Protein AF-A0A6C0BFW8-F1 (afdb_monomer_lite)

Foldseek 3Di:
DPQLQFFAQADAALCQLLSQLLCLQQPFDLNLLVLLVQLVVQPFDPVLSVVSVCSNPDRDGNPPQVPPVVVNSVVVPSLNNLVVCCVRCCVLSVDDSPDRDDDDSVSNSQSVCVSSVQPQEWEWEFEQEPVRDTWIWGPVFQPDWDQDQDDDPPDGDGDTDRDGDPDPPVSQLDDHFKYKYKYDYNVPDDPPRIDTDPDDCVCCLPQNGAGNNFGWAFAKKKWWFQLCVQQVDIGIWMWGDDPNFIWIARSAFLDHPYPLPPPDDPDDDDPRRGGQGTHGDSLSDFDAKWFQDSNPSDTHHDDDPVCSHNTRITGSPGDIMMIMIGTCVSPDDCVVVPDCPCVPVQDVVNVVVVVVPDDDDDPDPPQWDQDPVPRDTDGCPDPSNVVVVVVD

Secondary structure (DSSP, 8-state):
--GGGB-PPPP-SS-HHHHHHHHHHHTSHHHHHHHHHHGGG--S-HHHHHHHHHHHH---BTTT-HHHHHHHHHHS-HHHHHHHHHHH-TTT----TT--S---HHHHHHHHHHHTT---EEEEEEEE-TTS-EEEEE-TT-S-EEEEEEEETTEEEEEEEE------GGGGGS--SEEEEEEEEGGG--GGG-EE-S---TTHHHH-EEETTEEEEEEEEEEE-TTHHHHS---EEEEEEETTEEEEE---BSS---GGGTTS----S----PBPPPEE--TTS----EEEETTTTEEEEP--HHHHHHS-EE-TTSSSEEEEEEEGGG---GGGS--GGGTTS--HHHHHHHHTS-----PPPTTEEEETTTTEEEETTSHHHHHHHTT-

Structure (mmCIF, N/CA/C/O backbone):
data_AF-A0A6C0BFW8-F1
#
_entry.id   AF-A0A6C0BFW8-F1
#
loop_
_atom_site.group_PDB
_atom_site.id
_atom_site.type_symbol
_atom_site.label_atom_id
_atom_site.label_alt_id
_atom_site.label_comp_id
_atom_site.label_asym_id
_atom_site.label_entity_id
_atom_site.label_seq_id
_atom_site.pdbx_PDB_ins_code
_atom_site.Cartn_x
_atom_site.Cartn_y
_atom_site.Cartn_z
_atom_site.occupancy
_atom_site.B_iso_or_equiv
_atom_site.auth_seq_id
_atom_site.auth_comp_id
_atom_site.auth_asym_id
_atom_site.auth_atom_id
_atom_site.pdbx_PDB_model_num
ATOM 1 N N . MET A 1 1 ? -15.326 -11.271 -11.279 1.00 64.94 1 MET A N 1
ATOM 2 C CA . MET A 1 1 ? -13.963 -10.931 -11.747 1.00 64.94 1 MET A CA 1
ATOM 3 C C . MET A 1 1 ? -13.029 -12.060 -11.340 1.00 64.94 1 MET A C 1
ATOM 5 O O . MET A 1 1 ? -13.100 -12.480 -10.195 1.00 64.94 1 MET A O 1
ATOM 9 N N . GLU A 1 2 ? -12.182 -12.557 -12.241 1.00 74.50 2 GLU A N 1
ATOM 10 C CA . GLU A 1 2 ? -11.214 -13.619 -11.929 1.00 74.50 2 GLU A CA 1
ATOM 11 C C . GLU A 1 2 ? -9.874 -13.012 -11.482 1.00 74.50 2 GLU A C 1
ATOM 13 O O . GLU A 1 2 ? -9.054 -12.588 -12.296 1.00 74.50 2 GLU A O 1
ATOM 18 N N . CYS A 1 3 ? -9.663 -12.935 -10.169 1.00 80.94 3 CYS A N 1
ATOM 19 C CA . CYS A 1 3 ? -8.531 -12.235 -9.550 1.00 80.94 3 CYS A CA 1
ATOM 20 C C . CYS A 1 3 ? -7.161 -12.851 -9.863 1.00 80.94 3 CYS A C 1
ATOM 22 O O . CYS A 1 3 ? -6.178 -12.137 -10.047 1.00 80.94 3 CYS A O 1
ATOM 24 N N . ASN A 1 4 ? -7.105 -14.173 -10.020 1.00 73.56 4 ASN A N 1
ATOM 25 C CA . ASN A 1 4 ? -5.913 -14.899 -10.467 1.00 73.56 4 ASN A CA 1
ATOM 26 C C . ASN A 1 4 ? -5.518 -14.587 -11.923 1.00 73.56 4 ASN A C 1
ATOM 28 O O . ASN A 1 4 ? -4.410 -14.913 -12.338 1.00 73.56 4 ASN A O 1
ATOM 32 N N . LYS A 1 5 ? -6.409 -13.963 -12.703 1.00 73.62 5 LYS A N 1
ATOM 33 C CA . LYS A 1 5 ? -6.139 -13.514 -14.071 1.00 73.62 5 LYS A CA 1
ATOM 34 C C . LYS A 1 5 ? -5.803 -12.027 -14.134 1.00 73.62 5 LYS A C 1
ATOM 36 O O . LYS A 1 5 ? -5.688 -11.506 -15.235 1.00 73.62 5 LYS A O 1
ATOM 41 N N . VAL A 1 6 ? -5.653 -11.323 -13.014 1.00 78.38 6 VAL A N 1
ATOM 42 C CA . VAL A 1 6 ? -5.244 -9.912 -13.026 1.00 78.38 6 VAL A CA 1
ATOM 43 C C . VAL A 1 6 ? -3.788 -9.784 -13.447 1.00 78.38 6 VAL A C 1
ATOM 45 O O . VAL A 1 6 ? -2.910 -10.450 -12.902 1.00 78.38 6 VAL A O 1
ATOM 48 N N . ILE A 1 7 ? -3.522 -8.891 -14.398 1.00 78.31 7 ILE A N 1
ATOM 49 C CA . ILE A 1 7 ? -2.159 -8.515 -14.769 1.00 78.31 7 ILE A CA 1
ATOM 50 C C . ILE A 1 7 ? -1.654 -7.520 -13.737 1.00 78.31 7 ILE A C 1
ATOM 52 O O . ILE A 1 7 ? -2.147 -6.396 -13.637 1.00 78.31 7 ILE A O 1
ATOM 56 N N . THR A 1 8 ? -0.678 -7.969 -12.962 1.00 86.00 8 THR A N 1
ATOM 57 C CA . THR A 1 8 ? -0.055 -7.196 -11.897 1.00 86.00 8 THR A CA 1
ATOM 58 C C . THR A 1 8 ? 0.993 -6.236 -12.462 1.00 86.00 8 THR A C 1
ATOM 60 O O . THR A 1 8 ? 1.512 -6.429 -13.567 1.00 86.00 8 THR A O 1
ATOM 63 N N . ILE A 1 9 ? 1.304 -5.172 -11.719 1.00 88.12 9 ILE A N 1
ATOM 64 C CA . ILE A 1 9 ? 2.326 -4.208 -12.135 1.00 88.12 9 ILE A CA 1
ATOM 65 C C . ILE A 1 9 ? 3.703 -4.887 -12.048 1.00 88.12 9 ILE A C 1
ATOM 67 O O . ILE A 1 9 ? 4.089 -5.330 -10.978 1.00 88.12 9 ILE A O 1
ATOM 71 N N . PRO A 1 10 ? 4.495 -4.969 -13.121 1.00 85.38 10 PRO A N 1
ATOM 72 C CA . PRO A 1 10 ? 5.836 -5.537 -13.052 1.00 85.38 10 PRO A CA 1
ATOM 73 C C . PRO A 1 10 ? 6.817 -4.616 -12.313 1.00 85.38 10 PRO A C 1
ATOM 75 O O . PRO A 1 10 ? 6.799 -3.393 -12.474 1.00 85.38 10 PRO A O 1
ATOM 78 N N . GLN A 1 11 ? 7.722 -5.206 -11.537 1.00 84.62 11 GLN A N 1
ATOM 79 C CA . GLN A 1 11 ? 8.911 -4.537 -11.017 1.00 84.62 11 GLN A CA 1
ATOM 80 C C . GLN A 1 11 ? 10.083 -4.753 -11.974 1.00 84.62 11 GLN A C 1
ATOM 82 O O . GLN A 1 11 ? 10.426 -5.888 -12.311 1.00 84.62 11 GLN A O 1
ATOM 87 N N . TYR A 1 12 ? 10.726 -3.659 -12.385 1.00 77.75 12 TYR A N 1
ATOM 88 C CA . TYR A 1 12 ? 11.895 -3.708 -13.266 1.00 77.75 12 TYR A CA 1
ATOM 89 C C . TYR A 1 12 ? 13.202 -3.398 -12.535 1.00 77.75 12 TYR A C 1
ATOM 91 O O . TYR A 1 12 ? 14.246 -3.948 -12.892 1.00 77.75 12 TYR A O 1
ATOM 99 N N . THR A 1 13 ? 13.156 -2.521 -11.530 1.00 78.06 13 THR A N 1
ATOM 100 C CA . THR A 1 13 ? 14.321 -2.098 -10.741 1.00 78.06 13 THR A CA 1
ATOM 101 C C . THR A 1 13 ? 14.000 -2.073 -9.237 1.00 78.06 13 THR A C 1
ATOM 103 O O . THR A 1 13 ? 13.078 -2.754 -8.795 1.00 78.06 13 THR A O 1
ATOM 106 N N . GLY A 1 14 ? 14.760 -1.325 -8.427 1.00 81.00 14 GLY A N 1
ATOM 107 C CA . GLY A 1 14 ? 14.631 -1.242 -6.962 1.00 81.00 14 GLY A CA 1
ATOM 108 C C . GLY A 1 14 ? 13.385 -0.497 -6.455 1.00 81.00 14 GLY A C 1
ATOM 109 O O . GLY A 1 14 ? 13.462 0.225 -5.466 1.00 81.00 14 GLY A O 1
ATOM 110 N N . THR A 1 15 ? 12.244 -0.636 -7.132 1.00 88.69 15 THR A N 1
ATOM 111 C CA . THR A 1 15 ? 10.983 0.057 -6.825 1.00 88.69 15 THR A CA 1
ATOM 112 C C . THR A 1 15 ? 9.938 -0.847 -6.174 1.00 88.69 15 THR A C 1
ATOM 114 O O . THR A 1 15 ? 8.768 -0.476 -6.157 1.00 88.69 15 THR A O 1
ATOM 117 N N . CYS A 1 16 ? 10.322 -2.011 -5.629 1.00 90.88 16 CYS A N 1
ATOM 118 C CA . CYS A 1 16 ? 9.411 -2.968 -4.977 1.00 90.88 16 CYS A CA 1
ATOM 119 C C . CYS A 1 16 ? 8.417 -2.298 -4.013 1.00 90.88 16 CYS A C 1
ATOM 121 O O . CYS A 1 16 ? 7.212 -2.536 -4.085 1.00 90.88 16 CYS A O 1
ATOM 123 N N . TRP A 1 17 ? 8.907 -1.364 -3.199 1.00 92.19 17 TRP A N 1
ATOM 124 C CA . TRP A 1 17 ? 8.114 -0.569 -2.264 1.00 92.19 17 TRP A CA 1
ATOM 125 C C . TRP A 1 17 ? 7.013 0.247 -2.953 1.00 92.19 17 TRP A C 1
ATOM 127 O O . TRP A 1 17 ? 5.887 0.319 -2.466 1.00 92.19 17 TRP A O 1
ATOM 137 N N . PHE A 1 18 ? 7.309 0.845 -4.107 1.00 94.00 18 PHE A N 1
ATOM 138 C CA . PHE A 1 18 ? 6.364 1.676 -4.845 1.00 94.00 18 PHE A CA 1
ATOM 139 C C . PHE A 1 18 ? 5.390 0.832 -5.662 1.00 94.00 18 PHE A C 1
ATOM 141 O O . PHE A 1 18 ? 4.201 1.126 -5.728 1.00 94.00 18 PHE A O 1
ATOM 148 N N . ASN A 1 19 ? 5.884 -0.262 -6.232 1.00 93.69 19 ASN A N 1
ATOM 149 C CA . ASN A 1 19 ? 5.079 -1.309 -6.839 1.00 93.69 19 ASN A CA 1
ATOM 150 C C . ASN A 1 19 ? 3.998 -1.817 -5.872 1.00 93.69 19 ASN A C 1
ATOM 152 O O . ASN A 1 19 ? 2.829 -1.887 -6.246 1.00 93.69 19 ASN A O 1
ATOM 156 N N . ALA A 1 20 ? 4.380 -2.126 -4.629 1.00 95.56 20 ALA A N 1
ATOM 157 C CA . ALA A 1 20 ? 3.452 -2.533 -3.582 1.00 95.56 20 ALA A CA 1
ATOM 158 C C . ALA A 1 20 ? 2.399 -1.445 -3.307 1.00 95.56 20 ALA A C 1
ATOM 160 O O . ALA A 1 20 ? 1.213 -1.754 -3.309 1.00 95.56 20 ALA A O 1
ATOM 161 N N . ILE A 1 21 ? 2.800 -0.172 -3.187 1.00 96.19 21 ILE A N 1
ATOM 162 C CA . ILE A 1 21 ? 1.868 0.962 -3.024 1.00 96.19 21 ILE A CA 1
ATOM 163 C C . ILE A 1 21 ? 0.878 1.065 -4.189 1.00 96.19 21 ILE A C 1
ATOM 165 O O . ILE A 1 21 ? -0.314 1.255 -3.972 1.00 96.19 21 ILE A O 1
ATOM 169 N N . LEU A 1 22 ? 1.339 0.957 -5.437 1.00 95.31 22 LEU A N 1
ATOM 170 C CA . LEU A 1 22 ? 0.440 1.048 -6.589 1.00 95.31 22 LEU A CA 1
ATOM 171 C C . LEU A 1 22 ? -0.599 -0.080 -6.578 1.00 95.31 22 LEU A C 1
ATOM 173 O O . LEU A 1 22 ? -1.761 0.160 -6.900 1.00 95.31 22 LEU A O 1
ATOM 177 N N . MET A 1 23 ? -0.198 -1.288 -6.183 1.00 94.62 23 MET A N 1
ATOM 178 C CA . MET A 1 23 ? -1.108 -2.425 -6.065 1.00 94.62 23 MET A CA 1
ATOM 179 C C . MET A 1 23 ? -2.101 -2.252 -4.906 1.00 94.62 23 MET A C 1
ATOM 181 O O . MET A 1 23 ? -3.294 -2.473 -5.105 1.00 94.62 23 MET A O 1
ATOM 185 N N . THR A 1 24 ? -1.669 -1.793 -3.727 1.00 95.94 24 THR A N 1
ATOM 186 C CA . THR A 1 24 ? -2.603 -1.546 -2.614 1.00 95.94 24 THR A CA 1
ATOM 187 C C . THR A 1 24 ? -3.599 -0.434 -2.932 1.00 95.94 24 THR A C 1
ATOM 189 O O . THR A 1 24 ? -4.779 -0.562 -2.631 1.00 95.94 24 THR A O 1
ATOM 192 N N . VAL A 1 25 ? -3.155 0.633 -3.599 1.00 95.62 25 VAL A N 1
ATOM 193 C CA . VAL A 1 25 ? -3.991 1.807 -3.881 1.00 95.62 25 VAL A CA 1
ATOM 194 C C . VAL A 1 25 ? -4.936 1.580 -5.064 1.00 95.62 25 VAL A C 1
ATOM 196 O O . VAL A 1 25 ? -6.118 1.889 -4.958 1.00 95.62 25 VAL A O 1
ATOM 199 N N . PHE A 1 26 ? -4.447 1.047 -6.189 1.00 93.38 26 PHE A N 1
ATOM 200 C CA . PHE A 1 26 ? -5.227 0.987 -7.435 1.00 93.38 26 PHE A CA 1
ATOM 201 C C . PHE A 1 26 ? -5.854 -0.379 -7.744 1.00 93.38 26 PHE A C 1
ATOM 203 O O . PHE A 1 26 ? -6.760 -0.440 -8.576 1.00 93.38 26 PHE A O 1
ATOM 210 N N . PHE A 1 27 ? -5.384 -1.468 -7.125 1.00 91.19 27 PHE A N 1
ATOM 211 C CA . PHE A 1 27 ? -5.849 -2.826 -7.450 1.00 91.19 27 PHE A CA 1
ATOM 212 C C . PHE A 1 27 ? -6.680 -3.465 -6.348 1.00 91.19 27 PHE A C 1
ATOM 214 O O . PHE A 1 27 ? -7.536 -4.297 -6.651 1.00 91.19 27 PHE A O 1
ATOM 221 N N . SER A 1 28 ? -6.433 -3.089 -5.096 1.00 93.75 28 SER A N 1
ATOM 222 C CA . SER A 1 28 ? -7.191 -3.610 -3.971 1.00 93.75 28 SER A CA 1
ATOM 223 C C . SER A 1 28 ? -8.644 -3.133 -4.009 1.00 93.75 28 SER A C 1
ATOM 225 O O . SER A 1 28 ? -8.927 -1.986 -4.362 1.00 93.75 28 SER A O 1
ATOM 227 N N . GLN A 1 29 ? -9.569 -4.042 -3.711 1.00 91.44 29 GLN A N 1
ATOM 228 C CA . GLN A 1 29 ? -10.984 -3.923 -4.056 1.00 91.44 29 GLN A CA 1
ATOM 229 C C . GLN A 1 29 ? -11.647 -2.649 -3.517 1.00 91.44 29 GLN A C 1
ATOM 231 O O . GLN A 1 29 ? -12.258 -1.905 -4.285 1.00 91.44 29 GLN A O 1
ATOM 236 N N . TYR A 1 30 ? -11.538 -2.378 -2.220 1.00 93.88 30 TYR A N 1
ATOM 237 C CA . TYR A 1 30 ? -12.238 -1.265 -1.582 1.00 93.88 30 TYR A CA 1
ATOM 238 C C . TYR A 1 30 ? -11.462 0.046 -1.694 1.00 93.88 30 TYR A C 1
ATOM 240 O O . TYR A 1 30 ? -12.076 1.098 -1.853 1.00 93.88 30 TYR A O 1
ATOM 248 N N . MET A 1 31 ? -10.127 0.013 -1.714 1.00 95.44 31 MET A N 1
ATOM 249 C CA . MET A 1 31 ? -9.334 1.209 -2.037 1.00 95.44 31 MET A CA 1
ATOM 250 C C . MET A 1 31 ? -9.645 1.726 -3.443 1.00 95.44 31 MET A C 1
ATOM 252 O O . MET A 1 31 ? -9.791 2.934 -3.651 1.00 95.44 31 MET A O 1
ATOM 256 N N . ARG A 1 32 ? -9.844 0.818 -4.403 1.00 93.12 32 ARG A N 1
ATOM 257 C CA . ARG A 1 32 ? -10.296 1.175 -5.747 1.00 93.12 32 ARG A CA 1
ATOM 258 C C . ARG A 1 32 ? -11.663 1.858 -5.718 1.00 93.12 32 ARG A C 1
ATOM 260 O O . ARG A 1 32 ? -11.830 2.889 -6.367 1.00 93.12 32 ARG A O 1
ATOM 267 N N . ASN A 1 33 ? -12.609 1.341 -4.935 1.00 92.69 33 ASN A N 1
ATOM 268 C CA . ASN A 1 33 ? -13.919 1.967 -4.742 1.00 92.69 33 ASN A CA 1
ATOM 269 C C . ASN A 1 33 ? -13.798 3.389 -4.181 1.00 92.69 33 ASN A C 1
ATOM 271 O O . ASN A 1 33 ? -14.444 4.297 -4.704 1.00 92.69 33 ASN A O 1
ATOM 275 N N . VAL A 1 34 ? -12.925 3.613 -3.191 1.00 94.94 34 VAL A N 1
ATOM 276 C CA . VAL A 1 34 ? -12.631 4.964 -2.685 1.00 94.94 34 VAL A CA 1
ATOM 277 C C . VAL A 1 34 ? -12.159 5.858 -3.833 1.00 94.94 34 VAL A C 1
ATOM 279 O O . VAL A 1 34 ? -12.755 6.908 -4.070 1.00 94.94 34 VAL A O 1
ATOM 282 N N . LEU A 1 35 ? -11.156 5.429 -4.609 1.00 94.81 35 LEU A N 1
ATOM 283 C CA . LEU A 1 35 ? -10.610 6.219 -5.720 1.00 94.81 35 LEU A CA 1
ATOM 284 C C . LEU A 1 35 ? -11.643 6.551 -6.799 1.00 94.81 35 LEU A C 1
ATOM 286 O O . LEU A 1 35 ? -11.633 7.668 -7.316 1.00 94.81 35 LEU A O 1
ATOM 290 N N . MET A 1 36 ? -12.553 5.628 -7.116 1.00 91.75 36 MET A N 1
ATOM 291 C CA . MET A 1 36 ? -13.629 5.871 -8.082 1.00 91.75 36 MET A CA 1
ATOM 292 C C . MET A 1 36 ? -14.538 7.033 -7.652 1.00 91.75 36 MET A C 1
ATOM 294 O O . MET A 1 36 ? -14.990 7.792 -8.505 1.00 91.75 36 MET A O 1
ATOM 298 N N . THR A 1 37 ? -14.750 7.240 -6.345 1.00 92.62 37 THR A N 1
ATOM 299 C CA . THR A 1 37 ? -15.529 8.389 -5.836 1.00 92.62 37 THR A CA 1
ATOM 300 C C . THR A 1 37 ? -14.748 9.711 -5.836 1.00 92.62 37 THR A C 1
ATOM 302 O O . THR A 1 37 ? -15.341 10.782 -5.718 1.00 92.62 37 THR A O 1
ATOM 305 N N . LYS A 1 38 ? -13.416 9.656 -5.981 1.00 93.19 38 LYS A N 1
ATOM 306 C CA . LYS A 1 38 ? -12.507 10.815 -5.920 1.00 93.19 38 LYS A CA 1
ATOM 307 C C . LYS A 1 38 ? -11.964 11.259 -7.273 1.00 93.19 38 LYS A C 1
ATOM 309 O O . LYS A 1 38 ? -11.506 12.392 -7.401 1.00 93.19 38 LYS A O 1
ATOM 314 N N . GLU A 1 39 ? -12.020 10.399 -8.288 1.00 93.75 39 GLU A N 1
ATOM 315 C CA . GLU A 1 39 ? -11.391 10.597 -9.603 1.00 93.75 39 GLU A CA 1
ATOM 316 C C . GLU A 1 39 ? -11.768 11.927 -10.292 1.00 93.75 39 GLU A C 1
ATOM 318 O O . GLU A 1 39 ? -10.969 12.513 -11.037 1.00 93.75 39 GLU A O 1
ATOM 323 N N . SER A 1 40 ? -12.988 12.425 -10.070 1.00 92.19 40 SER A N 1
ATOM 324 C CA . SER A 1 40 ? -13.457 13.710 -10.606 1.00 92.19 40 SER A CA 1
ATOM 325 C C . SER A 1 40 ? -12.785 14.920 -9.952 1.00 92.19 40 SER A C 1
ATOM 327 O O . SER A 1 40 ? -12.680 15.967 -10.582 1.00 92.19 40 SER A O 1
ATOM 329 N N . ASN A 1 41 ? -12.302 14.778 -8.717 1.00 93.50 41 ASN A N 1
ATOM 330 C CA . ASN A 1 41 ? -11.782 15.873 -7.896 1.00 93.50 41 ASN A CA 1
ATOM 331 C C . ASN A 1 41 ? -10.255 16.009 -7.961 1.00 93.50 41 ASN A C 1
ATOM 333 O O . ASN A 1 41 ? -9.687 16.930 -7.369 1.00 93.50 41 ASN A O 1
ATOM 337 N N . TRP A 1 42 ? -9.568 15.104 -8.662 1.00 94.44 42 TRP A N 1
ATOM 338 C CA . TRP A 1 42 ? -8.112 15.104 -8.767 1.00 94.44 42 TRP A CA 1
ATOM 339 C C . TRP A 1 42 ? -7.579 16.393 -9.400 1.00 94.44 42 TRP A C 1
ATOM 341 O O . TRP A 1 42 ? -7.759 16.646 -10.590 1.00 94.44 42 TRP A O 1
ATOM 351 N N . LYS A 1 43 ? -6.842 17.178 -8.605 1.00 91.81 43 LYS A N 1
ATOM 352 C CA . LYS A 1 43 ? -6.288 18.495 -8.987 1.00 91.81 43 LYS A CA 1
ATOM 353 C C . LYS A 1 43 ? -4.893 18.432 -9.622 1.00 91.81 43 LYS A C 1
ATOM 355 O O . LYS A 1 43 ? -4.178 19.429 -9.670 1.00 91.81 43 LYS A O 1
ATOM 360 N N . MET A 1 44 ? -4.468 17.247 -10.039 1.00 93.06 44 MET A N 1
ATOM 361 C CA . MET A 1 44 ? -3.153 17.017 -10.638 1.00 93.06 44 MET A CA 1
ATOM 362 C C . MET A 1 44 ? -3.123 17.378 -12.131 1.00 93.06 44 MET A C 1
ATOM 364 O O . MET A 1 44 ? -4.177 17.395 -12.772 1.00 93.06 44 MET A O 1
ATOM 368 N N . PRO A 1 45 ? -1.933 17.618 -12.717 1.00 94.75 45 PRO A N 1
ATOM 369 C CA . PRO A 1 45 ? -1.801 17.907 -14.143 1.00 94.75 45 PRO A CA 1
ATOM 370 C C . PRO A 1 45 ? -2.474 16.852 -15.029 1.00 94.75 45 PRO A C 1
ATOM 372 O O . PRO A 1 45 ? -2.419 15.656 -14.734 1.00 94.75 45 PRO A O 1
ATOM 375 N N . LEU A 1 46 ? -3.049 17.282 -16.161 1.00 92.12 46 LEU A N 1
ATOM 376 C CA . LEU A 1 46 ? -3.830 16.433 -17.076 1.00 92.12 46 LEU A CA 1
ATOM 377 C C . LEU A 1 46 ? -3.132 15.114 -17.435 1.00 92.12 46 LEU A C 1
ATOM 379 O O . LEU A 1 46 ? -3.767 14.064 -17.476 1.00 92.12 46 LEU A O 1
ATOM 383 N N . LYS A 1 47 ? -1.818 15.157 -17.675 1.00 91.44 47 LYS A N 1
ATOM 384 C CA . LYS A 1 47 ? -1.028 13.978 -18.039 1.00 91.44 47 LYS A CA 1
ATOM 385 C C . LYS A 1 47 ? -1.027 12.918 -16.930 1.00 91.44 47 LYS A C 1
ATOM 387 O O . LYS A 1 47 ? -1.282 11.751 -17.217 1.00 91.44 47 LYS A O 1
ATOM 392 N N . THR A 1 48 ? -0.756 13.318 -15.690 1.00 93.25 48 THR A N 1
ATOM 393 C CA . THR A 1 48 ? -0.747 12.426 -14.519 1.00 93.25 48 THR A CA 1
ATOM 394 C C . THR A 1 48 ? -2.155 12.005 -14.134 1.00 93.25 48 THR A C 1
ATOM 396 O O . THR A 1 48 ? -2.382 10.833 -13.844 1.00 93.25 48 THR A O 1
ATOM 399 N N . ARG A 1 49 ? -3.130 12.914 -14.258 1.00 94.75 49 ARG A N 1
ATOM 400 C CA . ARG A 1 49 ? -4.551 12.596 -14.090 1.00 94.75 49 ARG A CA 1
ATOM 401 C C . ARG A 1 49 ? -4.955 11.465 -15.030 1.00 94.75 49 ARG A C 1
ATOM 403 O O . ARG A 1 49 ? -5.400 10.424 -14.567 1.00 94.75 49 ARG A O 1
ATOM 410 N N . LYS A 1 50 ? -4.723 11.618 -16.338 1.00 91.75 50 LYS A N 1
ATOM 411 C CA . LYS A 1 50 ? -5.027 10.590 -17.346 1.00 91.75 50 LYS A CA 1
ATOM 412 C C . LYS A 1 50 ? -4.326 9.267 -17.046 1.00 91.75 50 LYS A C 1
ATOM 414 O O . LYS A 1 50 ? -4.955 8.221 -17.134 1.00 91.75 50 LYS A O 1
ATOM 419 N N . LEU A 1 51 ? -3.060 9.324 -16.636 1.00 91.50 51 LEU A N 1
ATOM 420 C CA . LEU A 1 51 ? -2.284 8.145 -16.269 1.00 91.50 51 LEU A CA 1
ATOM 421 C C . LEU A 1 51 ? -2.928 7.342 -15.133 1.00 91.50 51 LEU A C 1
ATOM 423 O O . LEU A 1 51 ? -3.125 6.137 -15.270 1.00 91.50 51 LEU A O 1
ATOM 427 N N . PHE A 1 52 ? -3.274 7.997 -14.024 1.00 94.00 52 PHE A N 1
ATOM 428 C CA . PHE A 1 52 ? -3.920 7.323 -12.901 1.00 94.00 52 PHE A CA 1
ATOM 429 C C . PHE A 1 52 ? -5.350 6.902 -13.215 1.00 94.00 52 PHE A C 1
ATOM 431 O O . PHE A 1 52 ? -5.769 5.853 -12.743 1.00 94.00 52 PHE A O 1
ATOM 438 N N . ARG A 1 53 ? -6.074 7.649 -14.058 1.00 91.88 53 ARG A N 1
ATOM 439 C CA . ARG A 1 53 ? -7.394 7.233 -14.554 1.00 91.88 53 ARG A CA 1
ATOM 440 C C . ARG A 1 53 ? -7.296 5.949 -15.371 1.00 91.88 53 ARG A C 1
ATOM 442 O O . ARG A 1 53 ? -8.087 5.037 -15.158 1.00 91.88 53 ARG A O 1
ATOM 449 N N . ASP A 1 54 ? -6.306 5.853 -16.259 1.00 86.81 54 ASP A N 1
ATOM 450 C CA . ASP A 1 54 ? -6.040 4.644 -17.041 1.00 86.81 54 ASP A CA 1
ATOM 451 C C . ASP A 1 54 ? -5.694 3.457 -16.130 1.00 86.81 54 ASP A C 1
ATOM 453 O O . ASP A 1 54 ? -6.234 2.371 -16.326 1.00 86.81 54 ASP A O 1
ATOM 457 N N . ILE A 1 55 ? -4.848 3.651 -15.112 1.00 88.69 55 ILE A N 1
ATOM 458 C CA . ILE A 1 55 ? -4.515 2.594 -14.140 1.00 88.69 55 ILE A CA 1
ATOM 459 C C . ILE A 1 55 ? -5.758 2.179 -13.337 1.00 88.69 55 ILE A C 1
ATOM 461 O O . ILE A 1 55 ? -6.041 0.990 -13.229 1.00 88.69 55 ILE A O 1
ATOM 465 N N . LEU A 1 56 ? -6.525 3.144 -12.822 1.00 89.38 56 LEU A N 1
ATOM 466 C CA . LEU A 1 56 ? -7.721 2.907 -12.014 1.00 89.38 56 LEU A CA 1
ATOM 467 C C . LEU A 1 56 ? -8.800 2.150 -12.798 1.00 89.38 56 LEU A C 1
ATOM 469 O O . LEU A 1 56 ? -9.392 1.192 -12.300 1.00 89.38 56 LEU A O 1
ATOM 473 N N . LYS A 1 57 ? -9.079 2.574 -14.034 1.00 82.44 57 LYS A N 1
ATOM 474 C CA . LYS A 1 57 ? -10.194 2.054 -14.838 1.00 82.44 57 LYS A CA 1
ATOM 475 C C . LYS A 1 57 ? -9.885 0.727 -15.518 1.00 82.44 57 LYS A C 1
ATOM 477 O O . LYS A 1 57 ? -10.810 -0.028 -15.806 1.00 82.44 57 LYS A O 1
ATOM 482 N N . ARG A 1 58 ? -8.614 0.410 -15.770 1.00 75.25 58 ARG A N 1
ATOM 483 C CA . ARG A 1 58 ? -8.245 -0.804 -16.501 1.00 75.25 58 ARG A CA 1
ATOM 484 C C . ARG A 1 58 ? -8.023 -1.978 -15.553 1.00 75.25 58 ARG A C 1
ATOM 486 O O . ARG A 1 58 ? -6.934 -2.189 -15.030 1.00 75.25 58 ARG A O 1
ATOM 493 N N . ARG A 1 59 ? -9.055 -2.813 -15.409 1.00 65.56 59 ARG A N 1
ATOM 494 C CA . ARG A 1 59 ? -8.922 -4.170 -14.859 1.00 65.56 59 ARG A CA 1
ATOM 495 C C . ARG A 1 59 ? -8.355 -5.093 -15.930 1.00 65.56 59 ARG A C 1
ATOM 497 O O . ARG A 1 59 ? -9.083 -5.747 -16.667 1.00 65.56 59 ARG A O 1
ATOM 504 N N . TYR A 1 60 ? -7.035 -5.109 -16.056 1.00 63.59 60 TYR A N 1
ATOM 505 C CA . TYR A 1 60 ? -6.366 -5.970 -17.020 1.00 63.59 60 TYR A CA 1
ATOM 506 C C . TYR A 1 60 ? -6.505 -7.440 -16.618 1.00 63.59 60 TYR A C 1
ATOM 508 O O . TYR A 1 60 ? -5.881 -7.870 -15.649 1.00 63.59 60 TYR A O 1
ATOM 516 N N . THR A 1 61 ? -7.295 -8.212 -17.365 1.00 59.09 61 THR A N 1
ATOM 517 C CA . THR A 1 61 ? -7.369 -9.669 -17.215 1.00 59.09 61 THR A CA 1
ATOM 518 C C . THR A 1 61 ? -6.552 -10.381 -18.301 1.00 59.09 61 THR A C 1
ATOM 520 O O . THR A 1 61 ? -6.383 -9.882 -19.418 1.00 59.09 61 THR A O 1
ATOM 523 N N . VAL A 1 62 ? -6.025 -11.565 -17.975 1.00 57.66 62 VAL A N 1
ATOM 524 C CA . VAL A 1 62 ? -5.172 -12.396 -18.844 1.00 57.66 62 VAL A CA 1
ATOM 525 C C . VAL A 1 62 ? -5.861 -12.776 -20.160 1.00 57.66 62 VAL A C 1
ATOM 527 O O . VAL A 1 62 ? -5.164 -13.011 -21.144 1.00 57.66 62 VAL A O 1
ATOM 530 N N . PHE A 1 63 ? -7.194 -12.830 -20.206 1.00 52.69 63 PHE A N 1
ATOM 531 C CA . PHE A 1 63 ? -7.913 -13.356 -21.368 1.00 52.69 63 PHE A CA 1
ATOM 532 C C . PHE A 1 63 ? -8.184 -12.302 -22.453 1.00 52.69 63 PHE A C 1
ATOM 534 O O . PHE A 1 63 ? -8.060 -12.604 -23.634 1.00 52.69 63 PHE A O 1
ATOM 541 N N . GLU A 1 64 ? -8.486 -11.056 -22.080 1.00 55.12 64 GLU A N 1
ATOM 542 C CA . GLU A 1 64 ? -8.996 -10.063 -23.041 1.00 55.12 64 GLU A CA 1
ATOM 543 C C . GLU A 1 64 ? -7.908 -9.138 -23.606 1.00 55.12 64 GLU A C 1
ATOM 545 O O . GLU A 1 64 ? -8.001 -8.692 -24.746 1.00 55.12 64 GLU A O 1
ATOM 550 N N . MET A 1 65 ? -6.854 -8.834 -22.835 1.00 60.59 65 MET A N 1
ATOM 551 C CA . MET A 1 65 ? -5.919 -7.752 -23.190 1.00 60.59 65 MET A CA 1
ATOM 552 C C . MET A 1 65 ? -4.461 -8.015 -22.787 1.00 60.59 65 MET A C 1
ATOM 554 O O . MET A 1 65 ? -3.705 -7.064 -22.587 1.00 60.59 65 MET A O 1
ATOM 558 N N . LYS A 1 66 ? -4.018 -9.278 -22.682 1.00 63.62 66 LYS A N 1
ATOM 559 C CA . LYS A 1 66 ? -2.679 -9.617 -22.149 1.00 63.62 66 LYS A CA 1
ATOM 560 C C . LYS A 1 66 ? -1.539 -8.826 -22.780 1.00 63.62 66 LYS A C 1
ATOM 562 O O . LYS A 1 66 ? -0.699 -8.279 -22.071 1.00 63.62 66 LYS A O 1
ATOM 567 N N . GLN A 1 67 ? -1.521 -8.735 -24.108 1.00 66.31 67 GLN A N 1
ATOM 568 C CA . GLN A 1 67 ? -0.483 -7.987 -24.813 1.00 66.31 67 GLN A CA 1
ATOM 569 C C . GLN A 1 67 ? -0.617 -6.478 -24.591 1.00 66.31 67 GLN A C 1
ATOM 571 O O . GLN A 1 67 ? 0.378 -5.817 -24.330 1.00 66.31 67 GLN A O 1
ATOM 576 N N . GLN A 1 68 ? -1.829 -5.924 -24.629 1.00 68.31 68 GLN A N 1
ATOM 577 C CA . GLN A 1 68 ? -2.048 -4.482 -24.472 1.00 68.31 68 GLN A CA 1
ATOM 578 C C . GLN A 1 68 ? -1.726 -4.000 -23.053 1.00 68.31 68 GLN A C 1
ATOM 580 O O . GLN A 1 68 ? -1.056 -2.986 -22.886 1.00 68.31 68 GLN A O 1
ATOM 585 N N . ALA A 1 69 ? -2.152 -4.753 -22.040 1.00 67.62 69 ALA A N 1
ATOM 586 C CA . ALA A 1 69 ? -1.838 -4.514 -20.636 1.00 67.62 69 ALA A CA 1
ATOM 587 C C . ALA A 1 69 ? -0.333 -4.579 -20.371 1.00 67.62 69 ALA A C 1
ATOM 589 O O . ALA A 1 69 ? 0.245 -3.713 -19.719 1.00 67.62 69 ALA A O 1
ATOM 590 N N . TYR A 1 70 ? 0.318 -5.599 -20.927 1.00 70.31 70 TYR A N 1
ATOM 591 C CA . TYR A 1 70 ? 1.755 -5.756 -20.811 1.00 70.31 70 TYR A CA 1
ATOM 592 C C . TYR A 1 70 ? 2.502 -4.596 -21.475 1.00 70.31 70 TYR A C 1
ATOM 594 O O . TYR A 1 70 ? 3.355 -3.971 -20.851 1.00 70.31 70 TYR A O 1
ATOM 602 N N . MET A 1 71 ? 2.133 -4.250 -22.710 1.00 73.25 71 MET A N 1
ATOM 603 C CA . MET A 1 71 ? 2.695 -3.104 -23.425 1.00 73.25 71 MET A CA 1
ATOM 604 C C . MET A 1 71 ? 2.455 -1.793 -22.669 1.00 73.25 71 MET A C 1
ATOM 606 O O . MET A 1 71 ? 3.343 -0.943 -22.627 1.00 73.25 71 MET A O 1
ATOM 610 N N . PHE A 1 72 ? 1.294 -1.638 -22.026 1.00 77.31 72 PHE A N 1
ATOM 611 C CA . PHE A 1 72 ? 1.016 -0.496 -21.163 1.00 77.31 72 PHE A CA 1
ATOM 612 C C . PHE A 1 72 ? 2.029 -0.413 -20.021 1.00 77.31 72 PHE A C 1
ATOM 614 O O . PHE A 1 72 ? 2.682 0.616 -19.891 1.00 77.31 72 PHE A O 1
ATOM 621 N N . PHE A 1 73 ? 2.243 -1.488 -19.258 1.00 76.50 73 PHE A N 1
ATOM 622 C CA . PHE A 1 73 ? 3.202 -1.488 -18.144 1.00 76.50 73 PHE A CA 1
ATOM 623 C C . PHE A 1 73 ? 4.678 -1.559 -18.561 1.00 76.50 73 PHE A C 1
ATOM 625 O O . PHE A 1 73 ? 5.561 -1.311 -17.742 1.00 76.50 73 PHE A O 1
ATOM 632 N N . GLN A 1 74 ? 4.985 -1.870 -19.821 1.00 75.81 74 GLN A N 1
ATOM 633 C CA . GLN A 1 74 ? 6.326 -1.675 -20.380 1.00 75.81 74 GLN A CA 1
ATOM 634 C C . GLN A 1 74 ? 6.634 -0.199 -20.657 1.00 75.81 74 GLN A C 1
ATOM 636 O O . GLN A 1 74 ? 7.794 0.207 -20.619 1.00 75.81 74 GLN A O 1
ATOM 641 N N . VAL A 1 75 ? 5.609 0.602 -20.962 1.00 79.75 75 VAL A N 1
ATOM 642 C CA . VAL A 1 75 ? 5.750 2.042 -21.228 1.00 79.75 75 VAL A CA 1
ATOM 643 C C . VAL A 1 75 ? 5.568 2.853 -19.945 1.00 79.75 75 VAL A C 1
ATOM 645 O O . VAL A 1 75 ? 6.334 3.775 -19.670 1.00 79.75 75 VAL A O 1
ATOM 648 N N . ILE A 1 76 ? 4.556 2.500 -19.159 1.00 84.38 76 ILE A N 1
ATOM 649 C CA . ILE A 1 76 ? 4.206 3.091 -17.872 1.00 84.38 76 ILE A CA 1
ATOM 650 C C . ILE A 1 76 ? 4.786 2.208 -16.773 1.00 84.38 76 ILE A C 1
ATOM 652 O O . ILE A 1 76 ? 4.099 1.396 -16.156 1.00 84.38 76 ILE A O 1
ATOM 656 N N . THR A 1 77 ? 6.089 2.348 -16.557 1.00 88.00 77 THR A N 1
ATOM 657 C CA . THR A 1 77 ? 6.770 1.633 -15.480 1.00 88.00 77 THR A CA 1
ATOM 658 C C . THR A 1 77 ? 6.604 2.371 -14.141 1.00 88.00 77 THR A C 1
ATOM 660 O O . THR A 1 77 ? 6.358 3.585 -14.130 1.00 88.00 77 THR A O 1
ATOM 663 N N . PRO A 1 78 ? 6.777 1.688 -12.996 1.00 89.94 78 PRO A N 1
ATOM 664 C CA . PRO A 1 78 ? 6.839 2.336 -11.683 1.00 89.94 78 PRO A CA 1
ATOM 665 C C . PRO A 1 78 ? 7.855 3.490 -11.638 1.00 89.94 78 PRO A C 1
ATOM 667 O O . PRO A 1 78 ? 7.551 4.567 -11.131 1.00 89.94 78 PRO A O 1
ATOM 670 N N . GLU A 1 79 ? 9.026 3.323 -12.256 1.00 88.06 79 GLU A N 1
ATOM 671 C CA . GLU A 1 79 ? 10.069 4.352 -12.362 1.00 88.06 79 GLU A CA 1
ATOM 672 C C . GLU A 1 79 ? 9.600 5.564 -13.173 1.00 88.06 79 GLU A C 1
ATOM 674 O O . GLU A 1 79 ? 9.896 6.710 -12.825 1.00 88.06 79 GLU A O 1
ATOM 679 N N . TYR A 1 80 ? 8.851 5.331 -14.257 1.00 90.56 80 TYR A N 1
ATOM 680 C CA . TYR A 1 80 ? 8.258 6.412 -15.036 1.00 90.56 80 TYR A CA 1
ATOM 681 C C . TYR A 1 80 ? 7.280 7.223 -14.188 1.00 90.56 80 TYR A C 1
ATOM 683 O O . TYR A 1 80 ? 7.352 8.453 -14.199 1.00 90.56 80 TYR A O 1
ATOM 691 N N . ILE A 1 81 ? 6.395 6.550 -13.445 1.00 93.00 81 ILE A N 1
ATOM 692 C CA . ILE A 1 81 ? 5.418 7.203 -12.567 1.00 93.00 81 ILE A CA 1
ATOM 693 C C . ILE A 1 81 ? 6.147 8.004 -11.479 1.00 93.00 81 ILE A C 1
ATOM 695 O O . ILE A 1 81 ? 5.877 9.195 -11.340 1.00 93.00 81 ILE A O 1
ATOM 699 N N . LEU A 1 82 ? 7.127 7.409 -10.783 1.00 92.31 82 LEU A N 1
ATOM 700 C CA . LEU A 1 82 ? 7.950 8.103 -9.781 1.00 92.31 82 LEU A CA 1
ATOM 701 C C . LEU A 1 82 ? 8.614 9.352 -10.361 1.00 92.31 82 LEU A C 1
ATOM 703 O O . LEU A 1 82 ? 8.582 10.419 -9.750 1.00 92.31 82 LEU A O 1
ATOM 707 N N . LYS A 1 83 ? 9.177 9.245 -11.569 1.00 91.44 83 LYS A N 1
ATOM 708 C CA . LYS A 1 83 ? 9.810 10.374 -12.252 1.00 91.44 83 LYS A CA 1
ATOM 709 C C . LYS A 1 83 ? 8.817 11.479 -12.602 1.00 91.44 83 LYS A C 1
ATOM 711 O O . LYS A 1 83 ? 9.189 12.646 -12.508 1.00 91.44 83 LYS A O 1
ATOM 716 N N . GLN A 1 84 ? 7.591 11.146 -13.015 1.00 92.44 84 GLN A N 1
ATOM 717 C CA . GLN A 1 84 ? 6.561 12.166 -13.245 1.00 92.44 84 GLN A CA 1
ATOM 718 C C . GLN A 1 84 ? 6.149 12.834 -11.935 1.00 92.44 84 GLN A C 1
ATOM 720 O O . GLN A 1 84 ? 6.179 14.057 -11.866 1.00 92.44 84 GLN A O 1
ATOM 725 N N . LEU A 1 85 ? 5.856 12.053 -10.891 1.00 93.50 85 LEU A N 1
ATOM 726 C CA . LEU A 1 85 ? 5.462 12.575 -9.581 1.00 93.50 85 LEU A CA 1
ATOM 727 C C . LEU A 1 85 ? 6.526 13.512 -8.997 1.00 93.50 85 LEU A C 1
ATOM 729 O O . LEU A 1 85 ? 6.209 14.639 -8.620 1.00 93.50 85 LEU A O 1
ATOM 733 N N . HIS A 1 86 ? 7.794 13.091 -9.000 1.00 91.38 86 HIS A N 1
ATOM 734 C CA . HIS A 1 86 ? 8.913 13.914 -8.535 1.00 91.38 86 HIS A CA 1
ATOM 735 C C . HIS A 1 86 ? 9.090 15.182 -9.374 1.00 91.38 86 HIS A C 1
ATOM 737 O O . HIS A 1 86 ? 9.329 16.256 -8.834 1.00 91.38 86 HIS A O 1
ATOM 743 N N . LYS A 1 87 ? 8.951 15.085 -10.703 1.00 91.62 87 LYS A N 1
ATOM 744 C CA . LYS A 1 87 ? 9.058 16.248 -11.592 1.00 91.62 87 LYS A CA 1
ATOM 745 C C . LYS A 1 87 ? 7.933 17.259 -11.357 1.00 91.62 87 LYS A C 1
ATOM 747 O O . LYS A 1 87 ? 8.172 18.458 -11.456 1.00 91.62 87 LYS A O 1
ATOM 752 N N . GLU A 1 88 ? 6.713 16.785 -11.129 1.00 91.19 88 GLU A N 1
ATOM 753 C CA . GLU A 1 88 ? 5.529 17.637 -11.006 1.00 91.19 88 GLU A CA 1
ATOM 754 C C . GLU A 1 88 ? 5.404 18.276 -9.627 1.00 91.19 88 GLU A C 1
ATOM 756 O O . GLU A 1 88 ? 5.025 19.441 -9.530 1.00 91.19 88 GLU A O 1
ATOM 761 N N . ARG A 1 89 ? 5.707 17.522 -8.568 1.00 89.44 89 ARG A N 1
ATOM 762 C CA . ARG A 1 89 ? 5.593 17.963 -7.175 1.00 89.44 89 ARG A CA 1
ATOM 763 C C . ARG A 1 89 ? 6.797 17.484 -6.363 1.00 89.44 89 ARG A C 1
ATOM 765 O O . ARG A 1 89 ? 6.628 16.623 -5.499 1.00 89.44 89 ARG A O 1
ATOM 772 N N . PRO A 1 90 ? 8.010 18.013 -6.611 1.00 87.12 90 PRO A N 1
ATOM 773 C CA . PRO A 1 90 ? 9.214 17.617 -5.871 1.00 87.12 90 PRO A CA 1
ATOM 774 C C . PRO A 1 90 ? 9.125 17.951 -4.374 1.00 87.12 90 PRO A C 1
ATOM 776 O O . PRO A 1 90 ? 9.782 17.309 -3.558 1.00 87.12 90 PRO A O 1
ATOM 779 N N . ASP A 1 91 ? 8.289 18.930 -4.016 1.00 80.88 91 ASP A N 1
ATOM 780 C CA . ASP A 1 91 ? 7.965 19.321 -2.645 1.00 80.88 91 ASP A CA 1
ATOM 781 C C . ASP A 1 91 ? 7.218 18.218 -1.877 1.00 80.88 91 ASP A C 1
ATOM 783 O O . ASP A 1 91 ? 7.476 17.999 -0.695 1.00 80.88 91 ASP A O 1
ATOM 787 N N . ILE A 1 92 ? 6.333 17.481 -2.558 1.00 83.25 92 ILE A N 1
ATOM 788 C CA . ILE A 1 92 ? 5.621 16.330 -1.989 1.00 83.25 92 ILE A CA 1
ATOM 789 C C . ILE A 1 92 ? 6.443 15.057 -2.214 1.00 83.25 92 ILE A C 1
ATOM 791 O O . ILE A 1 92 ? 6.828 14.366 -1.269 1.00 83.25 92 ILE A O 1
ATOM 795 N N . PHE A 1 93 ? 6.735 14.738 -3.471 1.00 88.38 93 PHE A N 1
ATOM 796 C CA . PHE A 1 93 ? 7.378 13.503 -3.902 1.00 88.38 93 PHE A CA 1
ATOM 797 C C . PHE A 1 93 ? 8.883 13.705 -4.036 1.00 88.38 93 PHE A C 1
ATOM 799 O O . PHE A 1 93 ? 9.427 13.774 -5.131 1.00 88.38 93 PHE A O 1
ATOM 806 N N . ASN A 1 94 ? 9.571 13.784 -2.904 1.00 80.50 94 ASN A N 1
ATOM 807 C CA . ASN A 1 94 ? 11.002 14.084 -2.836 1.00 80.50 94 ASN A CA 1
ATOM 808 C C . ASN A 1 94 ? 11.936 12.883 -3.089 1.00 80.50 94 ASN A C 1
ATOM 810 O O . ASN A 1 94 ? 13.151 13.062 -3.069 1.00 80.50 94 ASN A O 1
ATOM 814 N N . PHE A 1 95 ? 11.405 11.677 -3.318 1.00 83.12 95 PHE A N 1
ATOM 815 C CA . PHE A 1 95 ? 12.227 10.529 -3.710 1.00 83.12 95 PHE A CA 1
ATOM 816 C C . PHE A 1 95 ? 12.905 10.808 -5.053 1.00 83.12 95 PHE A C 1
ATOM 818 O O . PHE A 1 95 ? 12.224 11.095 -6.040 1.00 83.12 95 PHE A O 1
ATOM 825 N N . ASN A 1 96 ? 14.232 10.703 -5.097 1.00 79.62 96 ASN A N 1
ATOM 826 C CA . ASN A 1 96 ? 14.978 10.859 -6.333 1.00 79.62 96 ASN A CA 1
ATOM 827 C C . ASN A 1 96 ? 14.827 9.580 -7.176 1.00 79.62 96 ASN A C 1
ATOM 829 O O . ASN A 1 96 ? 15.379 8.544 -6.815 1.00 79.62 96 ASN A O 1
ATOM 833 N N . PRO A 1 97 ? 14.157 9.631 -8.340 1.00 75.69 97 PRO A N 1
ATOM 834 C CA . PRO A 1 97 ? 13.905 8.451 -9.169 1.00 75.69 97 PRO A CA 1
ATOM 835 C C . PRO A 1 97 ? 15.177 7.844 -9.788 1.00 75.69 97 PRO A C 1
ATOM 837 O O . PRO A 1 97 ? 15.101 6.808 -10.442 1.00 75.69 97 PRO A O 1
ATOM 840 N N . SER A 1 98 ? 16.333 8.501 -9.639 1.00 74.44 98 SER A N 1
ATOM 841 C CA . SER A 1 98 ? 17.635 7.975 -10.065 1.00 74.44 98 SER A CA 1
ATOM 842 C C . SER A 1 98 ? 18.330 7.157 -8.969 1.00 74.44 98 SER A C 1
ATOM 844 O O . SER A 1 98 ? 19.333 6.498 -9.251 1.00 74.44 98 SER A O 1
ATOM 846 N N . GLU A 1 99 ? 17.833 7.206 -7.731 1.00 70.69 99 GLU A N 1
ATOM 847 C CA . GLU A 1 99 ? 18.334 6.382 -6.634 1.00 70.69 99 GLU A CA 1
ATOM 848 C C . GLU A 1 99 ? 17.920 4.922 -6.829 1.00 70.69 99 GLU A C 1
ATOM 850 O O . GLU A 1 99 ? 16.836 4.609 -7.319 1.00 70.69 99 GLU A O 1
ATOM 855 N N . ARG A 1 100 ? 18.824 4.011 -6.460 1.00 64.50 100 ARG A N 1
ATOM 856 C CA . ARG A 1 100 ? 18.596 2.557 -6.511 1.00 64.50 100 ARG A CA 1
ATOM 857 C C . ARG A 1 100 ? 18.297 1.962 -5.136 1.00 64.50 100 ARG A C 1
ATOM 859 O O . ARG A 1 100 ? 18.202 0.744 -5.014 1.00 64.50 100 ARG A O 1
ATOM 866 N N . GLU A 1 101 ? 18.217 2.807 -4.115 1.00 67.25 101 GLU A N 1
ATOM 867 C CA . GLU A 1 101 ? 17.946 2.406 -2.740 1.00 67.25 101 GLU A CA 1
ATOM 868 C C . GLU A 1 101 ? 16.436 2.413 -2.465 1.00 67.25 101 GLU A C 1
ATOM 870 O O . GLU A 1 101 ? 15.665 3.111 -3.127 1.00 67.25 101 GLU A O 1
ATOM 875 N N . GLY A 1 102 ? 16.009 1.593 -1.503 1.00 67.38 102 GLY A N 1
ATOM 876 C CA . GLY A 1 102 ? 14.614 1.543 -1.070 1.00 67.38 102 GLY A CA 1
ATOM 877 C C . GLY A 1 102 ? 14.177 2.835 -0.375 1.00 67.38 102 GLY A C 1
ATOM 878 O O . GLY A 1 102 ? 15.002 3.614 0.100 1.00 67.38 102 GLY A O 1
ATOM 879 N N . TYR A 1 103 ? 12.866 3.049 -0.284 1.00 72.06 103 TYR A N 1
ATOM 880 C CA . TYR A 1 103 ? 12.278 4.216 0.375 1.00 72.06 103 TYR A CA 1
ATOM 881 C C . TYR A 1 103 ? 11.254 3.802 1.438 1.00 72.06 103 TYR A C 1
ATOM 883 O O . TYR A 1 103 ? 10.766 2.674 1.452 1.00 72.06 103 TYR A O 1
ATOM 891 N N . PHE A 1 104 ? 10.897 4.728 2.330 1.00 75.69 104 PHE A N 1
ATOM 892 C CA . PHE A 1 104 ? 9.874 4.501 3.351 1.00 75.69 104 PHE A CA 1
ATOM 893 C C . PHE A 1 104 ? 8.477 4.422 2.718 1.00 75.69 104 PHE A C 1
ATOM 895 O O . PHE A 1 104 ? 7.845 5.447 2.450 1.00 75.69 104 PHE A O 1
ATOM 902 N N . ASN A 1 105 ? 7.993 3.197 2.503 1.00 81.19 105 ASN A N 1
ATOM 903 C CA . ASN A 1 105 ? 6.730 2.916 1.816 1.00 81.19 105 ASN A CA 1
ATOM 904 C C . ASN A 1 105 ? 5.518 3.652 2.427 1.00 81.19 105 ASN A C 1
ATOM 906 O O . ASN A 1 105 ? 4.761 4.295 1.707 1.00 81.19 105 ASN A O 1
ATOM 910 N N . THR A 1 106 ? 5.374 3.643 3.753 1.00 77.06 106 THR A N 1
ATOM 911 C CA . THR A 1 106 ? 4.204 4.199 4.449 1.00 77.06 106 THR A CA 1
ATOM 912 C C . THR A 1 106 ? 4.129 5.718 4.277 1.00 77.06 106 THR A C 1
ATOM 914 O O . THR A 1 106 ? 3.071 6.258 3.979 1.00 77.06 106 THR A O 1
ATOM 917 N N . LEU A 1 107 ? 5.272 6.407 4.329 1.00 77.81 107 LEU A N 1
ATOM 918 C CA . LEU A 1 107 ? 5.325 7.857 4.121 1.00 77.81 107 LEU A CA 1
ATOM 919 C C . LEU A 1 107 ? 4.972 8.251 2.681 1.00 77.81 107 LEU A C 1
ATOM 921 O O . LEU A 1 107 ? 4.308 9.259 2.442 1.00 77.81 107 LEU A O 1
ATOM 925 N N . TYR A 1 108 ? 5.431 7.470 1.701 1.00 87.31 108 TYR A N 1
ATOM 926 C CA . TYR A 1 108 ? 5.110 7.742 0.303 1.00 87.31 108 TYR A CA 1
ATOM 927 C C . TYR A 1 108 ? 3.637 7.449 -0.006 1.00 87.31 108 TYR A C 1
ATOM 929 O O . TYR A 1 108 ? 3.005 8.199 -0.750 1.00 87.31 108 TYR A O 1
ATOM 937 N N . LEU A 1 109 ? 3.084 6.388 0.588 1.00 90.50 109 LEU A N 1
ATOM 938 C CA . LEU A 1 109 ? 1.675 6.024 0.478 1.00 90.50 109 LEU A CA 1
ATOM 939 C C . LEU A 1 109 ? 0.771 7.188 0.894 1.00 90.50 109 LEU A C 1
ATOM 941 O O . LEU A 1 109 ? -0.098 7.583 0.127 1.00 90.50 109 LEU A O 1
ATOM 945 N N . GLU A 1 110 ? 1.012 7.792 2.054 1.00 84.00 110 GLU A N 1
ATOM 946 C CA . GLU A 1 110 ? 0.208 8.914 2.564 1.00 84.00 110 GLU A CA 1
ATOM 947 C C . GLU A 1 110 ? 0.222 10.127 1.628 1.00 84.00 110 GLU A C 1
ATOM 949 O O . GLU A 1 110 ? -0.819 10.728 1.337 1.00 84.00 110 GLU A O 1
ATOM 954 N N . LYS A 1 111 ? 1.407 10.461 1.103 1.00 87.12 111 LYS A N 1
ATOM 955 C CA . LYS A 1 111 ? 1.584 11.526 0.111 1.00 87.12 111 LYS A CA 1
ATOM 956 C C . LYS A 1 111 ? 0.795 11.240 -1.160 1.00 87.12 111 LYS A C 1
ATOM 958 O O . LYS A 1 111 ? 0.142 12.138 -1.690 1.00 87.12 111 LYS A O 1
ATOM 963 N N . LEU A 1 112 ? 0.841 9.996 -1.638 1.00 93.44 112 LEU A N 1
ATOM 964 C CA . LEU A 1 112 ? 0.103 9.574 -2.821 1.00 93.44 112 LEU A CA 1
ATOM 965 C C . LEU A 1 112 ? -1.413 9.626 -2.588 1.00 93.44 112 LEU A C 1
ATOM 967 O O . LEU A 1 112 ? -2.121 10.192 -3.415 1.00 93.44 112 LEU A O 1
ATOM 971 N N . LEU A 1 113 ? -1.905 9.103 -1.462 1.00 93.06 113 LEU A N 1
ATOM 972 C CA . LEU A 1 113 ? -3.328 9.125 -1.110 1.00 93.06 113 LEU A CA 1
ATOM 973 C C . LEU A 1 113 ? -3.864 10.562 -1.019 1.00 93.06 113 LEU A C 1
ATOM 975 O O . LEU A 1 113 ? -4.872 10.887 -1.646 1.00 93.06 113 LEU A O 1
ATOM 979 N N . THR A 1 114 ? -3.127 11.454 -0.352 1.00 89.19 114 THR A N 1
ATOM 980 C CA . THR A 1 114 ? -3.479 12.882 -0.272 1.00 89.19 114 THR A CA 1
ATOM 981 C C . THR A 1 114 ? -3.519 13.529 -1.661 1.00 89.19 114 THR A C 1
ATOM 983 O O . THR A 1 114 ? -4.412 14.323 -1.963 1.00 89.19 114 THR A O 1
ATOM 986 N N . TYR A 1 115 ? -2.564 13.186 -2.532 1.00 92.38 115 TYR A N 1
ATOM 987 C CA . TYR A 1 115 ? -2.514 13.681 -3.911 1.00 92.38 115 TYR A CA 1
ATOM 988 C C . TYR A 1 115 ? -3.680 13.169 -4.775 1.00 92.38 115 TYR A C 1
ATOM 990 O O . TYR A 1 115 ? -4.105 13.859 -5.703 1.00 92.38 115 TYR A O 1
ATOM 998 N N . LEU A 1 116 ? -4.235 12.003 -4.432 1.00 94.94 116 LEU A N 1
ATOM 999 C CA . LEU A 1 116 ? -5.428 11.390 -5.028 1.00 94.94 116 LEU A CA 1
ATOM 1000 C C . LEU A 1 116 ? -6.746 11.844 -4.362 1.00 94.94 116 LEU A C 1
ATOM 1002 O O . LEU A 1 116 ? -7.783 11.218 -4.568 1.00 94.94 116 LEU A O 1
ATOM 1006 N N . ASP A 1 117 ? -6.719 12.942 -3.599 1.00 93.44 117 ASP A N 1
ATOM 1007 C CA . ASP A 1 117 ? -7.873 13.534 -2.898 1.00 93.44 117 ASP A CA 1
ATOM 1008 C C . ASP A 1 117 ? -8.494 12.647 -1.797 1.00 93.44 117 ASP A C 1
ATOM 1010 O O . ASP A 1 117 ? -9.624 12.876 -1.368 1.00 93.44 117 ASP A O 1
ATOM 1014 N N . ILE A 1 118 ? -7.732 11.678 -1.280 1.00 91.62 118 ILE A N 1
ATOM 1015 C CA . ILE A 1 118 ? -8.059 10.932 -0.058 1.00 91.62 118 ILE A CA 1
ATOM 1016 C C . ILE A 1 118 ? -7.370 11.652 1.103 1.00 91.62 118 ILE A C 1
ATOM 1018 O O . ILE A 1 118 ? -6.205 11.402 1.410 1.0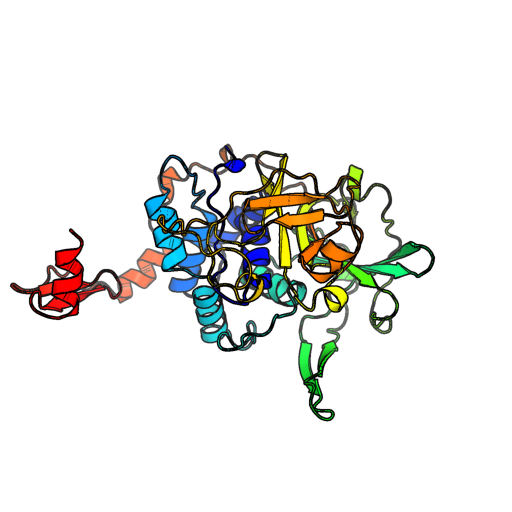0 91.62 118 ILE A O 1
ATOM 1022 N N . LYS A 1 119 ? -8.063 12.630 1.689 1.00 81.44 119 LYS A N 1
ATOM 1023 C CA . LYS A 1 119 ? -7.501 13.523 2.722 1.00 81.44 119 LYS A CA 1
ATOM 1024 C C . LYS A 1 119 ? -7.783 13.052 4.142 1.00 81.44 119 LYS A C 1
ATOM 1026 O O . LYS A 1 119 ? -7.044 13.401 5.061 1.00 81.44 119 LYS A O 1
ATOM 1031 N N . ASP A 1 120 ? -8.839 12.269 4.322 1.00 84.44 120 ASP A N 1
ATOM 1032 C CA . ASP A 1 120 ? -9.273 11.787 5.625 1.00 84.44 120 ASP A CA 1
ATOM 1033 C C . ASP A 1 120 ? -8.683 10.400 5.878 1.00 84.44 120 ASP A C 1
ATOM 1035 O O . ASP A 1 120 ? -9.364 9.377 5.789 1.00 84.44 120 ASP A O 1
ATOM 1039 N N . ILE A 1 121 ? -7.388 10.387 6.206 1.00 87.25 121 ILE A N 1
ATOM 1040 C CA . ILE A 1 121 ? -6.640 9.182 6.577 1.00 87.25 121 ILE A CA 1
ATOM 1041 C C . ILE A 1 121 ? -6.387 9.199 8.087 1.00 87.25 121 ILE A C 1
ATOM 1043 O O . ILE A 1 121 ? -5.867 10.181 8.619 1.00 87.25 121 ILE A O 1
ATOM 1047 N N . LEU A 1 122 ? -6.753 8.119 8.776 1.00 87.75 122 LEU A N 1
ATOM 1048 C CA . LEU A 1 122 ? -6.384 7.883 10.170 1.00 87.75 122 LEU A CA 1
ATOM 1049 C C . LEU A 1 122 ? -5.133 7.013 10.217 1.00 87.75 122 LEU A C 1
ATOM 1051 O O . LEU A 1 122 ? -5.144 5.885 9.745 1.00 87.75 122 LEU A O 1
ATOM 1055 N N . GLN A 1 123 ? -4.065 7.519 10.806 1.00 86.56 123 GLN A N 1
ATOM 1056 C CA . GLN A 1 123 ? -2.798 6.829 10.977 1.00 86.56 123 GLN A CA 1
ATOM 1057 C C . GLN A 1 123 ? -2.667 6.383 12.423 1.00 86.56 123 GLN A C 1
ATOM 1059 O O . GLN A 1 123 ? -2.821 7.176 13.361 1.00 86.56 123 GLN A O 1
ATOM 1064 N N . ILE A 1 124 ? -2.389 5.097 12.585 1.00 86.69 124 ILE A N 1
ATOM 1065 C CA . ILE A 1 124 ? -2.210 4.454 13.874 1.00 86.69 124 ILE A CA 1
ATOM 1066 C C . ILE A 1 124 ? -0.880 3.716 13.849 1.00 86.69 124 ILE A C 1
ATOM 1068 O O . ILE A 1 124 ? -0.630 2.880 12.981 1.00 86.69 124 ILE A O 1
ATOM 1072 N N . ASP A 1 125 ? -0.041 3.989 14.839 1.00 87.50 125 ASP A N 1
ATOM 1073 C CA . ASP A 1 125 ? 1.115 3.162 15.139 1.00 87.50 125 ASP A CA 1
ATOM 1074 C C . ASP A 1 125 ? 0.715 2.087 16.155 1.00 87.50 125 ASP A C 1
ATOM 1076 O O . ASP A 1 125 ? 0.392 2.383 17.309 1.00 87.50 125 ASP A O 1
ATOM 1080 N N . ALA A 1 126 ? 0.756 0.830 15.720 1.00 89.50 126 ALA A N 1
ATOM 1081 C CA . ALA A 1 126 ? 0.616 -0.353 16.554 1.00 89.50 126 ALA A CA 1
ATOM 1082 C C . ALA A 1 126 ? 1.991 -0.765 17.091 1.00 89.50 126 ALA A C 1
ATOM 1084 O O . ALA A 1 126 ? 2.790 -1.408 16.409 1.00 89.50 126 ALA A O 1
ATOM 1085 N N . VAL A 1 127 ? 2.288 -0.350 18.321 1.00 87.19 127 VAL A N 1
ATOM 1086 C CA . VAL A 1 127 ? 3.607 -0.526 18.931 1.00 87.19 127 VAL A CA 1
ATOM 1087 C C . VAL A 1 127 ? 3.656 -1.816 19.733 1.00 87.19 127 VAL A C 1
ATOM 1089 O O . VAL A 1 127 ? 3.146 -1.888 20.858 1.00 87.19 127 VAL A O 1
ATOM 1092 N N . GLU A 1 128 ? 4.332 -2.809 19.169 1.00 86.31 128 GLU A N 1
ATOM 1093 C CA . GLU A 1 128 ? 4.600 -4.096 19.806 1.00 86.31 128 GLU A CA 1
ATOM 1094 C C . GLU A 1 128 ? 5.641 -3.933 20.915 1.00 86.31 128 GLU A C 1
ATOM 1096 O O . GLU A 1 128 ? 6.767 -3.481 20.682 1.00 86.31 128 GLU A O 1
ATOM 1101 N N . GLN A 1 129 ? 5.245 -4.277 22.138 1.00 84.06 129 GLN A N 1
ATOM 1102 C CA . GLN A 1 129 ? 6.126 -4.349 23.296 1.00 84.06 129 GLN A CA 1
ATOM 1103 C C . GLN A 1 129 ? 6.839 -5.714 23.348 1.00 84.06 129 GLN A C 1
ATOM 1105 O O . GLN A 1 129 ? 6.308 -6.701 22.835 1.00 84.06 129 GLN A O 1
ATOM 1110 N N . PRO A 1 130 ? 7.982 -5.825 24.054 1.00 83.12 130 PRO A N 1
ATOM 1111 C CA . PRO A 1 130 ? 8.709 -7.092 24.195 1.00 83.12 130 PRO A CA 1
ATOM 1112 C C . PRO A 1 130 ? 7.889 -8.229 24.823 1.00 83.12 130 PRO A C 1
ATOM 1114 O O . PRO A 1 130 ? 8.155 -9.396 24.569 1.00 83.12 130 PRO A O 1
ATOM 1117 N N . ASN A 1 131 ? 6.874 -7.898 25.626 1.00 83.88 131 ASN A N 1
ATOM 1118 C CA . ASN A 1 131 ? 5.959 -8.866 26.235 1.00 83.88 131 ASN A CA 1
ATOM 1119 C C . ASN A 1 131 ? 4.786 -9.276 25.318 1.00 83.88 131 ASN A C 1
ATOM 1121 O O . ASN A 1 131 ? 3.833 -9.886 25.793 1.00 83.88 131 ASN A O 1
ATOM 1125 N N . GLY A 1 132 ? 4.806 -8.885 24.040 1.00 81.69 132 GLY A N 1
ATOM 1126 C CA . GLY A 1 132 ? 3.752 -9.173 23.064 1.00 81.69 132 GLY A CA 1
ATOM 1127 C C . GLY A 1 132 ? 2.535 -8.244 23.131 1.00 81.69 132 GLY A C 1
ATOM 1128 O O . GLY A 1 132 ? 1.675 -8.306 22.256 1.00 81.69 132 GLY A O 1
ATOM 1129 N N . LYS A 1 133 ? 2.446 -7.343 24.122 1.00 86.00 133 LYS A N 1
ATOM 1130 C CA . LYS A 1 133 ? 1.362 -6.352 24.185 1.00 86.00 133 LYS A CA 1
ATOM 1131 C C . LYS A 1 133 ? 1.495 -5.346 23.043 1.00 86.00 133 LYS A C 1
ATOM 1133 O O . LYS A 1 133 ? 2.576 -4.810 22.813 1.00 86.00 133 LYS A O 1
ATOM 1138 N N . ILE A 1 134 ? 0.383 -5.011 22.395 1.00 87.75 134 ILE A N 1
ATOM 1139 C CA . ILE A 1 134 ? 0.327 -3.953 21.382 1.00 87.75 134 ILE A CA 1
ATOM 1140 C C . ILE A 1 134 ? -0.343 -2.724 21.992 1.00 87.75 134 ILE A C 1
ATOM 1142 O O . ILE A 1 134 ? -1.455 -2.809 22.509 1.00 87.75 134 ILE A O 1
ATOM 1146 N N . ASN A 1 135 ? 0.340 -1.582 21.942 1.00 86.75 135 ASN A N 1
ATOM 1147 C CA . ASN A 1 135 ? -0.241 -0.287 22.289 1.00 86.75 135 ASN A CA 1
ATOM 1148 C C . ASN A 1 135 ? -0.513 0.502 21.007 1.00 86.75 135 ASN A C 1
ATOM 1150 O O . ASN A 1 135 ? 0.357 0.571 20.141 1.00 86.75 135 ASN A O 1
ATOM 1154 N N . LEU A 1 136 ? -1.689 1.119 20.914 1.00 86.94 136 LEU A N 1
ATOM 1155 C CA . LEU A 1 136 ? -2.091 1.916 19.760 1.00 86.94 136 LEU A CA 1
ATOM 1156 C C . LEU A 1 136 ? -1.888 3.408 20.024 1.00 86.94 136 LEU A C 1
ATOM 1158 O O . LEU A 1 136 ? -2.209 3.921 21.102 1.00 86.94 136 LEU A O 1
ATOM 1162 N N . TYR A 1 137 ? -1.339 4.088 19.023 1.00 83.44 137 TYR A N 1
ATOM 1163 C CA . TYR A 1 137 ? -1.013 5.504 19.079 1.00 83.44 137 TYR A CA 1
ATOM 1164 C C . TYR A 1 137 ? -1.484 6.216 17.817 1.00 83.44 137 TYR A C 1
ATOM 1166 O O . TYR A 1 137 ? -1.159 5.783 16.716 1.00 83.44 137 TYR A O 1
ATOM 1174 N N . LEU A 1 138 ? -2.190 7.335 17.963 1.00 80.88 138 LEU A N 1
ATOM 1175 C CA . LEU A 1 138 ? -2.556 8.179 16.824 1.00 80.88 138 LEU A CA 1
ATOM 1176 C C . LEU A 1 138 ? -1.305 8.880 16.310 1.00 80.88 138 LEU A C 1
ATOM 1178 O O . LEU A 1 138 ? -0.683 9.657 17.039 1.00 80.88 138 LEU A O 1
ATOM 1182 N N . SER A 1 139 ? -0.957 8.606 15.057 1.00 72.44 139 SER A N 1
ATOM 1183 C CA . SER A 1 139 ? 0.271 9.073 14.415 1.00 72.44 139 SER A CA 1
ATOM 1184 C C . SER A 1 139 ? 0.031 10.052 13.265 1.00 72.44 139 SER A C 1
ATOM 1186 O O . SER A 1 139 ? 0.984 10.352 12.556 1.00 72.44 139 SER A O 1
ATOM 1188 N N . ASN A 1 140 ? -1.188 10.617 13.154 1.00 61.38 140 ASN A N 1
ATOM 1189 C CA . ASN A 1 140 ? -1.700 11.577 12.141 1.00 61.38 140 ASN A CA 1
ATOM 1190 C C . ASN A 1 140 ? -0.906 12.896 11.945 1.00 61.38 140 ASN A C 1
ATOM 1192 O O . ASN A 1 140 ? -1.428 13.912 11.488 1.00 61.38 140 ASN A O 1
ATOM 1196 N N . VAL A 1 141 ? 0.365 12.924 12.319 1.00 48.16 141 VAL A N 1
ATOM 1197 C CA . VAL A 1 141 ? 1.122 14.117 12.666 1.00 48.16 141 VAL A CA 1
ATOM 1198 C C . VAL A 1 141 ? 2.338 14.338 11.764 1.00 48.16 141 VAL A C 1
ATOM 1200 O O . VAL A 1 141 ? 3.006 15.364 11.868 1.00 48.16 141 VAL A O 1
ATOM 1203 N N . TYR A 1 142 ? 2.624 13.460 10.806 1.00 48.66 142 TYR A N 1
ATOM 1204 C CA . TYR A 1 142 ? 3.845 13.573 10.000 1.00 48.66 142 TYR A CA 1
ATOM 1205 C C . TYR A 1 142 ? 3.624 14.261 8.651 1.00 48.66 142 TYR A C 1
ATOM 1207 O O . TYR A 1 142 ? 4.134 13.843 7.619 1.00 48.66 142 TYR A O 1
ATOM 1215 N N . ASN A 1 143 ? 2.905 15.386 8.669 1.00 41.81 143 ASN A N 1
ATOM 1216 C CA . ASN A 1 143 ? 2.651 16.190 7.469 1.00 41.81 143 ASN A CA 1
ATOM 1217 C C . ASN A 1 143 ? 3.892 16.919 6.930 1.00 41.81 143 ASN A C 1
ATOM 1219 O O . ASN A 1 143 ? 3.863 17.390 5.801 1.00 41.81 143 ASN A O 1
ATOM 1223 N N . ASN A 1 144 ? 4.972 17.024 7.707 1.00 44.69 144 ASN A N 1
ATOM 1224 C CA . ASN A 1 144 ? 6.268 17.495 7.232 1.00 44.69 144 ASN A CA 1
ATOM 1225 C C . ASN A 1 144 ? 7.356 16.663 7.919 1.00 44.69 144 ASN A C 1
ATOM 1227 O O . ASN A 1 144 ? 7.529 16.726 9.134 1.00 44.69 144 ASN A O 1
ATOM 1231 N N . TYR A 1 145 ? 8.104 15.881 7.152 1.00 46.09 145 TYR A N 1
ATOM 1232 C CA . TYR A 1 145 ? 9.344 15.285 7.629 1.00 46.09 145 TYR A CA 1
ATOM 1233 C C . TYR A 1 145 ? 10.478 15.751 6.729 1.00 46.09 145 TYR A C 1
ATOM 1235 O O . TYR A 1 145 ? 10.370 15.726 5.501 1.00 46.09 145 TYR A O 1
ATOM 1243 N N . THR A 1 146 ? 11.578 16.184 7.333 1.00 42.81 146 THR A N 1
ATOM 1244 C CA . THR A 1 146 ? 12.838 16.312 6.609 1.00 42.81 146 THR A CA 1
ATOM 1245 C C . THR A 1 146 ? 13.602 15.015 6.786 1.00 42.81 146 THR A C 1
ATOM 1247 O O . THR A 1 146 ? 13.844 14.554 7.902 1.00 42.81 146 THR A O 1
ATOM 1250 N N . ILE A 1 147 ? 13.952 14.400 5.660 1.00 45.78 147 ILE A N 1
ATOM 1251 C CA . ILE A 1 147 ? 14.945 13.338 5.635 1.00 45.78 147 ILE A CA 1
ATOM 1252 C C . ILE A 1 147 ? 16.295 14.035 5.800 1.00 45.78 147 ILE A C 1
ATOM 1254 O O . ILE A 1 147 ? 16.784 14.668 4.867 1.00 45.78 147 ILE A O 1
ATOM 1258 N N . MET A 1 148 ? 16.881 13.965 6.993 1.00 43.19 148 MET A N 1
ATOM 1259 C CA . MET A 1 148 ? 18.247 14.437 7.201 1.00 43.19 148 MET A CA 1
ATOM 1260 C C . MET A 1 148 ? 19.211 13.282 6.959 1.00 43.19 148 MET A C 1
ATOM 1262 O O . MET A 1 148 ? 19.115 12.239 7.605 1.00 43.19 148 MET A O 1
ATOM 1266 N N . THR A 1 149 ? 20.158 13.461 6.045 1.00 41.72 149 THR A N 1
ATOM 1267 C CA . THR A 1 149 ? 21.300 12.562 5.880 1.00 41.72 149 THR A CA 1
ATOM 1268 C C . THR A 1 149 ? 22.307 12.833 6.992 1.00 41.72 149 THR A C 1
ATOM 1270 O O . THR A 1 149 ? 23.055 13.805 6.952 1.00 41.72 149 THR A O 1
ATOM 1273 N N . ALA A 1 150 ? 22.357 11.964 8.001 1.00 42.38 150 ALA A N 1
ATOM 1274 C CA . ALA A 1 150 ? 23.460 11.968 8.952 1.00 42.38 150 ALA A CA 1
ATOM 1275 C C . ALA A 1 150 ? 24.634 11.181 8.349 1.00 42.38 150 ALA A C 1
ATOM 1277 O O . ALA A 1 150 ? 24.622 9.949 8.303 1.00 42.38 150 ALA A O 1
ATOM 1278 N N . THR A 1 151 ? 25.658 11.886 7.874 1.00 40.47 151 THR A N 1
ATOM 1279 C CA . THR A 1 151 ? 26.939 11.309 7.451 1.00 40.47 151 THR A CA 1
ATOM 1280 C C . THR A 1 151 ? 27.808 11.035 8.677 1.00 40.47 151 THR A C 1
ATOM 1282 O O . THR A 1 151 ? 28.678 11.820 9.041 1.00 40.47 151 THR A O 1
ATOM 1285 N N . LYS A 1 152 ? 27.630 9.878 9.324 1.00 39.16 152 LYS A N 1
ATOM 1286 C CA . LYS A 1 152 ? 28.723 9.292 10.118 1.00 39.16 152 LYS A CA 1
ATOM 1287 C C . LYS A 1 152 ? 29.428 8.256 9.254 1.00 39.16 152 LYS A C 1
ATOM 1289 O O . LYS A 1 152 ? 28.782 7.349 8.740 1.00 39.16 152 LYS A O 1
ATOM 1294 N N . LYS A 1 153 ? 30.742 8.454 9.063 1.00 42.50 153 LYS A N 1
ATOM 1295 C CA . LYS A 1 153 ? 31.723 7.553 8.424 1.00 42.50 153 LYS A CA 1
ATOM 1296 C C . LYS A 1 153 ? 31.079 6.337 7.723 1.00 42.50 153 LYS A C 1
ATOM 1298 O O . LYS A 1 153 ? 30.878 5.294 8.336 1.00 42.50 153 LYS A O 1
ATOM 1303 N N . ARG A 1 154 ? 30.805 6.496 6.421 1.00 39.66 154 ARG A N 1
ATOM 1304 C CA . ARG A 1 154 ? 30.410 5.455 5.444 1.00 39.66 154 ARG A CA 1
ATOM 1305 C C . ARG A 1 154 ? 28.984 4.880 5.491 1.00 39.66 154 ARG A C 1
ATOM 1307 O O . ARG A 1 154 ? 28.718 3.970 4.713 1.00 39.66 154 ARG A O 1
ATOM 1314 N N . LYS A 1 155 ? 28.044 5.402 6.287 1.00 35.22 155 LYS A N 1
ATOM 1315 C CA . LYS A 1 155 ? 26.612 5.073 6.117 1.00 35.22 155 LYS A CA 1
ATOM 1316 C C . LYS A 1 155 ? 25.757 6.331 6.218 1.00 35.22 155 LYS A C 1
ATOM 1318 O O . LYS A 1 155 ? 25.731 6.969 7.267 1.00 35.22 155 LYS A O 1
ATOM 1323 N N . ALA A 1 156 ? 25.073 6.687 5.131 1.00 36.09 156 ALA A N 1
ATOM 1324 C CA . ALA A 1 156 ? 23.994 7.662 5.184 1.00 36.09 156 ALA A CA 1
ATOM 1325 C C . ALA A 1 156 ? 22.905 7.094 6.102 1.00 36.09 156 ALA A C 1
ATOM 1327 O O . ALA A 1 156 ? 22.368 6.018 5.848 1.00 36.09 156 ALA A O 1
ATOM 1328 N N . ARG A 1 157 ? 22.628 7.770 7.218 1.00 37.59 157 ARG A N 1
ATOM 1329 C CA . ARG A 1 157 ? 21.497 7.426 8.080 1.00 37.59 157 ARG A CA 1
ATOM 1330 C C . ARG A 1 157 ? 20.412 8.460 7.827 1.00 37.59 157 ARG A C 1
ATOM 1332 O O . ARG A 1 157 ? 20.628 9.636 8.106 1.00 37.59 157 ARG A O 1
ATOM 1339 N N . TYR A 1 158 ? 19.285 8.027 7.276 1.00 42.16 158 TYR A N 1
ATOM 1340 C CA . TYR A 1 158 ? 18.104 8.866 7.139 1.00 42.16 158 TYR A CA 1
ATOM 1341 C C . TYR A 1 158 ? 17.485 9.052 8.524 1.00 42.16 158 TYR A C 1
ATOM 1343 O O . TYR A 1 158 ? 16.978 8.103 9.118 1.00 42.16 158 TYR A O 1
ATOM 1351 N N . VAL A 1 159 ? 17.593 10.258 9.071 1.00 41.38 159 VAL A N 1
ATOM 1352 C CA . VAL A 1 159 ? 16.899 10.633 10.303 1.00 41.38 159 VAL A CA 1
ATOM 1353 C C . VAL A 1 159 ? 15.593 11.298 9.894 1.00 41.38 159 VAL A C 1
ATOM 1355 O O . VAL A 1 159 ? 15.607 12.366 9.282 1.00 41.38 159 VAL A O 1
ATOM 1358 N N . THR A 1 160 ? 14.472 10.653 10.208 1.00 44.84 160 THR A N 1
ATOM 1359 C CA . THR A 1 160 ? 13.137 11.234 10.047 1.00 44.84 160 THR A CA 1
ATOM 1360 C C . THR A 1 160 ? 12.921 12.227 11.181 1.00 44.84 160 THR A C 1
ATOM 1362 O O . THR A 1 160 ? 12.682 11.821 12.316 1.00 44.84 160 THR A O 1
ATOM 1365 N N . LYS A 1 161 ? 13.032 13.531 10.905 1.00 44.47 161 LYS A N 1
ATOM 1366 C CA . LYS A 1 161 ? 12.605 14.544 11.876 1.00 44.47 161 LYS A CA 1
ATOM 1367 C C . LYS A 1 161 ? 11.110 14.770 11.706 1.00 44.47 161 LYS A C 1
ATOM 1369 O O . LYS A 1 161 ? 10.677 15.341 10.709 1.00 44.47 161 LYS A O 1
ATOM 1374 N N . TYR A 1 162 ? 10.336 14.314 12.677 1.00 48.88 162 TYR A N 1
ATOM 1375 C CA . TYR A 1 162 ? 8.902 14.542 12.729 1.00 48.88 162 TYR A CA 1
ATOM 1376 C C . TYR A 1 162 ? 8.615 16.010 13.080 1.00 48.88 162 TYR A C 1
ATOM 1378 O O . TYR A 1 162 ? 8.936 16.454 14.182 1.00 48.88 162 TYR A O 1
ATOM 1386 N N . LEU A 1 163 ? 8.044 16.788 12.154 1.00 45.16 163 LEU A N 1
ATOM 1387 C CA . LEU A 1 163 ? 7.518 18.118 12.475 1.00 45.16 163 LEU A CA 1
ATOM 1388 C C . LEU A 1 163 ? 6.059 17.949 12.891 1.00 45.16 163 LEU A C 1
ATOM 1390 O O . LEU A 1 163 ? 5.178 17.823 12.043 1.00 45.16 163 LEU A O 1
ATOM 1394 N N . LEU A 1 164 ? 5.823 17.938 14.203 1.00 43.59 164 LEU A N 1
ATOM 1395 C CA . LEU A 1 164 ? 4.485 18.038 14.773 1.00 43.59 164 LEU A CA 1
ATOM 1396 C C . LEU A 1 164 ? 3.789 19.285 14.215 1.00 43.59 164 LEU A C 1
ATOM 1398 O O . LEU A 1 164 ? 4.137 20.407 14.582 1.00 43.59 164 LEU A O 1
ATOM 1402 N N . LYS A 1 165 ? 2.782 19.111 13.354 1.00 45.56 165 LYS A N 1
ATOM 1403 C CA . LYS A 1 165 ? 1.724 20.125 13.273 1.00 45.56 165 LYS A CA 1
ATOM 1404 C C . LYS A 1 165 ? 0.914 20.016 14.560 1.00 45.56 165 LYS A C 1
ATOM 1406 O O . LYS A 1 165 ? 0.650 18.906 15.018 1.00 45.56 165 LYS A O 1
ATO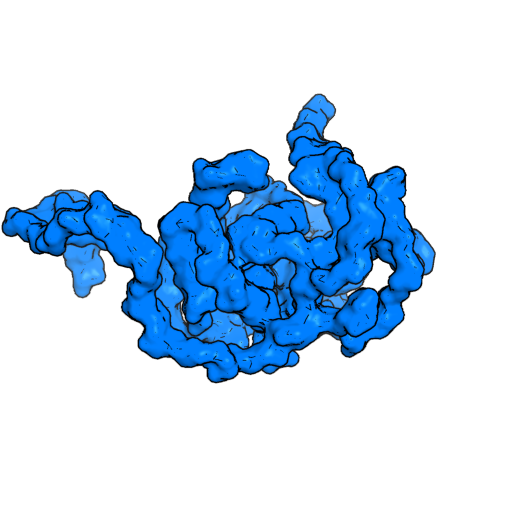M 1411 N N . SER A 1 166 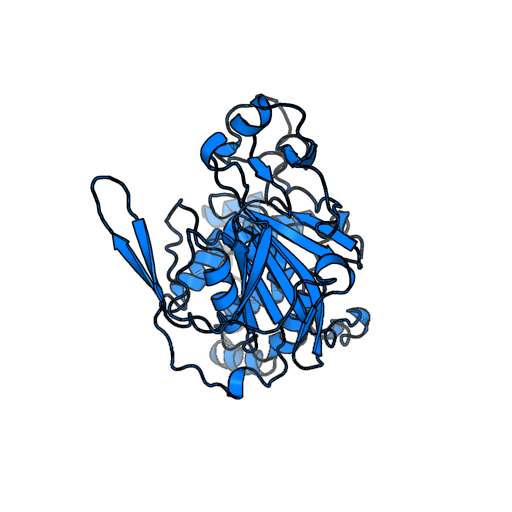? 0.562 21.157 15.147 1.00 45.69 166 SER A N 1
ATOM 1412 C CA . SER A 1 166 ? -0.310 21.233 16.318 1.00 45.69 166 SER A CA 1
ATOM 1413 C C . SER A 1 166 ? -1.522 20.324 16.110 1.00 45.69 166 SER A C 1
ATOM 1415 O O . SER A 1 166 ? -2.294 20.525 15.172 1.00 45.69 166 SER A O 1
ATOM 1417 N N . LEU A 1 167 ? -1.623 19.295 16.949 1.00 51.31 167 LEU A N 1
ATOM 1418 C CA . LEU A 1 167 ? -2.709 18.326 16.963 1.00 51.31 167 LEU A CA 1
ATOM 1419 C C . LEU A 1 167 ? -4.028 19.063 17.201 1.00 51.31 167 LEU A C 1
ATOM 1421 O O . LEU A 1 167 ? -4.265 19.563 18.300 1.00 51.31 167 LEU A O 1
ATOM 1425 N N . ASP A 1 168 ? -4.892 19.117 16.191 1.00 55.97 168 ASP A N 1
ATOM 1426 C CA . ASP A 1 168 ? -6.286 19.471 16.426 1.00 55.97 168 ASP A CA 1
ATOM 1427 C C . ASP A 1 168 ? -6.958 18.269 17.100 1.00 55.97 168 ASP A C 1
ATOM 1429 O O . ASP A 1 168 ? -7.179 17.233 16.473 1.00 55.97 168 ASP A O 1
ATOM 1433 N N . LYS A 1 169 ? -7.248 18.383 18.400 1.00 55.06 169 LYS A N 1
ATOM 1434 C CA . LYS A 1 169 ? -7.926 17.326 19.164 1.00 55.06 169 LYS A CA 1
ATOM 1435 C C . LYS A 1 169 ? -9.291 16.969 18.561 1.00 55.06 169 LYS A C 1
ATOM 1437 O O . LYS A 1 169 ? -9.707 15.820 18.674 1.00 55.06 169 LYS A O 1
ATOM 1442 N N . ASN A 1 170 ? -9.945 17.904 17.866 1.00 56.09 170 ASN A N 1
ATOM 1443 C CA . ASN A 1 170 ? -11.223 17.659 17.199 1.00 56.09 170 ASN A CA 1
ATOM 1444 C C . ASN A 1 170 ? -11.067 16.851 15.904 1.00 56.09 170 ASN A C 1
ATOM 1446 O O . ASN A 1 170 ? -12.028 16.223 15.461 1.00 56.09 170 ASN A O 1
ATOM 1450 N N . ALA A 1 171 ? -9.861 16.783 15.324 1.00 59.38 171 ALA A N 1
ATOM 1451 C CA . ALA A 1 171 ? -9.607 15.971 14.136 1.00 59.38 171 ALA A CA 1
ATOM 1452 C C . ALA A 1 171 ? -9.848 14.474 14.387 1.00 59.38 171 ALA A C 1
ATOM 1454 O O . ALA A 1 171 ? -10.082 13.737 13.437 1.00 59.38 171 ALA A O 1
ATOM 1455 N N . PHE A 1 172 ? -9.830 14.013 15.639 1.00 63.44 172 PHE A N 1
ATOM 1456 C CA . PHE A 1 172 ? -10.016 12.605 16.004 1.00 63.44 172 PHE A CA 1
ATOM 1457 C C . PHE A 1 172 ? -11.480 12.188 16.197 1.00 63.44 172 PHE A C 1
ATOM 1459 O O . PHE A 1 172 ? -11.761 11.004 16.322 1.00 63.44 172 PHE A O 1
ATOM 1466 N N . MET A 1 173 ? -12.429 13.126 16.155 1.00 68.88 173 MET A N 1
ATOM 1467 C CA . MET A 1 173 ? -13.858 12.830 16.342 1.00 68.88 173 MET A CA 1
ATOM 1468 C C . MET A 1 173 ? -14.638 12.732 15.024 1.00 68.88 173 MET A C 1
ATOM 1470 O O . MET A 1 173 ? -15.866 12.804 15.026 1.00 68.88 173 MET A O 1
ATOM 1474 N N . LYS A 1 174 ? -13.946 12.568 13.891 1.00 78.62 174 LYS A N 1
ATOM 1475 C CA . LYS A 1 174 ? -14.570 12.449 12.566 1.00 78.62 174 LYS A CA 1
ATOM 1476 C C . LYS A 1 174 ? -14.508 11.030 12.016 1.00 78.62 174 LYS A C 1
ATOM 1478 O O . LYS A 1 174 ? -13.704 10.207 12.452 1.00 78.62 174 LYS A O 1
ATOM 1483 N N . GLU A 1 175 ? -15.332 10.779 11.009 1.00 87.00 175 GLU A N 1
ATOM 1484 C CA . GLU A 1 175 ? -15.192 9.603 10.160 1.00 87.00 175 GLU A CA 1
ATOM 1485 C C . GLU A 1 175 ? -13.999 9.765 9.219 1.00 87.00 175 GLU A C 1
ATOM 1487 O O . GLU A 1 175 ? -13.806 10.819 8.610 1.00 87.00 175 GLU A O 1
ATOM 1492 N N . TYR A 1 176 ? -13.232 8.694 9.064 1.00 91.00 176 TYR A N 1
ATOM 1493 C CA . TYR A 1 176 ? -12.140 8.620 8.109 1.00 91.00 176 TYR A CA 1
ATOM 1494 C C . TYR A 1 176 ? -12.551 7.770 6.909 1.00 91.00 176 TYR A C 1
ATOM 1496 O O . TYR A 1 176 ? -13.451 6.932 6.990 1.00 91.00 176 TYR A O 1
ATOM 1504 N N . GLU A 1 177 ? -11.907 7.998 5.771 1.00 93.12 177 GLU A N 1
ATOM 1505 C CA . GLU A 1 177 ? -12.122 7.195 4.565 1.00 93.12 177 GLU A CA 1
ATOM 1506 C C . GLU A 1 177 ? -11.250 5.945 4.591 1.00 93.12 177 GLU A C 1
ATOM 1508 O O . GLU A 1 177 ? -11.690 4.857 4.214 1.00 93.12 177 GLU A O 1
ATOM 1513 N N . VAL A 1 178 ? -10.023 6.117 5.083 1.00 93.81 178 VAL A N 1
ATOM 1514 C CA . VAL A 1 178 ? -8.993 5.088 5.150 1.00 93.81 178 VAL A CA 1
ATOM 1515 C C . VAL A 1 178 ? -8.333 5.131 6.524 1.00 93.81 178 VAL A C 1
ATOM 1517 O O . VAL A 1 178 ? -8.039 6.204 7.050 1.00 93.81 178 VAL A O 1
ATOM 1520 N N . VAL A 1 179 ? -8.059 3.960 7.089 1.00 92.56 179 VAL A N 1
ATOM 1521 C CA . VAL A 1 179 ? -7.227 3.792 8.283 1.00 92.56 179 VAL A CA 1
ATOM 1522 C C . VAL A 1 179 ? -5.955 3.057 7.872 1.00 92.56 179 VAL A C 1
ATOM 1524 O O . VAL A 1 179 ? -6.012 2.010 7.234 1.00 92.56 179 VAL A O 1
ATOM 1527 N N . SER A 1 180 ? -4.804 3.608 8.232 1.00 92.00 180 SER A N 1
ATOM 1528 C CA . SER A 1 180 ? -3.484 3.013 8.054 1.00 92.00 180 SER A CA 1
ATOM 1529 C C . SER A 1 180 ? -2.947 2.608 9.420 1.00 92.00 180 SER A C 1
ATOM 1531 O O . SER A 1 180 ? -2.675 3.471 10.257 1.00 92.00 180 SER A O 1
ATOM 1533 N N . ILE A 1 181 ? -2.801 1.304 9.659 1.00 91.44 181 ILE A N 1
ATOM 1534 C CA . ILE A 1 181 ? -2.245 0.772 10.907 1.00 91.44 181 ILE A CA 1
ATOM 1535 C C . ILE A 1 181 ? -0.860 0.203 10.633 1.00 91.44 181 ILE A C 1
ATOM 1537 O O . ILE A 1 181 ? -0.712 -0.883 10.068 1.00 91.44 181 ILE A O 1
ATOM 1541 N N . ARG A 1 182 ? 0.164 0.948 11.044 1.00 90.75 182 ARG A N 1
ATOM 1542 C CA . ARG A 1 182 ? 1.572 0.579 10.906 1.00 90.75 182 ARG A CA 1
ATOM 1543 C C . ARG A 1 182 ? 2.051 -0.124 12.166 1.00 90.75 182 ARG A C 1
ATOM 1545 O O . ARG A 1 182 ? 1.989 0.441 13.253 1.00 90.75 182 ARG A O 1
ATOM 1552 N N . PHE A 1 183 ? 2.612 -1.315 12.022 1.00 88.62 183 PHE A N 1
ATOM 1553 C CA . PHE A 1 183 ? 3.225 -2.026 13.138 1.00 88.62 183 PHE A CA 1
ATOM 1554 C C . PHE A 1 183 ? 4.690 -1.626 13.297 1.00 88.62 183 PHE A C 1
ATOM 1556 O O . PHE A 1 183 ? 5.479 -1.683 12.349 1.00 88.62 183 PHE A O 1
ATOM 1563 N N . VAL A 1 184 ? 5.053 -1.214 14.512 1.00 81.50 184 VAL A N 1
ATOM 1564 C CA . VAL A 1 184 ? 6.393 -0.724 14.851 1.00 81.50 184 VAL A CA 1
ATOM 1565 C C . VAL A 1 184 ? 6.895 -1.428 16.110 1.00 81.50 184 VAL A C 1
ATOM 1567 O O . VAL A 1 184 ? 6.167 -1.584 17.085 1.00 81.50 184 VAL A O 1
ATOM 1570 N N . GLN A 1 185 ? 8.166 -1.828 16.119 1.00 75.00 185 GLN A N 1
ATOM 1571 C CA . GLN A 1 185 ? 8.813 -2.356 17.326 1.00 75.00 185 GLN A CA 1
ATOM 1572 C C . GLN A 1 185 ? 9.085 -1.224 18.326 1.00 75.00 185 GLN A C 1
ATOM 1574 O O . GLN A 1 185 ? 9.617 -0.180 17.940 1.00 75.00 185 GLN A O 1
ATOM 1579 N N . SER A 1 186 ? 8.786 -1.441 19.612 1.00 67.44 186 SER A N 1
ATOM 1580 C CA . SER A 1 186 ? 8.889 -0.408 20.657 1.00 67.44 186 SER A CA 1
ATOM 1581 C C . SER A 1 186 ? 10.254 0.275 20.763 1.00 67.44 186 SER A C 1
ATOM 1583 O O . SER A 1 186 ? 10.314 1.459 21.070 1.00 67.44 186 SER A O 1
ATOM 1585 N N . GLU A 1 187 ? 11.343 -0.448 20.503 1.00 59.41 187 GLU A N 1
ATOM 1586 C CA . GLU A 1 187 ? 12.721 0.066 20.583 1.00 59.41 187 GLU A CA 1
ATOM 1587 C C . GLU A 1 187 ? 13.054 1.095 19.493 1.00 59.41 187 GLU A C 1
ATOM 1589 O O . GLU A 1 187 ? 14.005 1.863 19.618 1.00 59.41 187 GLU A O 1
ATOM 1594 N N . LYS A 1 188 ? 12.278 1.110 18.406 1.00 58.88 188 LYS A N 1
ATOM 1595 C CA . LYS A 1 188 ? 12.482 1.981 17.239 1.00 58.88 188 LYS A CA 1
ATOM 1596 C C . LYS A 1 188 ? 11.482 3.137 17.197 1.00 58.88 188 LYS A C 1
ATOM 1598 O O . LYS A 1 188 ? 11.412 3.844 16.193 1.00 58.88 188 LYS A O 1
ATOM 1603 N N . HIS A 1 189 ? 10.688 3.307 18.253 1.00 61.88 189 HIS A N 1
ATOM 1604 C CA . HIS A 1 189 ? 9.531 4.192 18.264 1.00 61.88 189 HIS A CA 1
ATOM 1605 C C . HIS A 1 189 ? 9.761 5.411 19.160 1.00 61.88 189 HIS A C 1
ATOM 1607 O O . HIS A 1 189 ? 9.995 5.280 20.361 1.00 61.88 189 HIS A O 1
ATOM 1613 N N . ASP A 1 190 ? 9.695 6.605 18.568 1.00 62.53 190 ASP A N 1
ATOM 1614 C CA . ASP A 1 190 ? 9.738 7.865 19.308 1.00 62.53 190 ASP A CA 1
ATOM 1615 C C . ASP A 1 190 ? 8.348 8.167 19.884 1.00 62.53 190 ASP A C 1
ATOM 1617 O O . ASP A 1 190 ? 7.442 8.629 19.187 1.00 62.53 190 ASP A O 1
ATOM 1621 N N . LYS A 1 191 ? 8.180 7.863 21.173 1.00 59.94 191 LYS A N 1
ATOM 1622 C CA . LYS A 1 191 ? 6.906 7.996 21.892 1.00 59.94 191 LYS A CA 1
ATOM 1623 C C . LYS A 1 191 ? 6.574 9.435 22.286 1.00 59.94 191 LYS A C 1
ATOM 1625 O O . LYS A 1 191 ? 5.451 9.674 22.720 1.00 59.94 191 LYS A O 1
ATOM 1630 N N . ALA A 1 192 ? 7.513 10.380 22.176 1.00 55.59 192 ALA A N 1
ATOM 1631 C CA . ALA A 1 192 ? 7.393 11.693 22.818 1.00 55.59 192 ALA A CA 1
ATOM 1632 C C . ALA A 1 192 ? 6.210 12.536 22.304 1.00 55.59 192 ALA A C 1
ATOM 1634 O O . ALA A 1 192 ? 5.763 13.451 22.987 1.00 55.59 192 ALA A O 1
ATOM 1635 N N . ASN A 1 193 ? 5.686 12.206 21.120 1.00 56.81 193 ASN A N 1
ATOM 1636 C CA . ASN A 1 193 ? 4.774 13.063 20.364 1.00 56.81 193 ASN A CA 1
ATOM 1637 C C . ASN A 1 193 ? 3.455 12.382 19.966 1.00 56.81 193 ASN A C 1
ATOM 1639 O O . ASN A 1 193 ? 2.748 12.875 19.089 1.00 56.81 193 ASN A O 1
ATOM 1643 N N . LEU A 1 194 ? 3.138 11.235 20.566 1.00 65.81 194 LEU A N 1
ATOM 1644 C CA . LEU A 1 194 ? 2.030 10.390 20.133 1.00 65.81 194 LEU A CA 1
ATOM 1645 C C . LEU A 1 194 ? 0.926 10.292 21.181 1.00 65.81 194 LEU A C 1
ATOM 1647 O O . LEU A 1 194 ? 1.186 10.123 22.372 1.00 65.81 194 LEU A O 1
ATOM 1651 N N . ILE A 1 195 ? -0.325 10.357 20.720 1.00 74.31 195 ILE A N 1
ATOM 1652 C CA . ILE A 1 195 ? -1.498 10.225 21.586 1.00 74.31 195 ILE A CA 1
ATOM 1653 C C . ILE A 1 195 ? -1.819 8.742 21.717 1.00 74.31 195 ILE A C 1
ATOM 1655 O O . ILE A 1 195 ? -2.251 8.108 20.754 1.00 74.31 195 ILE A O 1
ATOM 1659 N N . LYS A 1 196 ? -1.599 8.189 22.912 1.00 78.25 196 LYS A N 1
ATOM 1660 C CA . LYS A 1 196 ? -2.048 6.836 23.240 1.00 78.25 196 LYS A CA 1
ATOM 1661 C C . LYS A 1 196 ? -3.574 6.791 23.215 1.00 78.25 196 LYS A C 1
ATOM 1663 O O . LYS A 1 196 ? -4.226 7.704 23.712 1.00 78.25 196 LYS A O 1
ATOM 1668 N N . THR A 1 197 ? -4.120 5.720 22.663 1.00 77.00 197 THR A N 1
ATOM 1669 C CA . THR A 1 197 ? -5.566 5.535 22.520 1.00 77.00 197 THR A CA 1
ATOM 1670 C C . THR A 1 197 ? -6.064 4.427 23.426 1.00 77.00 197 THR A C 1
ATOM 1672 O O . THR A 1 197 ? -5.324 3.473 23.671 1.00 77.00 197 THR A O 1
ATOM 1675 N N . ASP A 1 198 ? -7.336 4.487 23.807 1.00 74.81 198 ASP A N 1
ATOM 1676 C CA . ASP A 1 198 ? -8.011 3.402 24.535 1.00 74.81 198 ASP A CA 1
ATOM 1677 C C . ASP A 1 198 ? -8.475 2.259 23.615 1.00 74.81 198 ASP A C 1
ATOM 1679 O O . ASP A 1 198 ? -9.051 1.276 24.072 1.00 74.81 198 ASP A O 1
ATOM 1683 N N . MET A 1 199 ? -8.204 2.370 22.310 1.00 77.81 199 MET A N 1
ATOM 1684 C CA . MET A 1 199 ? -8.508 1.332 21.330 1.00 77.81 199 MET A CA 1
ATOM 1685 C C . MET A 1 199 ? -7.754 0.036 21.623 1.00 77.81 199 MET A C 1
ATOM 1687 O O . MET A 1 199 ? -6.577 0.045 22.000 1.00 77.81 199 MET A O 1
ATOM 1691 N N . THR A 1 200 ? -8.422 -1.086 21.366 1.00 75.12 200 THR A N 1
ATOM 1692 C CA . THR A 1 200 ? -7.853 -2.425 21.497 1.00 75.12 200 THR A CA 1
ATOM 1693 C C . THR A 1 200 ? -7.654 -3.055 20.119 1.00 75.12 200 THR A C 1
ATOM 1695 O O . THR A 1 200 ? -8.332 -2.721 19.151 1.00 75.12 200 THR A O 1
ATOM 1698 N N . MET A 1 201 ? -6.701 -3.983 20.028 1.00 78.75 201 MET A N 1
ATOM 1699 C CA . MET A 1 201 ? -6.507 -4.832 18.842 1.00 78.75 201 MET A CA 1
ATOM 1700 C C . MET A 1 201 ? -7.396 -6.083 18.873 1.00 78.75 201 MET A C 1
ATOM 1702 O O . MET A 1 201 ? -7.178 -7.025 18.110 1.00 78.75 201 MET A O 1
ATOM 1706 N N . GLU A 1 202 ? -8.367 -6.126 19.787 1.00 76.88 202 GLU A N 1
ATOM 1707 C CA . GLU A 1 202 ? -9.266 -7.261 19.926 1.00 76.88 202 GLU A CA 1
ATOM 1708 C C . GLU A 1 202 ? -10.078 -7.429 18.642 1.00 76.88 202 GLU A C 1
ATOM 1710 O O . GLU A 1 202 ? -10.602 -6.463 18.094 1.00 76.88 202 GLU A O 1
ATOM 1715 N N . ASN A 1 203 ? -10.139 -8.658 18.129 1.00 71.19 203 ASN A N 1
ATOM 1716 C CA . ASN A 1 203 ? -10.811 -8.989 16.873 1.00 71.19 203 ASN A CA 1
ATOM 1717 C C . ASN A 1 203 ? -10.312 -8.234 15.631 1.00 71.19 203 ASN A C 1
ATOM 1719 O O . ASN A 1 203 ? -10.947 -8.336 14.583 1.00 71.19 203 ASN A O 1
ATOM 1723 N N . PHE A 1 204 ? -9.162 -7.547 15.698 1.00 83.94 204 PHE A N 1
ATOM 1724 C CA . PHE A 1 204 ? -8.596 -6.847 14.545 1.00 83.94 204 PHE A CA 1
ATOM 1725 C C . PHE A 1 204 ? -8.520 -7.779 13.336 1.00 83.94 204 PHE A C 1
ATOM 1727 O O . PHE A 1 204 ? -9.055 -7.468 12.282 1.00 83.94 204 PHE A O 1
ATOM 1734 N N . PHE A 1 205 ? -7.938 -8.968 13.497 1.00 80.00 205 PHE A N 1
ATOM 1735 C CA . PHE A 1 205 ? -7.757 -9.925 12.402 1.00 80.00 205 PHE A CA 1
ATOM 1736 C C . PHE A 1 205 ? -9.045 -10.642 11.961 1.00 80.00 205 PHE A C 1
ATOM 1738 O O . PHE A 1 205 ? -9.069 -11.210 10.873 1.00 80.00 205 PHE A O 1
ATOM 1745 N N . THR A 1 206 ? -10.110 -10.621 12.769 1.00 77.25 206 THR A N 1
ATOM 1746 C CA . THR A 1 206 ? -11.344 -11.387 12.517 1.00 77.25 206 THR A CA 1
ATOM 1747 C C . THR A 1 206 ? -12.497 -10.518 12.020 1.00 77.25 206 THR A C 1
ATOM 1749 O O . THR A 1 206 ? -13.135 -10.873 11.032 1.00 77.25 206 THR A O 1
ATOM 1752 N N . ASN A 1 207 ? -12.741 -9.366 12.649 1.00 72.25 207 ASN A N 1
ATOM 1753 C CA . ASN A 1 207 ? -13.956 -8.565 12.454 1.00 72.25 207 ASN A CA 1
ATOM 1754 C C . ASN A 1 207 ? -13.696 -7.187 11.823 1.00 72.25 207 ASN A C 1
ATOM 1756 O O . ASN A 1 207 ? -14.635 -6.423 11.612 1.00 72.25 207 ASN A O 1
ATOM 1760 N N . GLY A 1 208 ? -12.439 -6.858 11.509 1.00 81.31 208 GLY A N 1
ATOM 1761 C CA . GLY A 1 208 ? -12.061 -5.520 11.060 1.00 81.31 208 GLY A CA 1
ATOM 1762 C C . GLY A 1 208 ? -11.745 -4.603 12.238 1.00 81.31 208 GLY A C 1
ATOM 1763 O O . GLY A 1 208 ? -11.195 -5.039 13.244 1.00 81.31 208 GLY A O 1
ATOM 1764 N N . PHE A 1 209 ? -12.030 -3.314 12.096 1.00 85.56 209 PHE A N 1
ATOM 1765 C CA . PHE A 1 209 ? -11.662 -2.302 13.082 1.00 85.56 209 PHE A CA 1
ATOM 1766 C C . PHE A 1 209 ? -12.794 -1.302 13.253 1.00 85.56 209 PHE A C 1
ATOM 1768 O O . PHE A 1 209 ? -13.362 -0.837 12.268 1.00 85.56 209 PHE A O 1
ATOM 1775 N N . VAL A 1 210 ? -13.119 -0.963 14.497 1.00 86.69 210 VAL A N 1
ATOM 1776 C CA . VAL A 1 210 ? -14.145 0.033 14.809 1.00 86.69 210 VAL A CA 1
ATOM 1777 C C . VAL A 1 210 ? -13.477 1.237 15.443 1.00 86.69 210 VAL A C 1
ATOM 1779 O O . VAL A 1 210 ? -12.753 1.113 16.428 1.00 86.69 210 VAL A O 1
ATOM 1782 N N . TYR A 1 211 ? -13.748 2.412 14.887 1.00 84.88 211 TYR A N 1
ATOM 1783 C CA . TYR A 1 211 ? -13.272 3.675 15.428 1.00 84.88 211 TYR A CA 1
ATOM 1784 C C . TYR A 1 211 ? -14.373 4.719 15.370 1.00 84.88 211 TYR A C 1
ATOM 1786 O O . TYR A 1 211 ? -14.932 4.958 14.302 1.00 84.88 211 TYR A O 1
ATOM 1794 N N . ASN A 1 212 ? -14.672 5.343 16.514 1.00 84.25 212 ASN A N 1
ATOM 1795 C CA . ASN A 1 212 ? -15.702 6.377 16.632 1.00 84.25 212 ASN A CA 1
ATOM 1796 C C . ASN A 1 212 ? -17.042 5.944 15.995 1.00 84.25 212 ASN A C 1
ATOM 1798 O O . ASN A 1 212 ? -17.572 6.615 15.113 1.00 84.25 212 ASN A O 1
ATOM 1802 N N . ASN A 1 213 ? -17.533 4.757 16.379 1.00 85.81 213 ASN A N 1
ATOM 1803 C CA . ASN A 1 213 ? -18.747 4.111 15.846 1.00 85.81 213 ASN A CA 1
ATOM 1804 C C . ASN A 1 213 ? -18.751 3.851 14.327 1.00 85.81 213 ASN A C 1
ATOM 1806 O O . ASN A 1 213 ? -19.782 3.494 13.765 1.00 85.81 213 ASN A O 1
ATOM 1810 N N . THR A 1 214 ? -17.609 4.005 13.659 1.00 89.69 214 THR A N 1
ATOM 1811 C CA . THR A 1 214 ? -17.444 3.712 12.237 1.00 89.69 214 THR A CA 1
ATOM 1812 C C . THR A 1 214 ? -16.723 2.384 12.071 1.00 89.69 214 THR A C 1
ATOM 1814 O O . THR A 1 214 ? -15.673 2.161 12.677 1.00 89.69 214 THR A O 1
ATOM 1817 N N . GLU A 1 215 ? -17.269 1.512 11.230 1.00 92.06 215 GLU A N 1
ATOM 1818 C CA . GLU A 1 215 ? -16.656 0.232 10.883 1.00 92.06 215 GLU A CA 1
ATOM 1819 C C . GLU A 1 215 ? -15.699 0.380 9.696 1.00 92.06 215 GLU A C 1
ATOM 1821 O O . GLU A 1 215 ? -16.019 0.994 8.673 1.00 92.06 215 GLU A O 1
ATOM 1826 N N . TYR A 1 216 ? -14.533 -0.246 9.813 1.00 93.56 216 TYR A N 1
ATOM 1827 C CA . TYR A 1 216 ? -13.508 -0.313 8.784 1.00 93.56 216 TYR A CA 1
ATOM 1828 C C . TYR A 1 216 ? -13.173 -1.769 8.493 1.00 93.56 216 TYR A C 1
ATOM 1830 O O . TYR A 1 216 ? -13.023 -2.592 9.401 1.00 93.56 216 TYR A O 1
ATOM 1838 N N . VAL A 1 217 ? -13.021 -2.084 7.213 1.00 94.38 217 VAL A N 1
ATOM 1839 C CA . VAL A 1 217 ? -12.697 -3.430 6.741 1.00 94.38 217 VAL A CA 1
ATOM 1840 C C . VAL A 1 217 ? -11.280 -3.494 6.209 1.00 94.38 217 VAL A C 1
ATOM 1842 O O . VAL A 1 217 ? -10.784 -2.535 5.623 1.00 94.38 217 VAL A O 1
ATOM 1845 N N . HIS A 1 218 ? -10.628 -4.640 6.392 1.00 95.31 218 HIS A N 1
ATOM 1846 C CA . HIS A 1 218 ? -9.318 -4.899 5.799 1.00 95.31 218 HIS A CA 1
ATOM 1847 C C . HIS A 1 218 ? -9.403 -4.872 4.287 1.00 95.31 218 HIS A C 1
ATOM 1849 O O . HIS A 1 218 ? -10.175 -5.624 3.693 1.00 95.31 218 HIS A O 1
ATOM 1855 N N . ASP A 1 219 ? -8.567 -4.046 3.678 1.00 96.00 219 ASP A N 1
ATOM 1856 C CA . ASP A 1 219 ? -8.499 -3.933 2.234 1.00 96.00 219 ASP A CA 1
ATOM 1857 C C . ASP A 1 219 ? -7.161 -4.452 1.709 1.00 96.00 219 ASP A C 1
ATOM 1859 O O . ASP A 1 219 ? -7.137 -5.292 0.810 1.00 96.00 219 ASP A O 1
ATOM 1863 N N . SER A 1 220 ? -6.048 -4.001 2.283 1.00 96.69 220 SER A N 1
ATOM 1864 C CA . SER A 1 220 ? -4.719 -4.367 1.798 1.00 96.69 220 SER A CA 1
ATOM 1865 C C . SER A 1 220 ? -3.649 -4.328 2.888 1.00 96.69 220 SER A C 1
ATOM 1867 O O . SER A 1 220 ? -3.853 -3.824 3.992 1.00 96.69 220 SER A O 1
ATOM 1869 N N . LEU A 1 221 ? -2.487 -4.895 2.570 1.00 96.12 221 LEU A N 1
ATOM 1870 C CA . LEU A 1 221 ? -1.343 -5.031 3.464 1.00 96.12 221 LEU A CA 1
ATOM 1871 C C . LEU A 1 221 ? -0.071 -4.646 2.710 1.00 96.12 221 LEU A C 1
ATOM 1873 O O . LEU A 1 221 ? 0.219 -5.234 1.678 1.00 96.12 221 LEU A O 1
ATOM 1877 N N . LEU A 1 222 ? 0.728 -3.722 3.231 1.00 96.25 222 LEU A N 1
ATOM 1878 C CA . LEU A 1 222 ? 2.133 -3.580 2.844 1.00 96.25 222 LEU A CA 1
ATOM 1879 C C . LEU A 1 222 ? 2.985 -4.444 3.768 1.00 96.25 222 LEU A C 1
ATOM 1881 O O . LEU A 1 222 ? 2.812 -4.384 4.987 1.00 96.25 222 LEU A O 1
ATOM 1885 N N . LEU A 1 223 ? 3.907 -5.222 3.202 1.00 94.44 223 LEU A N 1
ATOM 1886 C CA . LEU A 1 223 ? 4.718 -6.166 3.963 1.00 94.44 223 LEU A CA 1
ATOM 1887 C C . LEU A 1 223 ? 6.169 -6.162 3.478 1.00 94.44 223 LEU A C 1
ATOM 1889 O O . LEU A 1 223 ? 6.443 -6.400 2.302 1.00 94.44 223 LEU A O 1
ATOM 1893 N N . THR A 1 224 ? 7.095 -5.942 4.406 1.00 92.75 224 THR A N 1
ATOM 1894 C CA . THR A 1 224 ? 8.538 -6.026 4.161 1.00 92.75 224 THR A CA 1
ATOM 1895 C C . THR A 1 224 ? 9.082 -7.320 4.759 1.00 92.75 224 THR A C 1
ATOM 1897 O O . THR A 1 224 ? 8.626 -7.774 5.810 1.00 92.75 224 THR A O 1
ATOM 1900 N N . ASN A 1 225 ? 10.072 -7.929 4.109 1.00 93.19 225 ASN A N 1
ATOM 1901 C CA . ASN A 1 225 ? 10.650 -9.184 4.580 1.00 93.19 225 ASN A CA 1
ATOM 1902 C C . ASN A 1 225 ? 11.289 -9.041 5.970 1.00 93.19 225 ASN A C 1
ATOM 1904 O O . ASN A 1 225 ? 12.032 -8.094 6.237 1.00 93.19 225 ASN A O 1
ATOM 1908 N N . PHE A 1 226 ? 11.019 -9.996 6.865 1.00 92.50 226 PHE A N 1
ATOM 1909 C CA . PHE A 1 226 ? 11.515 -9.929 8.243 1.00 92.50 226 PHE A CA 1
ATOM 1910 C C . PHE A 1 226 ? 13.003 -10.284 8.341 1.00 92.50 226 PHE A C 1
ATOM 1912 O O . PHE A 1 226 ? 13.675 -9.849 9.271 1.00 92.50 226 PHE A O 1
ATOM 1919 N N . ASN A 1 227 ? 13.517 -11.049 7.374 1.00 92.25 227 ASN A N 1
ATOM 1920 C CA . ASN A 1 227 ? 14.863 -11.622 7.380 1.00 92.25 227 ASN A CA 1
ATOM 1921 C C . ASN A 1 227 ? 15.910 -10.771 6.631 1.00 92.25 227 ASN A C 1
ATOM 1923 O O . ASN A 1 227 ? 16.887 -11.297 6.093 1.00 92.25 227 ASN A O 1
ATOM 1927 N N . ILE A 1 228 ? 15.691 -9.455 6.527 1.00 89.62 228 ILE A N 1
ATOM 1928 C CA . ILE A 1 228 ? 16.533 -8.543 5.733 1.00 89.62 228 ILE A CA 1
ATOM 1929 C C . ILE A 1 228 ? 18.015 -8.598 6.127 1.00 89.62 228 ILE A C 1
ATOM 1931 O O . ILE A 1 228 ? 18.893 -8.456 5.271 1.00 89.62 228 ILE A O 1
ATOM 1935 N N . TYR A 1 229 ? 18.306 -8.817 7.411 1.00 87.75 229 TYR A N 1
ATOM 1936 C CA . TYR A 1 229 ? 19.670 -8.872 7.926 1.00 87.75 229 TYR A CA 1
ATOM 1937 C C . TYR A 1 229 ? 20.337 -10.218 7.636 1.00 87.75 229 TYR A C 1
ATOM 1939 O O . TYR A 1 229 ? 21.530 -10.248 7.352 1.00 87.75 229 TYR A O 1
ATOM 1947 N N . GLU A 1 230 ? 19.568 -11.303 7.655 1.00 90.06 230 GLU A N 1
ATOM 1948 C CA . GLU A 1 230 ? 20.011 -12.673 7.420 1.00 90.06 230 GLU A CA 1
ATOM 1949 C C . GLU A 1 230 ? 20.272 -12.944 5.937 1.00 90.06 230 GLU A C 1
ATOM 1951 O O . GLU A 1 230 ? 21.248 -13.615 5.599 1.00 90.06 230 GLU A O 1
ATOM 1956 N N . CYS A 1 231 ? 19.414 -12.428 5.048 1.00 87.38 231 CYS A N 1
ATOM 1957 C CA . CYS A 1 231 ? 19.536 -12.640 3.604 1.00 87.38 231 CYS A CA 1
ATOM 1958 C C . CYS A 1 231 ? 20.225 -11.486 2.861 1.00 87.38 231 CYS A C 1
ATOM 1960 O O . CYS A 1 231 ? 20.486 -11.610 1.663 1.00 87.38 231 CYS A O 1
ATOM 1962 N N . HIS A 1 232 ? 20.498 -10.363 3.537 1.00 87.38 232 HIS A N 1
ATOM 1963 C CA . HIS A 1 232 ? 21.076 -9.137 2.964 1.00 87.38 232 HIS A CA 1
ATOM 1964 C C . HIS A 1 232 ? 20.310 -8.591 1.743 1.00 87.38 232 HIS A C 1
ATOM 1966 O O . HIS A 1 232 ? 20.897 -7.984 0.845 1.00 87.38 232 HIS A O 1
ATOM 1972 N N . LYS A 1 233 ? 18.993 -8.820 1.695 1.00 87.44 233 LYS A N 1
ATOM 1973 C CA . LYS A 1 233 ? 18.096 -8.382 0.618 1.00 87.44 233 LYS A CA 1
ATOM 1974 C C . LYS A 1 233 ? 16.837 -7.790 1.241 1.00 87.44 233 LYS A C 1
ATOM 1976 O O . LYS A 1 233 ? 16.181 -8.464 2.030 1.00 87.44 233 LYS A O 1
ATOM 1981 N N . GLY A 1 234 ? 16.520 -6.548 0.891 1.00 87.75 234 GLY A N 1
ATOM 1982 C CA . GLY A 1 234 ? 15.249 -5.914 1.238 1.00 87.75 234 GLY A CA 1
ATOM 1983 C C . GLY A 1 234 ? 14.276 -6.025 0.073 1.00 87.75 234 GLY A C 1
ATOM 1984 O O . GLY A 1 234 ? 14.663 -5.773 -1.068 1.00 87.75 234 GLY A O 1
ATOM 1985 N N . HIS A 1 235 ? 13.037 -6.410 0.351 1.00 91.44 235 HIS A N 1
ATOM 1986 C CA . HIS A 1 235 ? 11.974 -6.464 -0.644 1.00 91.44 235 HIS A CA 1
ATOM 1987 C C . HIS A 1 235 ? 10.623 -6.193 0.005 1.00 91.44 235 HIS A C 1
ATOM 1989 O O . HIS A 1 235 ? 10.311 -6.738 1.067 1.00 91.44 235 HIS A O 1
ATOM 1995 N N . ASP A 1 236 ? 9.822 -5.383 -0.674 1.00 92.94 236 ASP A N 1
ATOM 1996 C CA . ASP A 1 236 ? 8.455 -5.071 -0.287 1.00 92.94 236 ASP A CA 1
ATOM 1997 C C . ASP A 1 236 ? 7.472 -5.788 -1.206 1.00 92.94 236 ASP A C 1
ATOM 1999 O O . ASP A 1 236 ? 7.601 -5.776 -2.433 1.00 92.94 236 ASP A O 1
ATOM 2003 N N . ILE A 1 237 ? 6.464 -6.388 -0.588 1.00 94.62 237 ILE A N 1
ATOM 2004 C CA . ILE A 1 237 ? 5.330 -7.025 -1.247 1.00 94.62 237 ILE A CA 1
ATOM 2005 C C . ILE A 1 237 ? 4.034 -6.432 -0.702 1.00 94.62 237 ILE A C 1
ATOM 2007 O O . ILE A 1 237 ? 4.044 -5.642 0.247 1.00 94.62 237 ILE A O 1
ATOM 2011 N N . CYS A 1 238 ? 2.903 -6.810 -1.291 1.00 96.38 238 CYS A N 1
ATOM 2012 C CA . CYS A 1 238 ? 1.620 -6.467 -0.694 1.00 96.38 238 CYS A CA 1
ATOM 2013 C C . CYS A 1 238 ? 0.609 -7.602 -0.731 1.00 96.38 238 CYS A C 1
ATOM 2015 O O . CYS A 1 238 ? 0.635 -8.458 -1.614 1.00 96.38 238 CYS A O 1
ATOM 2017 N N . GLY A 1 239 ? -0.287 -7.568 0.249 1.00 96.06 239 GLY A N 1
ATOM 2018 C CA . GLY A 1 239 ? -1.572 -8.231 0.205 1.00 96.06 239 GLY A CA 1
ATOM 2019 C C . GLY A 1 239 ? -2.622 -7.294 -0.389 1.00 96.06 239 GLY A C 1
ATOM 2020 O O . GLY A 1 239 ? -2.645 -6.106 -0.068 1.00 96.06 239 GLY A O 1
ATOM 2021 N N . VAL A 1 240 ? -3.492 -7.819 -1.243 1.00 95.56 240 VAL A N 1
ATOM 2022 C CA . VAL A 1 240 ? -4.639 -7.097 -1.813 1.00 95.56 240 VAL A CA 1
ATOM 2023 C C . VAL A 1 240 ? -5.911 -7.916 -1.638 1.00 95.56 240 VAL A C 1
ATOM 2025 O O . VAL A 1 240 ? -5.860 -9.152 -1.613 1.00 95.56 240 VAL A O 1
ATOM 2028 N N . THR A 1 241 ? -7.050 -7.238 -1.536 1.00 94.19 241 THR A N 1
ATOM 2029 C CA . THR A 1 241 ? -8.366 -7.872 -1.672 1.00 94.19 241 THR A CA 1
ATOM 2030 C C . THR A 1 241 ? -8.816 -7.852 -3.126 1.00 94.19 241 THR A C 1
ATOM 2032 O O . THR A 1 241 ? -8.601 -6.883 -3.855 1.00 94.19 241 THR A O 1
ATOM 2035 N N . CYS A 1 242 ? -9.443 -8.937 -3.567 1.00 90.44 242 CYS A N 1
ATOM 2036 C CA . CYS A 1 242 ? -10.069 -9.022 -4.876 1.00 90.44 242 CYS A CA 1
ATOM 2037 C C . CYS A 1 242 ? -11.154 -10.100 -4.866 1.00 90.44 242 CYS A C 1
ATOM 2039 O O . CYS A 1 242 ? -10.905 -11.233 -4.465 1.00 90.44 242 CYS A O 1
ATOM 2041 N N . GLY A 1 243 ? -12.359 -9.761 -5.328 1.00 87.44 243 GLY A N 1
ATOM 2042 C CA . GLY A 1 243 ? -13.476 -10.706 -5.377 1.00 87.44 243 GLY A CA 1
ATOM 2043 C C . GLY A 1 243 ? -13.850 -11.257 -3.999 1.00 87.44 243 GLY A C 1
ATOM 2044 O O . GLY A 1 243 ? -14.195 -12.427 -3.899 1.00 87.44 243 GLY A O 1
ATOM 2045 N N . ASN A 1 244 ? -13.732 -10.432 -2.951 1.00 88.06 244 ASN A N 1
ATOM 2046 C CA . ASN A 1 244 ? -13.886 -10.806 -1.537 1.00 88.06 244 ASN A CA 1
ATOM 2047 C C . ASN A 1 244 ? -12.886 -11.862 -1.032 1.00 88.06 244 ASN A C 1
ATOM 2049 O O . ASN A 1 244 ? -13.010 -12.341 0.093 1.00 88.06 244 ASN A O 1
ATOM 2053 N N . GLU A 1 245 ? -11.870 -12.191 -1.827 1.00 91.69 245 GLU A N 1
ATOM 2054 C CA . GLU A 1 245 ? -10.751 -13.037 -1.433 1.00 91.69 245 GLU A CA 1
ATOM 2055 C C . GLU A 1 245 ? -9.479 -12.200 -1.247 1.00 91.69 245 GLU A C 1
ATOM 2057 O O . GLU A 1 245 ? -9.413 -11.021 -1.606 1.00 91.69 245 GLU A O 1
ATOM 2062 N N . ARG A 1 246 ? -8.448 -12.821 -0.671 1.00 93.62 246 ARG A N 1
ATOM 2063 C CA . ARG A 1 246 ? -7.163 -12.190 -0.362 1.00 93.62 246 ARG A CA 1
ATOM 2064 C C . ARG A 1 246 ? -6.035 -12.849 -1.145 1.00 93.62 246 ARG A C 1
ATOM 2066 O O . ARG A 1 246 ? -5.975 -14.074 -1.285 1.00 93.62 246 ARG A O 1
ATOM 2073 N N . PHE A 1 247 ? -5.151 -12.010 -1.671 1.00 93.94 247 PHE A N 1
ATOM 2074 C CA . PHE A 1 247 ? -4.029 -12.418 -2.506 1.00 93.94 247 PHE A CA 1
ATOM 2075 C C . PHE A 1 247 ? -2.755 -11.690 -2.104 1.00 93.94 247 PHE A C 1
ATOM 2077 O O . PHE A 1 247 ? -2.816 -10.582 -1.581 1.00 93.94 247 PHE A O 1
ATOM 2084 N N . MET A 1 248 ? -1.611 -12.283 -2.432 1.00 93.88 248 MET A N 1
ATOM 2085 C CA . MET A 1 248 ? -0.288 -11.682 -2.331 1.00 93.88 248 MET A CA 1
ATOM 2086 C C . MET A 1 248 ? 0.267 -11.350 -3.716 1.00 93.88 248 MET A C 1
ATOM 2088 O O . MET A 1 248 ? 0.160 -12.126 -4.669 1.00 93.88 248 MET A O 1
ATOM 2092 N N . TYR A 1 249 ? 0.917 -10.199 -3.800 1.00 93.44 249 TYR A N 1
ATOM 2093 C CA . TYR A 1 249 ? 1.618 -9.679 -4.964 1.00 93.44 249 TYR A CA 1
ATOM 2094 C C . TYR A 1 249 ? 3.092 -9.470 -4.617 1.00 93.44 249 TYR A C 1
ATOM 2096 O O . TYR A 1 249 ? 3.391 -8.829 -3.614 1.00 93.44 249 TYR A O 1
ATOM 2104 N N . ASN A 1 250 ? 4.012 -9.948 -5.461 1.00 89.50 250 ASN A N 1
ATOM 2105 C CA . ASN A 1 250 ? 5.457 -9.854 -5.213 1.00 89.50 250 ASN A CA 1
ATOM 2106 C C . ASN A 1 250 ? 6.235 -8.962 -6.200 1.00 89.50 250 ASN A C 1
ATOM 2108 O O . ASN A 1 250 ? 7.429 -8.750 -6.001 1.00 89.50 250 ASN A O 1
ATOM 2112 N N . GLY A 1 251 ? 5.587 -8.480 -7.265 1.00 86.69 251 GLY A N 1
ATOM 2113 C CA . GLY A 1 251 ? 6.187 -7.653 -8.318 1.00 86.69 251 GLY A CA 1
ATOM 2114 C C . GLY A 1 251 ? 7.164 -8.341 -9.264 1.00 86.69 251 GLY A C 1
ATOM 2115 O O . GLY A 1 251 ? 7.621 -7.713 -10.216 1.00 86.69 251 GLY A O 1
ATOM 2116 N N . TRP A 1 252 ? 7.483 -9.616 -9.068 1.00 84.19 252 TRP A N 1
ATOM 2117 C CA . TRP A 1 252 ? 8.486 -10.289 -9.883 1.00 84.19 252 TRP A CA 1
ATOM 2118 C C . TRP A 1 252 ? 7.957 -10.681 -11.261 1.00 84.19 252 TRP A C 1
ATOM 2120 O O . TRP A 1 252 ? 6.772 -10.937 -11.459 1.00 84.19 252 TRP A O 1
ATOM 2130 N N . LEU A 1 253 ? 8.869 -10.728 -12.230 1.00 77.00 253 LEU A N 1
ATOM 2131 C CA . LEU A 1 253 ? 8.624 -11.314 -13.545 1.00 77.00 253 LEU A CA 1
ATOM 2132 C C . LEU A 1 253 ? 9.003 -12.794 -13.508 1.00 77.00 253 LEU A C 1
ATOM 2134 O O . LEU A 1 253 ? 9.998 -13.144 -12.871 1.00 77.00 253 LEU A O 1
ATOM 2138 N N . ARG A 1 254 ? 8.293 -13.637 -14.270 1.00 65.62 254 ARG A N 1
ATOM 2139 C CA . ARG A 1 254 ? 8.621 -15.068 -14.449 1.00 65.62 254 ARG A CA 1
ATOM 2140 C C . ARG A 1 254 ? 10.091 -15.284 -14.845 1.00 65.62 254 ARG A C 1
ATOM 2142 O O . ARG A 1 254 ? 10.706 -16.258 -14.424 1.00 65.62 254 ARG A O 1
ATOM 2149 N N . HIS A 1 255 ? 10.672 -14.332 -15.578 1.00 59.88 255 HIS A N 1
ATOM 2150 C CA . HIS A 1 255 ? 12.117 -14.161 -15.727 1.00 59.88 255 HIS A CA 1
ATOM 2151 C C . HIS A 1 255 ? 12.473 -12.673 -15.558 1.00 59.88 255 HIS A C 1
ATOM 2153 O O . HIS A 1 255 ? 12.089 -11.847 -16.386 1.00 59.88 255 HIS A O 1
ATOM 2159 N N . THR A 1 256 ? 13.185 -12.302 -14.488 1.00 46.47 256 THR A N 1
ATOM 2160 C CA . THR A 1 256 ? 13.567 -10.900 -14.204 1.00 46.47 256 THR A CA 1
ATOM 2161 C C . THR A 1 256 ? 15.075 -10.661 -14.308 1.00 46.47 256 THR A C 1
ATOM 2163 O O . THR A 1 256 ? 15.888 -11.580 -14.230 1.00 46.47 256 THR A O 1
ATOM 2166 N N . ARG A 1 257 ? 15.439 -9.387 -14.494 1.00 47.06 257 ARG A N 1
ATOM 2167 C CA . ARG A 1 257 ? 16.811 -8.859 -14.446 1.00 47.06 257 ARG A CA 1
ATOM 2168 C C . ARG A 1 257 ? 17.215 -8.373 -13.043 1.00 47.06 257 ARG A C 1
ATOM 2170 O O . ARG A 1 257 ? 18.326 -7.864 -12.890 1.00 47.06 257 ARG A O 1
ATOM 2177 N N . ASP A 1 258 ? 16.335 -8.512 -12.048 1.00 51.94 258 ASP A N 1
ATOM 2178 C CA . ASP A 1 258 ? 16.559 -8.102 -10.657 1.00 51.94 258 ASP A CA 1
ATOM 2179 C C . ASP A 1 258 ? 17.821 -8.764 -10.068 1.00 51.94 258 ASP A C 1
ATOM 2181 O O . ASP A 1 258 ? 18.023 -9.977 -10.173 1.00 51.94 258 ASP A O 1
ATOM 2185 N N . ALA A 1 259 ? 18.679 -7.962 -9.432 1.00 47.34 259 ALA A N 1
ATOM 2186 C CA . ALA A 1 259 ? 19.921 -8.419 -8.815 1.00 47.34 259 ALA A CA 1
ATOM 2187 C C . ALA A 1 259 ? 19.692 -9.448 -7.690 1.00 47.34 259 ALA A C 1
ATOM 2189 O O . ALA A 1 259 ? 20.545 -10.312 -7.473 1.00 47.34 259 ALA A O 1
ATOM 2190 N N . ALA A 1 260 ? 18.529 -9.429 -7.024 1.00 51.09 260 ALA A N 1
ATOM 2191 C CA . ALA A 1 260 ? 18.137 -10.434 -6.037 1.00 51.09 260 ALA A CA 1
ATOM 2192 C C . ALA A 1 260 ? 17.993 -11.849 -6.636 1.00 51.09 260 ALA A C 1
ATOM 2194 O O . ALA A 1 260 ? 18.051 -12.827 -5.879 1.00 51.09 260 ALA A O 1
ATOM 2195 N N . MET A 1 261 ? 17.865 -11.954 -7.968 1.00 53.75 261 MET A N 1
ATOM 2196 C CA . MET A 1 261 ? 17.612 -13.183 -8.730 1.00 53.75 261 MET A CA 1
ATOM 2197 C C . MET A 1 261 ? 18.774 -13.671 -9.611 1.00 53.75 261 MET A C 1
ATOM 2199 O O . MET A 1 261 ? 18.699 -14.766 -10.161 1.00 53.75 261 MET A O 1
ATOM 2203 N N . GLN A 1 262 ? 19.882 -12.933 -9.732 1.00 50.47 262 GLN A N 1
ATOM 2204 C CA . GLN A 1 262 ? 20.928 -13.208 -10.738 1.00 50.47 262 GLN A CA 1
ATOM 2205 C C . GLN A 1 262 ? 21.777 -14.488 -10.534 1.00 50.47 262 GLN A C 1
ATOM 2207 O O . GLN A 1 262 ? 22.776 -14.660 -11.229 1.00 50.47 262 GLN A O 1
ATOM 2212 N N . LYS A 1 263 ? 21.433 -15.411 -9.621 1.00 45.00 263 LYS A N 1
ATOM 2213 C CA . LYS A 1 263 ? 22.302 -16.563 -9.297 1.00 45.00 263 LYS A CA 1
ATOM 2214 C C . LYS A 1 263 ? 21.764 -17.973 -9.565 1.00 45.00 263 LYS A C 1
ATOM 2216 O O . LYS A 1 263 ? 22.520 -18.901 -9.295 1.00 45.00 263 LYS A O 1
ATOM 2221 N N . THR A 1 264 ? 20.557 -18.193 -10.100 1.00 42.62 264 THR A N 1
ATOM 2222 C CA . THR A 1 264 ? 19.999 -19.570 -10.079 1.00 42.62 264 THR A CA 1
ATOM 2223 C C . THR A 1 264 ? 19.463 -20.210 -11.355 1.00 42.62 264 THR A C 1
ATOM 2225 O O . THR A 1 264 ? 19.179 -21.398 -11.277 1.00 42.62 264 THR A O 1
ATOM 2228 N N . THR A 1 265 ? 19.414 -19.587 -12.538 1.00 40.16 265 THR A N 1
ATOM 2229 C CA . THR A 1 265 ? 19.008 -20.347 -13.746 1.00 40.16 265 THR A CA 1
ATOM 2230 C C . THR A 1 265 ? 19.644 -19.839 -15.041 1.00 40.16 265 THR A C 1
ATOM 2232 O O . THR A 1 265 ? 19.238 -18.816 -15.589 1.00 40.16 265 THR A O 1
ATOM 2235 N N . LYS A 1 266 ? 20.610 -20.603 -15.571 1.00 40.53 266 LYS A N 1
ATOM 2236 C CA . LYS A 1 266 ? 20.881 -20.672 -17.014 1.00 40.53 266 LYS A CA 1
ATOM 2237 C C . LYS A 1 266 ? 19.883 -21.669 -17.606 1.00 40.53 266 LYS A C 1
ATOM 2239 O O . LYS A 1 266 ? 20.157 -22.863 -17.605 1.00 40.53 266 LYS A O 1
ATOM 2244 N N . THR A 1 267 ? 18.745 -21.200 -18.099 1.00 37.97 267 THR A N 1
ATOM 2245 C CA . THR A 1 267 ? 17.884 -22.017 -18.963 1.00 37.97 267 THR A CA 1
ATOM 2246 C C . THR A 1 267 ? 17.545 -21.254 -20.231 1.00 37.97 267 THR A C 1
ATOM 2248 O O . THR A 1 267 ? 17.124 -20.101 -20.234 1.00 37.97 267 THR A O 1
ATOM 2251 N N . THR A 1 268 ? 17.837 -21.940 -21.321 1.00 37.12 268 THR A N 1
ATOM 2252 C CA . THR A 1 268 ? 17.654 -21.604 -22.723 1.00 37.12 268 THR A CA 1
ATOM 2253 C C . THR A 1 268 ? 16.171 -21.528 -23.093 1.00 37.12 268 THR A C 1
ATOM 2255 O O . THR A 1 268 ? 15.418 -22.442 -22.773 1.00 37.12 268 THR A O 1
ATOM 2258 N N . GLY A 1 269 ? 15.769 -20.505 -23.857 1.00 36.94 269 GLY A N 1
ATOM 2259 C CA . GLY A 1 269 ? 14.800 -20.723 -24.942 1.00 36.94 269 GLY A CA 1
ATOM 2260 C C . GLY A 1 269 ? 13.404 -20.091 -24.882 1.00 36.94 269 GLY A C 1
ATOM 2261 O O . GLY A 1 269 ? 12.697 -20.213 -25.875 1.00 36.94 269 GLY A O 1
ATOM 2262 N N . ALA A 1 270 ? 12.988 -19.374 -23.831 1.00 38.22 270 ALA A N 1
ATOM 2263 C CA . ALA A 1 270 ? 11.737 -18.599 -23.878 1.00 38.22 270 ALA A CA 1
ATOM 2264 C C . ALA A 1 270 ? 11.830 -17.296 -23.065 1.00 38.22 270 ALA A C 1
ATOM 2266 O O . ALA A 1 270 ? 11.944 -17.311 -21.843 1.00 38.22 270 ALA A O 1
ATOM 2267 N N . ASN A 1 271 ? 11.754 -16.150 -23.749 1.00 44.78 271 ASN A N 1
ATOM 2268 C CA . ASN A 1 271 ? 11.674 -14.804 -23.166 1.00 44.78 271 ASN A CA 1
ATOM 2269 C C . ASN A 1 271 ? 10.329 -14.588 -22.442 1.00 44.78 271 ASN A C 1
ATOM 2271 O O . ASN A 1 271 ? 9.496 -13.810 -22.901 1.00 44.78 271 ASN A O 1
ATOM 2275 N N . ASN A 1 272 ? 10.065 -15.273 -21.331 1.00 52.47 272 ASN A N 1
ATOM 2276 C CA . ASN A 1 272 ? 8.812 -15.086 -20.594 1.00 52.47 272 ASN A CA 1
ATOM 2277 C C . ASN A 1 272 ? 8.914 -13.879 -19.641 1.00 52.47 272 ASN A C 1
ATOM 2279 O O . ASN A 1 272 ? 9.185 -13.997 -18.449 1.00 52.47 272 ASN A O 1
ATOM 2283 N N . THR A 1 273 ? 8.716 -12.687 -20.195 1.00 61.06 273 THR A N 1
ATOM 2284 C CA . THR A 1 273 ? 8.828 -11.385 -19.521 1.00 61.06 273 THR A CA 1
ATOM 2285 C C . THR A 1 273 ? 7.551 -10.950 -18.785 1.00 61.06 273 THR A C 1
ATOM 2287 O O . THR A 1 273 ? 7.392 -9.765 -18.490 1.00 61.06 273 THR A O 1
ATOM 2290 N N . TYR A 1 274 ? 6.620 -11.873 -18.521 1.00 72.50 274 TYR A N 1
ATOM 2291 C CA . TYR A 1 274 ? 5.346 -11.571 -17.861 1.00 72.50 274 TYR A CA 1
ATOM 2292 C C . TYR A 1 274 ? 5.491 -11.480 -16.337 1.00 72.50 274 TYR A C 1
ATOM 2294 O O . TYR A 1 274 ? 6.263 -12.255 -15.761 1.00 72.50 274 TYR A O 1
ATOM 2302 N N . PRO A 1 275 ? 4.745 -10.574 -15.680 1.00 79.00 275 PRO A N 1
ATOM 2303 C CA . PRO A 1 275 ? 4.697 -10.512 -14.226 1.00 79.00 275 PRO A CA 1
ATOM 2304 C C . PRO A 1 275 ? 4.028 -11.759 -13.636 1.00 79.00 275 PRO A C 1
ATOM 2306 O O . PRO A 1 275 ? 3.191 -12.389 -14.287 1.00 79.00 275 PRO A O 1
ATOM 2309 N N . CYS A 1 276 ? 4.409 -12.109 -12.409 1.00 81.44 276 CYS A N 1
ATOM 2310 C CA . CYS A 1 276 ? 3.734 -13.128 -11.618 1.00 81.44 276 CYS A CA 1
ATOM 2311 C C . CYS A 1 276 ? 2.281 -12.712 -11.351 1.00 81.44 276 CYS A C 1
ATOM 2313 O O . CYS A 1 276 ? 1.993 -11.553 -11.034 1.00 81.44 276 CYS A O 1
ATOM 2315 N N . GLU A 1 277 ? 1.363 -13.665 -11.465 1.00 83.94 277 GLU A N 1
ATOM 2316 C CA . GLU A 1 277 ? -0.039 -13.468 -11.117 1.00 83.94 277 GLU A CA 1
ATOM 2317 C C . GLU A 1 277 ? -0.216 -13.219 -9.608 1.00 83.94 277 GLU A C 1
ATOM 2319 O O . GLU A 1 277 ? 0.672 -13.492 -8.796 1.00 83.94 277 GLU A O 1
ATOM 2324 N N . LEU A 1 278 ? -1.390 -12.711 -9.222 1.00 89.00 278 LEU A N 1
ATOM 2325 C CA . LEU A 1 278 ? -1.786 -12.648 -7.817 1.00 89.00 278 LEU A CA 1
ATOM 2326 C C . LEU A 1 278 ? -1.863 -14.064 -7.227 1.00 89.00 278 LEU A C 1
ATOM 2328 O O . LEU A 1 278 ? -2.589 -14.923 -7.730 1.00 89.00 278 LEU A O 1
ATOM 2332 N N . MET A 1 279 ? -1.132 -14.297 -6.139 1.00 89.69 279 MET A N 1
ATOM 2333 C CA . MET A 1 279 ? -1.077 -15.587 -5.452 1.00 89.69 279 MET A CA 1
ATOM 2334 C C . MET A 1 279 ? -2.152 -15.622 -4.371 1.00 89.69 279 MET A C 1
ATOM 2336 O O . MET A 1 279 ? -2.128 -14.792 -3.468 1.00 89.69 279 MET A O 1
ATOM 2340 N N . LYS A 1 280 ? -3.102 -16.559 -4.444 1.00 90.88 280 LYS A N 1
ATOM 2341 C CA . LYS A 1 280 ? -4.148 -16.687 -3.418 1.00 90.88 280 LYS A CA 1
ATOM 2342 C C . LYS A 1 280 ? -3.506 -16.983 -2.066 1.00 90.88 280 LYS A C 1
ATOM 2344 O O . LYS A 1 280 ? -2.765 -17.955 -1.947 1.00 90.88 280 LYS A O 1
ATOM 2349 N N . TYR A 1 281 ? -3.770 -16.131 -1.081 1.00 91.44 281 TYR A N 1
ATOM 2350 C CA . TYR A 1 281 ? -3.165 -16.223 0.242 1.00 91.44 281 TYR A CA 1
ATOM 2351 C C . TYR A 1 281 ? -3.913 -15.314 1.219 1.00 91.44 281 TYR A C 1
ATOM 2353 O O . TYR A 1 281 ? -3.997 -14.099 1.014 1.00 91.44 281 TYR A O 1
ATOM 2361 N N . ASP A 1 282 ? -4.446 -15.901 2.288 1.00 92.56 282 ASP A N 1
ATOM 2362 C CA . ASP A 1 282 ? -5.185 -15.164 3.307 1.00 92.56 282 ASP A CA 1
ATOM 2363 C C . ASP A 1 282 ? -4.240 -14.545 4.342 1.00 92.56 282 ASP A C 1
ATOM 2365 O O . ASP A 1 282 ? -3.900 -15.147 5.361 1.00 92.56 282 ASP A O 1
ATOM 2369 N N . TRP A 1 283 ? -3.848 -13.303 4.080 1.00 92.38 283 TRP A N 1
ATOM 2370 C CA . TRP A 1 283 ? -2.944 -12.524 4.922 1.00 92.38 283 TRP A CA 1
ATOM 2371 C C . TRP A 1 283 ? -3.567 -11.968 6.221 1.00 92.38 283 TRP A C 1
ATOM 2373 O O . TRP A 1 283 ? -2.912 -11.179 6.895 1.00 92.38 283 TRP A O 1
ATOM 2383 N N . LEU A 1 284 ? -4.787 -12.374 6.604 1.00 90.44 284 LEU A N 1
ATOM 2384 C CA . LEU A 1 284 ? -5.329 -12.162 7.962 1.00 90.44 284 LEU A CA 1
ATOM 2385 C C . LEU A 1 284 ? -5.305 -13.418 8.835 1.00 90.44 284 LEU A C 1
ATOM 2387 O O . LEU A 1 284 ? -5.440 -13.329 10.054 1.00 90.44 284 LEU A O 1
ATOM 2391 N N . SER A 1 285 ? -5.148 -14.588 8.225 1.00 85.06 285 SER A N 1
ATOM 2392 C CA . SER A 1 285 ? -5.041 -15.843 8.961 1.00 85.06 285 SER A CA 1
ATOM 2393 C C . SER A 1 285 ? -3.619 -16.025 9.492 1.00 85.06 285 SER A C 1
ATOM 2395 O O . SER A 1 285 ? -2.655 -15.687 8.808 1.00 85.06 285 SER A O 1
ATOM 2397 N N . ASN A 1 286 ? -3.464 -16.555 10.710 1.00 74.50 286 ASN A N 1
ATOM 2398 C CA . ASN A 1 286 ? -2.136 -16.870 11.233 1.00 74.50 286 ASN A CA 1
ATOM 2399 C C . ASN A 1 286 ? -1.520 -17.994 10.389 1.00 74.50 286 ASN A C 1
ATOM 2401 O O . ASN A 1 286 ? -2.012 -19.121 10.400 1.00 74.50 286 ASN A O 1
ATOM 2405 N N . GLN A 1 287 ? -0.470 -17.667 9.644 1.00 78.00 287 GLN A N 1
ATOM 2406 C CA . GLN A 1 287 ? 0.181 -18.557 8.687 1.00 78.00 287 GLN A CA 1
ATOM 2407 C C . GLN A 1 287 ? 1.667 -18.711 9.044 1.00 78.00 287 GLN A C 1
ATOM 2409 O O . GLN A 1 287 ? 2.243 -17.809 9.670 1.00 78.00 287 GLN A O 1
ATOM 2414 N N . PRO A 1 288 ? 2.298 -19.841 8.669 1.00 87.56 288 PRO A N 1
ATOM 2415 C CA . PRO A 1 288 ? 3.725 -20.040 8.876 1.00 87.56 288 PRO A CA 1
ATOM 2416 C C . PRO A 1 288 ? 4.553 -18.999 8.113 1.00 87.56 288 PRO A C 1
ATOM 2418 O O . PRO A 1 288 ? 4.064 -18.283 7.236 1.00 87.56 288 PRO A O 1
ATOM 2421 N N . ASP A 1 289 ? 5.839 -18.921 8.453 1.00 91.44 289 ASP A N 1
ATOM 2422 C CA . ASP A 1 289 ? 6.784 -18.150 7.653 1.00 91.44 289 ASP A CA 1
ATOM 2423 C C . ASP A 1 289 ? 6.810 -18.698 6.216 1.00 91.44 289 ASP A C 1
ATOM 2425 O O . ASP A 1 289 ? 6.824 -19.913 6.003 1.00 91.44 289 ASP A O 1
ATOM 2429 N N . PHE A 1 290 ? 6.866 -17.797 5.237 1.00 91.75 290 PHE A N 1
ATOM 2430 C CA . PHE A 1 290 ? 6.946 -18.152 3.823 1.00 91.75 290 PHE A CA 1
ATOM 2431 C C . PHE A 1 290 ? 8.034 -17.345 3.121 1.00 91.75 290 PHE A C 1
ATOM 2433 O O . PHE A 1 290 ? 8.334 -16.213 3.495 1.00 91.75 290 PHE A O 1
ATOM 2440 N N . CYS A 1 291 ? 8.621 -17.898 2.068 1.00 90.06 291 CYS A N 1
ATOM 2441 C CA . CYS A 1 291 ? 9.583 -17.212 1.220 1.00 90.06 291 CYS A CA 1
ATOM 2442 C C . CYS A 1 291 ? 9.072 -17.122 -0.215 1.00 90.06 291 CYS A C 1
ATOM 2444 O O . CYS A 1 291 ? 8.276 -17.936 -0.682 1.00 90.06 291 CYS A O 1
ATOM 2446 N N . LEU A 1 292 ? 9.554 -16.120 -0.944 1.00 84.69 292 LEU A N 1
ATOM 2447 C CA . LEU A 1 292 ? 9.241 -16.008 -2.362 1.00 84.69 292 LEU A CA 1
ATOM 2448 C C . LEU A 1 292 ? 10.075 -16.999 -3.174 1.00 84.69 292 LEU A C 1
ATOM 2450 O O . LEU A 1 292 ? 11.308 -16.968 -3.107 1.00 84.69 292 LEU A O 1
ATOM 2454 N N . ASN A 1 293 ? 9.408 -17.799 -4.008 1.00 75.25 293 ASN A N 1
ATOM 2455 C CA . ASN A 1 293 ? 10.067 -18.605 -5.024 1.00 75.25 293 ASN A CA 1
ATOM 2456 C C . ASN A 1 293 ? 10.095 -17.861 -6.369 1.00 75.25 293 ASN A C 1
ATOM 2458 O O . ASN A 1 293 ? 9.070 -17.780 -7.060 1.00 75.25 293 ASN A O 1
ATOM 2462 N N . PRO A 1 294 ? 11.267 -17.359 -6.790 1.00 63.78 294 PRO A N 1
ATOM 2463 C CA . PRO A 1 294 ? 11.382 -16.569 -8.008 1.00 63.78 294 PRO A CA 1
ATOM 2464 C C . PRO A 1 294 ? 11.161 -17.371 -9.292 1.00 63.78 294 PRO A C 1
ATOM 2466 O O . PRO A 1 294 ? 10.795 -16.801 -10.313 1.00 63.78 294 PRO A O 1
ATOM 2469 N N . SER A 1 295 ? 11.388 -18.685 -9.256 1.00 63.22 295 SER A N 1
ATOM 2470 C CA . SER A 1 295 ? 11.259 -19.556 -10.429 1.00 63.22 295 SER A CA 1
ATOM 2471 C C . SER A 1 295 ? 9.826 -20.026 -10.675 1.00 63.22 295 SER A C 1
ATOM 2473 O O . SER A 1 295 ? 9.470 -20.340 -11.809 1.00 63.22 295 SER A O 1
ATOM 2475 N N . MET A 1 296 ? 8.997 -20.053 -9.627 1.00 67.38 296 MET A N 1
ATOM 2476 C CA . MET A 1 296 ? 7.650 -20.620 -9.693 1.00 67.38 296 MET A CA 1
ATOM 2477 C C . MET A 1 296 ? 6.524 -19.591 -9.577 1.00 67.38 296 MET A C 1
ATOM 2479 O O . MET A 1 296 ? 5.376 -19.970 -9.794 1.00 67.38 296 MET A O 1
ATOM 2483 N N . CYS A 1 297 ? 6.817 -18.325 -9.245 1.00 73.50 297 CYS A N 1
ATOM 2484 C CA . CYS A 1 297 ? 5.791 -17.343 -8.866 1.00 73.50 297 CYS A CA 1
ATOM 2485 C C . CYS A 1 297 ? 4.860 -17.897 -7.767 1.00 73.50 297 CYS A C 1
ATOM 2487 O O . CYS A 1 297 ? 3.638 -17.851 -7.890 1.00 73.50 297 CYS A O 1
ATOM 2489 N N . LYS A 1 298 ? 5.451 -18.486 -6.719 1.00 79.69 298 LYS A N 1
ATOM 2490 C CA . LYS A 1 298 ? 4.737 -19.099 -5.591 1.00 79.69 298 LYS A CA 1
ATOM 2491 C C . LYS A 1 298 ? 5.348 -18.680 -4.257 1.00 79.69 298 LYS A C 1
ATOM 2493 O O . LYS A 1 298 ? 6.484 -18.197 -4.207 1.00 79.69 298 LYS A O 1
ATOM 2498 N N . LEU A 1 299 ? 4.558 -18.861 -3.204 1.00 83.50 299 LEU A N 1
ATOM 2499 C CA . LEU A 1 299 ? 4.986 -18.751 -1.817 1.00 83.50 299 LEU A CA 1
ATOM 2500 C C . LEU A 1 299 ? 5.352 -20.157 -1.342 1.00 83.50 299 LEU A C 1
ATOM 2502 O O . LEU A 1 299 ? 4.497 -21.041 -1.369 1.00 83.50 299 LEU A O 1
ATOM 2506 N N . ASP A 1 300 ? 6.605 -20.350 -0.947 1.00 83.00 300 ASP A N 1
ATOM 2507 C CA . ASP A 1 300 ? 7.085 -21.619 -0.401 1.00 83.00 300 ASP A CA 1
ATOM 2508 C C . ASP A 1 300 ? 7.190 -21.495 1.120 1.00 83.00 300 ASP A C 1
ATOM 2510 O O . ASP A 1 300 ? 7.629 -20.461 1.632 1.00 83.00 300 ASP A O 1
ATOM 2514 N N . ASN A 1 301 ? 6.798 -22.540 1.846 1.00 81.31 301 ASN A N 1
ATOM 2515 C CA . ASN A 1 301 ? 7.005 -22.598 3.291 1.00 81.31 301 ASN A CA 1
ATOM 2516 C C . ASN A 1 301 ? 8.494 -22.755 3.612 1.00 81.31 301 ASN A C 1
ATOM 2518 O O . ASN A 1 301 ? 9.261 -23.262 2.795 1.00 81.31 301 ASN A O 1
ATOM 2522 N N . ILE A 1 302 ? 8.890 -22.303 4.802 1.00 76.88 302 ILE A N 1
ATOM 2523 C CA . ILE A 1 302 ? 10.270 -22.448 5.271 1.00 76.88 302 ILE A CA 1
ATOM 2524 C C . ILE A 1 302 ? 10.458 -23.798 5.944 1.00 76.88 302 ILE A C 1
ATOM 2526 O O . ILE A 1 302 ? 9.843 -24.056 6.976 1.00 76.88 302 ILE A O 1
ATOM 2530 N N . ASP A 1 303 ? 11.411 -24.575 5.443 1.00 67.56 303 ASP A N 1
ATOM 2531 C CA . ASP A 1 303 ? 11.799 -25.851 6.041 1.00 67.56 303 ASP A CA 1
ATOM 2532 C C . ASP A 1 303 ? 13.168 -25.778 6.738 1.00 67.56 303 ASP A C 1
ATOM 2534 O O . ASP A 1 303 ? 13.501 -26.654 7.538 1.00 67.56 303 ASP A O 1
ATOM 2538 N N . THR A 1 304 ? 14.004 -24.753 6.480 1.00 75.50 304 THR A N 1
ATOM 2539 C CA . THR A 1 304 ? 15.359 -24.689 7.076 1.00 75.50 304 THR A CA 1
ATOM 2540 C C . THR A 1 304 ? 15.959 -23.283 7.266 1.00 75.50 304 THR A C 1
ATOM 2542 O O . THR A 1 304 ? 15.738 -22.357 6.489 1.00 75.50 304 THR A O 1
ATOM 2545 N N . ASN A 1 305 ? 16.905 -23.150 8.212 1.00 77.75 305 ASN A N 1
ATOM 2546 C CA . ASN A 1 305 ? 17.763 -21.956 8.389 1.00 77.75 305 ASN A CA 1
ATOM 2547 C C . ASN A 1 305 ? 18.554 -21.548 7.129 1.00 77.75 305 ASN A C 1
ATOM 2549 O O . ASN A 1 305 ? 19.000 -20.407 6.990 1.00 77.75 305 ASN A O 1
ATOM 2553 N N . LYS A 1 306 ? 18.783 -22.490 6.211 1.00 80.19 306 LYS A N 1
ATOM 2554 C CA . LYS A 1 306 ? 19.485 -22.246 4.947 1.00 80.19 306 LYS A CA 1
ATOM 2555 C C . LYS A 1 306 ? 18.643 -21.394 3.996 1.00 80.19 306 LYS A C 1
ATOM 2557 O O . LYS A 1 306 ? 19.213 -20.615 3.232 1.00 80.19 306 LYS A O 1
ATOM 2562 N N . GLU A 1 307 ? 17.321 -21.513 4.059 1.00 80.38 307 GLU A N 1
ATOM 2563 C CA . GLU A 1 307 ? 16.393 -20.721 3.249 1.00 80.38 307 GLU A CA 1
ATOM 2564 C C . GLU A 1 307 ? 16.341 -19.275 3.722 1.00 80.38 307 GLU A C 1
ATOM 2566 O O . GLU A 1 307 ? 16.467 -18.375 2.894 1.00 80.38 307 GLU A O 1
ATOM 2571 N N . LEU A 1 308 ? 16.328 -19.050 5.041 1.00 85.25 308 LEU A N 1
ATOM 2572 C CA . LEU A 1 308 ? 16.370 -17.710 5.639 1.00 85.25 308 LEU A CA 1
ATOM 2573 C C . LEU A 1 308 ? 17.577 -16.873 5.192 1.00 85.25 308 LEU A C 1
ATOM 2575 O O . LEU A 1 308 ? 17.487 -15.652 5.150 1.00 85.25 308 LEU A O 1
ATOM 2579 N N . LYS A 1 309 ? 18.703 -17.504 4.838 1.00 86.12 309 LYS A N 1
ATOM 2580 C CA . LYS A 1 309 ? 19.908 -16.806 4.348 1.00 86.12 309 LYS A CA 1
ATOM 2581 C C . LYS A 1 309 ? 19.923 -16.577 2.835 1.00 86.12 309 LYS A C 1
ATOM 2583 O O . LYS A 1 309 ? 20.710 -15.773 2.343 1.00 86.12 309 LYS A O 1
ATOM 2588 N N . ARG A 1 310 ? 19.127 -17.326 2.068 1.00 84.00 310 ARG A N 1
ATOM 2589 C CA . ARG A 1 310 ? 19.169 -17.322 0.590 1.00 84.00 310 ARG A CA 1
ATOM 2590 C C . ARG A 1 310 ? 17.993 -16.577 -0.026 1.00 84.00 310 ARG A C 1
ATOM 2592 O O . ARG A 1 310 ? 18.164 -15.900 -1.048 1.00 84.00 310 ARG A O 1
ATOM 2599 N N . ASN A 1 311 ? 16.835 -16.710 0.605 1.00 87.25 311 ASN A N 1
ATOM 2600 C CA . ASN A 1 311 ? 15.558 -16.248 0.103 1.00 87.25 311 ASN A CA 1
ATOM 2601 C C . ASN A 1 311 ? 15.066 -15.038 0.890 1.00 87.25 311 ASN A C 1
ATOM 2603 O O . ASN A 1 311 ? 15.507 -14.758 2.002 1.00 87.25 311 ASN A O 1
ATOM 2607 N N . VAL A 1 312 ? 14.148 -14.310 0.271 1.00 90.19 312 VAL A N 1
ATOM 2608 C CA . VAL A 1 312 ? 13.431 -13.204 0.897 1.00 90.19 312 VAL A CA 1
ATOM 2609 C C . VAL A 1 312 ? 12.171 -13.788 1.529 1.00 90.19 312 VAL A C 1
ATOM 2611 O O . VAL A 1 312 ? 11.367 -14.393 0.814 1.00 90.19 312 VAL A O 1
ATOM 2614 N N . CYS A 1 313 ? 12.025 -13.630 2.845 1.00 92.75 313 CYS A N 1
ATOM 2615 C CA . CYS A 1 313 ? 11.021 -14.339 3.631 1.00 92.75 313 CYS A CA 1
ATOM 2616 C C . CYS A 1 313 ? 10.170 -13.406 4.497 1.00 92.75 313 CYS A C 1
ATOM 2618 O O . CYS A 1 313 ? 10.622 -12.380 5.010 1.00 92.75 313 CYS A O 1
ATOM 2620 N N . PHE A 1 314 ? 8.909 -13.778 4.642 1.00 93.69 314 PHE A N 1
ATOM 2621 C CA . PHE A 1 314 ? 7.820 -12.943 5.107 1.00 93.69 314 PHE A CA 1
ATOM 2622 C C . PHE A 1 314 ? 6.970 -13.700 6.124 1.00 93.69 314 PHE A C 1
ATOM 2624 O O . PHE A 1 314 ? 6.904 -14.928 6.129 1.00 93.69 314 PHE A O 1
ATOM 2631 N N . ASN A 1 315 ? 6.321 -12.937 6.993 1.00 92.25 315 ASN A N 1
ATOM 2632 C CA . ASN A 1 315 ? 5.321 -13.418 7.931 1.00 92.25 315 ASN A CA 1
ATOM 2633 C C . ASN A 1 315 ? 4.433 -12.223 8.302 1.00 92.25 315 ASN A C 1
ATOM 2635 O O . ASN A 1 315 ? 4.945 -11.131 8.531 1.00 92.25 315 ASN A O 1
ATOM 2639 N N . ILE A 1 316 ? 3.117 -12.411 8.371 1.00 90.25 316 ILE A N 1
ATOM 2640 C CA . ILE A 1 316 ? 2.159 -11.319 8.625 1.00 90.25 316 ILE A CA 1
ATOM 2641 C C . ILE A 1 316 ? 2.191 -10.765 10.063 1.00 90.25 316 ILE A C 1
ATOM 2643 O O . ILE A 1 316 ? 1.556 -9.750 10.353 1.00 90.25 316 ILE A O 1
ATOM 2647 N N . SER A 1 317 ? 2.937 -11.424 10.948 1.00 87.62 317 SER A N 1
ATOM 2648 C CA . SER A 1 317 ? 3.157 -11.091 12.357 1.00 87.62 317 SER A CA 1
ATOM 2649 C C . SER A 1 317 ? 4.612 -10.701 12.647 1.00 87.62 317 SER A C 1
ATOM 2651 O O . SER A 1 317 ? 4.942 -10.422 13.796 1.00 87.62 317 SER A O 1
ATOM 2653 N N . LYS A 1 318 ? 5.502 -10.678 11.640 1.00 88.62 318 LYS A N 1
ATOM 2654 C CA . LYS A 1 318 ? 6.918 -10.301 11.800 1.00 88.62 318 LYS A CA 1
ATOM 2655 C C . LYS A 1 318 ? 7.314 -9.212 10.812 1.00 88.62 318 LYS A C 1
ATOM 2657 O O . LYS A 1 318 ? 6.792 -9.123 9.707 1.00 88.62 318 LYS A O 1
ATOM 2662 N N . GLY A 1 319 ? 8.317 -8.430 11.197 1.00 86.94 319 GLY A N 1
ATOM 2663 C CA . GLY A 1 319 ? 8.877 -7.386 10.345 1.00 86.94 319 GLY A CA 1
ATOM 2664 C C . GLY A 1 319 ? 7.949 -6.175 10.148 1.00 86.94 319 GLY A C 1
ATOM 2665 O O . GLY A 1 319 ? 6.857 -6.109 10.728 1.00 86.94 319 GLY A O 1
ATOM 2666 N N . PRO A 1 320 ? 8.414 -5.177 9.375 1.00 88.62 320 PRO A N 1
ATOM 2667 C CA . PRO A 1 320 ? 7.632 -3.990 9.053 1.00 88.62 320 PRO A CA 1
ATOM 2668 C C . PRO A 1 320 ? 6.398 -4.338 8.224 1.00 88.62 320 PRO A C 1
ATOM 2670 O O . PRO A 1 320 ? 6.491 -5.023 7.202 1.00 88.62 320 PRO A O 1
ATOM 2673 N N . ARG A 1 321 ? 5.245 -3.829 8.658 1.00 92.75 321 ARG A N 1
ATOM 2674 C CA . ARG A 1 321 ? 3.970 -4.046 7.979 1.00 92.75 321 ARG A CA 1
ATOM 2675 C C . ARG A 1 321 ? 2.971 -2.940 8.273 1.00 92.75 321 ARG A C 1
ATOM 2677 O O . ARG A 1 321 ? 2.941 -2.410 9.385 1.00 92.75 321 ARG A O 1
ATOM 2684 N N . THR A 1 322 ? 2.148 -2.636 7.280 1.00 94.06 322 THR A N 1
ATOM 2685 C CA . THR A 1 322 ? 1.108 -1.610 7.370 1.00 94.06 322 THR A CA 1
ATOM 2686 C C . THR A 1 322 ? -0.176 -2.150 6.768 1.00 94.06 322 THR A C 1
ATOM 2688 O O . THR A 1 322 ? -0.210 -2.475 5.582 1.00 94.06 322 THR A O 1
ATOM 2691 N N . TYR A 1 323 ? -1.228 -2.237 7.575 1.00 95.38 323 TYR A N 1
ATOM 2692 C CA . TYR A 1 323 ? -2.563 -2.601 7.112 1.00 95.38 323 TYR A CA 1
ATOM 2693 C C . TYR A 1 323 ? -3.296 -1.346 6.660 1.00 95.38 323 TYR A C 1
ATOM 2695 O O . TYR A 1 323 ? -3.328 -0.348 7.381 1.00 95.38 323 TYR A O 1
ATOM 2703 N N . LEU A 1 324 ? -3.892 -1.412 5.476 1.00 95.69 324 LEU A N 1
ATOM 2704 C CA . LEU A 1 324 ? -4.851 -0.434 4.999 1.00 95.69 324 LEU A CA 1
ATOM 2705 C C . LEU A 1 324 ? -6.253 -0.993 5.173 1.00 95.69 324 LEU A C 1
ATOM 2707 O O . LEU A 1 324 ? -6.596 -2.062 4.660 1.00 95.69 324 LEU A O 1
ATOM 2711 N N . MET A 1 325 ? -7.059 -0.233 5.895 1.00 95.19 325 MET A N 1
ATOM 2712 C CA . MET A 1 325 ? -8.462 -0.516 6.117 1.00 95.19 325 MET A CA 1
ATOM 2713 C C . MET A 1 325 ? -9.294 0.594 5.502 1.00 95.19 325 MET A C 1
ATOM 2715 O O . MET A 1 325 ? -8.916 1.765 5.538 1.00 95.19 325 MET A O 1
ATOM 2719 N N . VAL A 1 326 ? -10.436 0.229 4.945 1.00 95.88 326 VAL A N 1
ATOM 2720 C CA . VAL A 1 326 ? -11.328 1.153 4.252 1.00 95.88 326 VAL A CA 1
ATOM 2721 C C . VAL A 1 326 ? -12.630 1.243 5.022 1.00 95.88 326 VAL A C 1
ATOM 2723 O O . VAL A 1 326 ? -13.127 0.241 5.536 1.00 95.88 326 VAL A O 1
ATOM 2726 N N . ASN A 1 327 ? -13.180 2.449 5.116 1.00 95.50 327 ASN A N 1
ATOM 2727 C CA . ASN A 1 327 ? -14.491 2.657 5.715 1.00 95.50 327 ASN A CA 1
ATOM 2728 C C . ASN A 1 327 ? -15.531 1.780 5.004 1.00 95.50 327 ASN A C 1
ATOM 2730 O O . ASN A 1 327 ? -15.638 1.794 3.774 1.00 95.50 327 ASN A O 1
ATOM 2734 N N . LYS A 1 328 ? -16.310 1.029 5.785 1.00 94.44 328 LYS A N 1
ATOM 2735 C CA . LYS A 1 328 ? -17.269 0.040 5.286 1.00 94.44 328 LYS A CA 1
ATOM 2736 C C . LYS A 1 328 ? -18.288 0.626 4.301 1.00 94.44 328 LYS A C 1
ATOM 2738 O O . LYS A 1 328 ? -18.769 -0.099 3.435 1.00 94.44 328 LYS A O 1
ATOM 2743 N N . LYS A 1 329 ? -18.544 1.942 4.337 1.00 93.75 329 LYS A N 1
ATOM 2744 C CA . LYS A 1 329 ? -19.398 2.639 3.355 1.00 93.75 329 LYS A CA 1
ATOM 2745 C C . LYS A 1 329 ? -18.918 2.530 1.903 1.00 93.75 329 LYS A C 1
ATOM 2747 O O . LYS A 1 329 ? -19.714 2.710 0.989 1.00 93.75 329 LYS A O 1
ATOM 2752 N N . PHE A 1 330 ? -17.641 2.215 1.675 1.00 93.69 330 PHE A N 1
ATOM 2753 C CA . PHE A 1 330 ? -17.085 1.992 0.336 1.00 93.69 330 PHE A CA 1
ATOM 2754 C C . PHE A 1 330 ? -17.112 0.515 -0.107 1.00 93.69 330 PHE A C 1
ATOM 2756 O O . PHE A 1 330 ? -16.585 0.182 -1.169 1.00 93.69 330 PHE A O 1
ATOM 2763 N N . MET A 1 331 ? -17.742 -0.386 0.656 1.00 91.00 331 MET A N 1
ATOM 2764 C CA . MET A 1 331 ? -17.961 -1.787 0.267 1.00 91.00 331 MET A CA 1
ATOM 2765 C C . MET A 1 331 ? -19.180 -1.963 -0.654 1.00 91.00 331 MET A C 1
ATOM 2767 O O . MET A 1 331 ? -20.113 -2.696 -0.338 1.00 91.00 331 MET A O 1
ATOM 2771 N N . PHE A 1 332 ? -19.184 -1.301 -1.807 1.00 84.62 332 PHE A N 1
ATOM 2772 C CA . PHE A 1 332 ? -20.188 -1.530 -2.849 1.00 84.62 332 PHE A CA 1
ATOM 2773 C C . PHE A 1 332 ? -19.622 -2.388 -3.983 1.00 84.62 332 PHE A C 1
ATOM 2775 O O . PHE A 1 332 ? -18.407 -2.431 -4.213 1.00 84.62 332 PHE A O 1
ATOM 2782 N N . ASN A 1 333 ? -20.502 -3.086 -4.703 1.00 66.94 333 ASN A N 1
ATOM 2783 C CA . ASN A 1 333 ? -20.087 -3.812 -5.892 1.00 66.9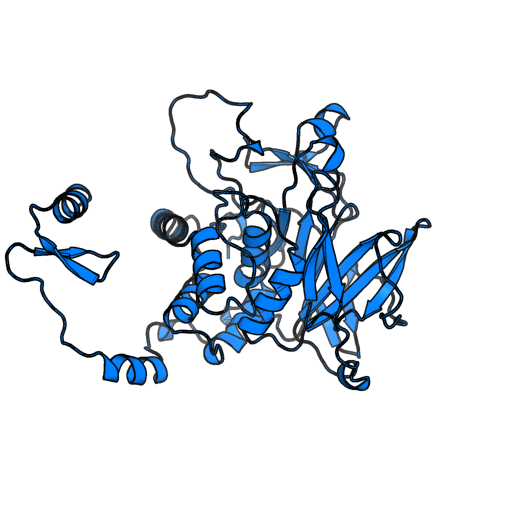4 333 ASN A CA 1
ATOM 2784 C C . ASN A 1 333 ? -19.807 -2.807 -7.009 1.00 66.94 333 ASN A C 1
ATOM 2786 O O . ASN A 1 333 ? -20.565 -1.871 -7.231 1.00 66.94 333 ASN A O 1
ATOM 2790 N N . GLU A 1 334 ? -18.735 -3.020 -7.769 1.00 55.94 334 GLU A N 1
ATOM 2791 C CA . GLU A 1 334 ? -18.391 -2.127 -8.885 1.00 55.94 334 GLU A CA 1
ATOM 2792 C C . GLU A 1 334 ? -19.479 -2.052 -9.971 1.00 55.94 334 GLU A C 1
ATOM 2794 O O . GLU A 1 334 ? -19.480 -1.113 -10.758 1.00 55.94 334 GLU A O 1
ATOM 2799 N N . VAL A 1 335 ? -20.401 -3.021 -10.014 1.00 51.75 335 VAL A N 1
ATOM 2800 C CA . VAL A 1 335 ? -21.561 -3.028 -10.923 1.00 51.75 335 VAL A CA 1
ATOM 2801 C C . VAL A 1 335 ? -22.556 -1.908 -10.578 1.00 51.75 335 VAL A C 1
ATOM 2803 O O . VAL A 1 335 ? -23.258 -1.428 -11.463 1.00 51.75 335 VAL A O 1
ATOM 2806 N N . ASP A 1 336 ? -22.557 -1.444 -9.326 1.00 40.31 336 ASP A N 1
ATOM 2807 C CA . ASP A 1 336 ? -23.388 -0.336 -8.841 1.00 40.31 336 ASP A CA 1
ATOM 2808 C C . ASP A 1 336 ? -22.761 1.039 -9.138 1.00 40.31 336 ASP A C 1
ATOM 2810 O O . ASP A 1 336 ? -23.374 2.083 -8.909 1.00 40.31 336 ASP A O 1
ATOM 2814 N N . VAL A 1 337 ? -21.536 1.063 -9.677 1.00 45.75 337 VAL A N 1
ATOM 2815 C CA . VAL A 1 337 ? -20.941 2.274 -10.243 1.00 45.75 337 VAL A CA 1
ATOM 2816 C C . VAL A 1 337 ? -21.547 2.452 -11.635 1.00 45.75 337 VAL A C 1
ATOM 2818 O O . VAL A 1 337 ? -21.400 1.544 -12.456 1.00 45.75 337 VAL A O 1
ATOM 2821 N N . PRO A 1 338 ? -22.213 3.587 -11.937 1.00 36.38 338 PRO A N 1
ATOM 2822 C CA . PRO A 1 338 ? -22.842 3.813 -13.232 1.00 36.38 338 PRO A CA 1
ATOM 2823 C C . PRO A 1 338 ? -21.898 3.417 -14.362 1.00 36.38 338 PRO A C 1
ATOM 2825 O O . PRO A 1 338 ? -20.765 3.900 -14.438 1.00 36.38 338 PRO A O 1
ATOM 2828 N N . SER A 1 339 ? -22.372 2.480 -15.183 1.00 34.09 339 SER A N 1
ATOM 2829 C CA . SER A 1 339 ? -21.586 1.798 -16.198 1.00 34.09 339 SER A CA 1
ATOM 2830 C C . SER A 1 339 ? -20.686 2.765 -16.970 1.00 34.09 339 SER A C 1
ATOM 2832 O O . SER A 1 339 ? -21.129 3.756 -17.556 1.00 34.09 339 SER A O 1
ATOM 2834 N N . VAL A 1 340 ? -19.408 2.395 -17.012 1.00 37.72 340 VAL A N 1
ATOM 2835 C CA . VAL A 1 340 ? -18.271 2.985 -17.740 1.00 37.72 340 VAL A CA 1
ATOM 2836 C C . VAL A 1 340 ? -18.517 3.089 -19.262 1.00 37.72 340 VAL A C 1
ATOM 2838 O O . VAL A 1 340 ? -17.654 3.551 -20.001 1.00 37.72 340 VAL A O 1
ATOM 2841 N N . THR A 1 341 ? -19.717 2.781 -19.760 1.00 28.38 341 THR A N 1
ATOM 2842 C CA . THR A 1 341 ? -20.185 3.124 -21.115 1.00 28.38 341 THR A CA 1
ATOM 2843 C C . THR A 1 341 ? -20.119 4.622 -21.446 1.00 28.38 341 THR A C 1
ATOM 2845 O O . THR A 1 341 ? -20.115 4.979 -22.619 1.00 28.38 341 THR A O 1
ATOM 2848 N N . THR A 1 342 ? -19.970 5.507 -20.457 1.00 32.59 342 THR A N 1
ATOM 2849 C CA . THR A 1 342 ? -19.687 6.941 -20.659 1.00 32.59 342 THR A CA 1
ATOM 2850 C C . THR A 1 342 ? -18.236 7.350 -20.385 1.00 32.59 342 THR A C 1
ATOM 2852 O O . THR A 1 342 ? -17.916 8.522 -20.523 1.00 32.59 342 THR A O 1
ATOM 2855 N N . ALA A 1 343 ? -17.299 6.441 -20.091 1.00 36.62 343 ALA A N 1
ATOM 2856 C CA . ALA A 1 343 ? -15.887 6.801 -19.864 1.00 36.62 343 ALA A CA 1
ATOM 2857 C C . ALA A 1 343 ? -15.086 7.127 -21.146 1.00 36.62 343 ALA A C 1
ATOM 2859 O O . ALA A 1 343 ? -13.893 7.417 -21.069 1.00 36.62 343 ALA A O 1
ATOM 2860 N N . LEU A 1 344 ? -15.744 7.122 -22.311 1.00 36.53 344 LEU A N 1
ATOM 2861 C CA . LEU A 1 344 ? -15.275 7.782 -23.537 1.00 36.53 344 LEU A CA 1
ATOM 2862 C C . LEU A 1 344 ? -15.934 9.156 -23.765 1.00 36.53 344 LEU A C 1
ATOM 2864 O O . LEU A 1 344 ? -15.573 9.860 -24.708 1.00 36.53 344 LEU A O 1
ATOM 2868 N N . ALA A 1 345 ? -16.877 9.570 -22.914 1.00 37.31 345 ALA A N 1
ATOM 2869 C CA . ALA A 1 345 ? -17.369 10.937 -22.906 1.00 37.31 345 ALA A CA 1
ATOM 2870 C C . ALA A 1 345 ? -16.312 11.818 -22.232 1.00 37.31 345 ALA A C 1
ATOM 2872 O O . ALA A 1 345 ? -16.164 11.844 -21.013 1.00 37.31 345 ALA A O 1
ATOM 2873 N N . ILE A 1 346 ? -15.550 12.499 -23.085 1.00 40.41 346 ILE A N 1
ATOM 2874 C CA . ILE A 1 346 ? -14.574 13.538 -22.753 1.00 40.41 346 ILE A CA 1
ATOM 2875 C C . ILE A 1 346 ? -15.155 14.462 -21.673 1.00 40.41 346 ILE A C 1
ATOM 2877 O O . ILE A 1 346 ? -16.228 15.046 -21.857 1.00 40.41 346 ILE A O 1
ATOM 2881 N N . ASP A 1 347 ? -14.419 14.595 -20.572 1.00 43.84 347 ASP A N 1
ATOM 2882 C CA . ASP A 1 347 ? -14.729 15.472 -19.443 1.00 43.84 347 ASP A CA 1
ATOM 2883 C C . ASP A 1 347 ? -14.951 16.921 -19.959 1.00 43.84 347 ASP A C 1
ATOM 2885 O O . ASP A 1 347 ? -14.163 17.421 -20.769 1.00 43.84 347 ASP A O 1
ATOM 2889 N N . PRO A 1 348 ? -16.019 17.642 -19.565 1.00 45.41 348 PRO A N 1
ATOM 2890 C CA . PRO A 1 348 ? -16.219 19.037 -19.969 1.00 45.41 348 PRO A CA 1
ATOM 2891 C C . PRO A 1 348 ? -15.030 19.951 -19.622 1.00 45.41 348 PRO A C 1
ATOM 2893 O O . PRO A 1 348 ? -14.778 20.913 -20.353 1.00 45.41 348 PRO A O 1
ATOM 2896 N N . GLN A 1 349 ? -14.259 19.626 -18.573 1.00 46.84 349 GLN A N 1
ATOM 2897 C CA . GLN A 1 349 ? -12.995 20.302 -18.260 1.00 46.84 349 GLN A CA 1
ATOM 2898 C C . GLN A 1 349 ? -11.868 19.922 -19.240 1.00 46.84 349 GLN A C 1
ATOM 2900 O O . GLN A 1 349 ? -11.081 20.789 -19.619 1.00 46.84 349 GLN A O 1
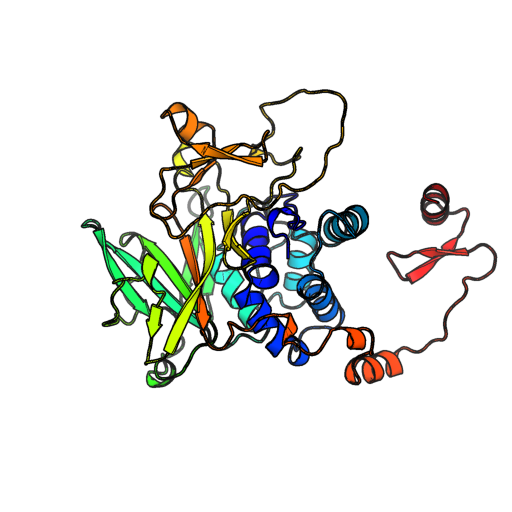ATOM 2905 N N . GLU A 1 350 ? -11.832 18.682 -19.753 1.00 46.75 350 GLU A N 1
ATOM 2906 C CA . GLU A 1 350 ? -10.960 18.302 -20.883 1.00 46.75 350 GLU A CA 1
ATOM 2907 C C . GLU A 1 350 ? -11.307 19.100 -22.147 1.00 46.75 350 GLU A C 1
ATOM 2909 O O . GLU A 1 350 ? -10.399 19.548 -22.841 1.00 46.75 350 GLU A O 1
ATOM 2914 N N . LYS A 1 351 ? -12.594 19.375 -22.420 1.00 40.25 351 LYS A N 1
ATOM 2915 C CA . LYS A 1 351 ? -13.009 20.219 -23.560 1.00 40.25 351 LYS A CA 1
ATOM 2916 C C . LYS A 1 351 ? -12.530 21.669 -23.453 1.00 40.25 351 LYS A C 1
ATOM 2918 O O . LYS A 1 351 ? -12.370 22.309 -24.494 1.00 40.25 351 LYS A O 1
ATOM 2923 N N . GLN A 1 352 ? -12.331 22.214 -22.252 1.00 44.75 352 GLN A N 1
ATOM 2924 C CA . GLN A 1 352 ? -11.811 23.576 -22.082 1.00 44.75 352 GLN A CA 1
ATOM 2925 C C . GLN A 1 352 ? -10.286 23.638 -22.243 1.00 44.75 352 GLN A C 1
ATOM 2927 O O . GLN A 1 352 ? -9.803 24.546 -22.920 1.00 44.75 352 GLN A O 1
ATOM 2932 N N . GLU A 1 353 ? -9.533 22.646 -21.755 1.00 38.44 353 GLU A N 1
ATOM 2933 C CA . GLU A 1 353 ? -8.081 22.567 -22.000 1.00 38.44 353 GLU A CA 1
ATOM 2934 C C . GLU A 1 353 ? -7.747 22.183 -23.459 1.00 38.44 353 GLU A C 1
ATOM 2936 O O . GLU A 1 353 ? -6.805 22.728 -24.043 1.00 38.44 353 GLU A O 1
ATOM 2941 N N . GLU A 1 354 ? -8.554 21.337 -24.114 1.00 35.41 354 GLU A N 1
ATOM 2942 C CA . GLU A 1 354 ? -8.421 21.046 -25.553 1.00 35.41 354 GLU A C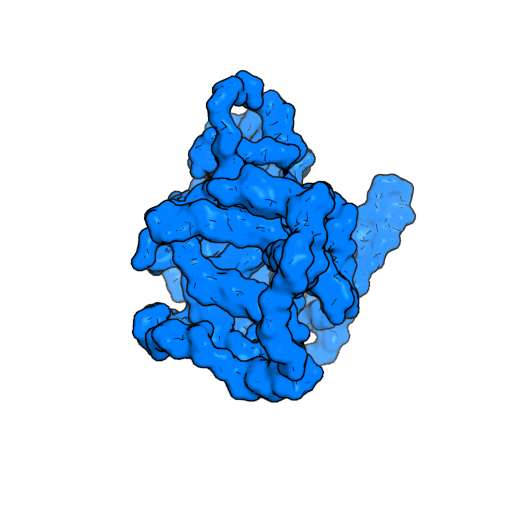A 1
ATOM 2943 C C . GLU A 1 354 ? -8.809 22.232 -26.443 1.00 35.41 354 GLU A C 1
ATOM 2945 O O . GLU A 1 354 ? -8.250 22.397 -27.533 1.00 35.41 354 GLU A O 1
ATOM 2950 N N . LYS A 1 355 ? -9.730 23.099 -26.002 1.00 30.92 355 LYS A N 1
ATOM 2951 C CA . LYS A 1 355 ? -10.092 24.312 -26.755 1.00 30.92 355 LYS A CA 1
ATOM 2952 C C . LYS A 1 355 ? -8.955 25.334 -26.831 1.00 30.92 355 LYS A C 1
ATOM 2954 O O . LYS A 1 355 ? -8.974 26.153 -27.743 1.00 30.92 355 LYS A O 1
ATOM 2959 N N . VAL A 1 356 ? -7.924 25.225 -25.988 1.00 38.38 356 VAL A N 1
ATOM 2960 C CA . VAL A 1 356 ? -6.702 26.046 -26.082 1.00 38.38 356 VAL A CA 1
ATOM 2961 C C . VAL A 1 356 ? -5.612 25.379 -26.951 1.00 38.38 356 VAL A C 1
ATOM 2963 O O . VAL A 1 356 ? -4.603 26.002 -27.273 1.00 38.38 356 VAL A O 1
ATOM 2966 N N . LYS A 1 357 ? -5.813 24.138 -27.436 1.00 38.94 357 LYS A N 1
ATOM 2967 C CA . LYS A 1 357 ? -4.863 23.432 -28.328 1.00 38.94 357 LYS A CA 1
ATOM 2968 C C . LYS A 1 357 ? -5.492 22.693 -29.518 1.00 38.94 357 LYS A C 1
ATOM 2970 O O . LYS A 1 357 ? -4.887 21.765 -30.055 1.00 38.94 357 LYS A O 1
ATOM 2975 N N . LYS A 1 358 ? -6.640 23.137 -30.035 1.00 30.84 358 LYS A N 1
ATOM 2976 C CA . LYS A 1 358 ? -7.130 22.676 -31.346 1.00 30.84 358 LYS A CA 1
ATOM 2977 C C . LYS A 1 358 ? -6.349 23.331 -32.490 1.00 30.84 358 LYS A C 1
ATOM 2979 O O . LYS A 1 358 ? -6.794 24.297 -33.097 1.00 30.84 358 LYS A O 1
ATOM 2984 N N . THR A 1 359 ? -5.213 22.737 -32.853 1.00 32.31 359 THR A N 1
ATOM 2985 C CA . THR A 1 359 ? -4.849 22.656 -34.276 1.00 32.31 359 THR A CA 1
ATOM 2986 C C . THR A 1 359 ? -5.356 21.321 -34.810 1.00 32.31 359 THR A C 1
ATOM 2988 O O . THR A 1 359 ? -5.124 20.273 -34.217 1.00 32.31 359 THR A O 1
ATOM 2991 N N . LYS A 1 360 ? -6.129 21.410 -35.896 1.00 34.44 360 LYS A N 1
ATOM 2992 C CA . LYS A 1 360 ? -6.796 20.330 -36.635 1.00 34.44 360 LYS A CA 1
ATOM 2993 C C . LYS A 1 360 ? -5.902 19.093 -36.817 1.00 34.44 360 LYS A C 1
ATOM 2995 O O . LYS A 1 360 ? -4.688 19.232 -36.963 1.00 34.44 360 LYS A O 1
ATOM 3000 N N . GLY A 1 361 ? -6.528 17.911 -36.842 1.00 44.41 361 GLY A N 1
ATOM 3001 C CA . GLY A 1 361 ? -5.882 16.627 -37.118 1.00 44.41 361 GLY A CA 1
ATOM 3002 C C . GLY A 1 361 ? -4.913 16.738 -38.290 1.00 44.41 361 GLY A C 1
ATOM 3003 O O . GLY A 1 361 ? -5.311 17.040 -39.411 1.00 44.41 361 GLY A O 1
ATOM 3004 N N . LYS A 1 362 ? -3.623 16.561 -38.002 1.00 47.94 362 LYS A N 1
ATOM 3005 C CA . LYS A 1 362 ? -2.590 16.518 -39.029 1.00 47.94 362 LYS A CA 1
ATOM 3006 C C . LYS A 1 362 ? -2.501 15.088 -39.529 1.00 47.94 362 LYS A C 1
ATOM 3008 O O . LYS A 1 362 ? -1.862 14.254 -38.891 1.00 47.94 362 LYS A O 1
ATOM 3013 N N . GLU A 1 363 ? -3.088 14.829 -40.691 1.00 66.38 363 GLU A N 1
ATOM 3014 C CA . GLU A 1 363 ? -2.457 13.880 -41.601 1.00 66.38 363 GLU A CA 1
ATOM 3015 C C . GLU A 1 363 ? -1.006 14.332 -41.790 1.00 66.38 363 GLU A C 1
ATOM 3017 O O . GLU A 1 363 ? -0.716 15.522 -41.974 1.00 66.38 363 GLU A O 1
ATOM 3022 N N . CYS A 1 364 ? -0.064 13.407 -41.629 1.00 77.62 364 CYS A N 1
ATOM 3023 C CA . CYS A 1 364 ? 1.321 13.748 -41.881 1.00 77.62 364 CYS A CA 1
ATOM 3024 C C . CYS A 1 364 ? 1.494 14.051 -43.374 1.00 77.62 364 CYS A C 1
ATOM 3026 O O . CYS A 1 364 ? 0.952 13.313 -44.193 1.00 77.62 364 CYS A O 1
ATOM 3028 N N . PRO A 1 365 ? 2.261 15.095 -43.743 1.00 84.50 365 PRO A N 1
ATOM 3029 C CA . PRO A 1 365 ? 2.586 15.357 -45.140 1.00 84.50 365 PRO A CA 1
ATOM 3030 C C . PRO A 1 365 ? 3.155 14.109 -45.823 1.00 84.50 365 PRO A C 1
ATOM 3032 O O . PRO A 1 365 ? 3.792 13.283 -45.159 1.00 84.50 365 PRO A O 1
ATOM 3035 N N . GLN A 1 366 ? 2.974 14.005 -47.140 1.00 77.88 366 GLN A N 1
ATOM 3036 C CA . GLN A 1 366 ? 3.464 12.886 -47.946 1.00 77.88 366 GLN A CA 1
ATOM 3037 C C . GLN A 1 366 ? 4.935 12.563 -47.615 1.00 77.88 366 GLN A C 1
ATOM 3039 O O . GLN A 1 366 ? 5.783 13.453 -47.523 1.00 77.88 366 GLN A O 1
ATOM 3044 N N . GLY A 1 367 ? 5.229 11.284 -47.359 1.00 80.00 367 GLY A N 1
ATOM 3045 C CA . GLY A 1 367 ? 6.560 10.830 -46.935 1.00 80.00 367 GLY A CA 1
ATOM 3046 C C . GLY A 1 367 ? 6.825 10.869 -45.420 1.00 80.00 367 GLY A C 1
ATOM 3047 O O . GLY A 1 367 ? 7.944 10.576 -44.985 1.00 80.00 367 GLY A O 1
ATOM 3048 N N . LYS A 1 368 ? 5.832 11.211 -44.587 1.00 88.31 368 LYS A N 1
ATOM 3049 C CA . LYS A 1 368 ? 5.942 11.198 -43.118 1.00 88.31 368 LYS A CA 1
ATOM 3050 C C . LYS A 1 368 ? 4.854 10.344 -42.458 1.00 88.31 368 LYS A C 1
ATOM 3052 O O . LYS A 1 368 ? 3.753 10.217 -42.973 1.00 88.31 368 LYS A O 1
ATOM 3057 N N . ILE A 1 369 ? 5.162 9.789 -41.288 1.00 83.94 369 ILE A N 1
ATOM 3058 C CA . ILE A 1 369 ? 4.267 8.965 -40.462 1.00 83.94 369 ILE A CA 1
ATOM 3059 C C . ILE A 1 369 ? 4.204 9.515 -39.032 1.00 83.94 369 ILE A C 1
ATOM 3061 O O . ILE A 1 369 ? 5.181 10.084 -38.537 1.00 83.94 369 ILE A O 1
ATOM 3065 N N . VAL A 1 370 ? 3.058 9.380 -38.357 1.00 85.00 370 VAL A N 1
ATOM 3066 C CA . VAL A 1 370 ? 2.898 9.821 -36.962 1.00 85.00 370 VAL A CA 1
ATOM 3067 C C . VAL A 1 370 ? 3.704 8.903 -36.046 1.00 85.00 370 VAL A C 1
ATOM 3069 O O . VAL A 1 370 ? 3.533 7.687 -36.060 1.00 85.00 370 VAL A O 1
ATOM 3072 N N . ASN A 1 371 ? 4.561 9.483 -35.208 1.00 82.12 371 ASN A N 1
ATOM 3073 C CA . ASN A 1 371 ? 5.200 8.765 -34.117 1.00 82.12 371 ASN A CA 1
ATOM 3074 C C . ASN A 1 371 ? 4.224 8.661 -32.926 1.00 82.12 371 ASN A C 1
ATOM 3076 O O . ASN A 1 371 ? 3.971 9.683 -32.279 1.00 82.12 371 ASN A O 1
ATOM 3080 N N . PRO A 1 372 ? 3.732 7.459 -32.569 1.00 69.62 372 PRO A N 1
ATOM 3081 C CA . PRO A 1 372 ? 2.741 7.286 -31.505 1.00 69.62 372 PRO A CA 1
ATOM 3082 C C . PRO A 1 372 ? 3.255 7.686 -30.112 1.00 69.62 372 PRO A C 1
ATOM 3084 O O . PRO A 1 372 ? 2.461 8.052 -29.254 1.00 69.62 372 PRO A O 1
ATOM 3087 N N . ALA A 1 373 ? 4.574 7.691 -29.884 1.00 65.12 373 ALA A N 1
ATOM 3088 C CA . ALA A 1 373 ? 5.163 8.075 -28.599 1.00 65.12 373 ALA A CA 1
ATOM 3089 C C . ALA A 1 373 ? 5.205 9.596 -28.372 1.00 65.12 373 ALA A C 1
ATOM 3091 O O . ALA A 1 373 ? 5.337 10.050 -27.238 1.00 65.12 373 ALA A O 1
ATOM 3092 N N . THR A 1 374 ? 5.147 10.394 -29.443 1.00 78.88 374 THR A N 1
ATOM 3093 C CA . THR A 1 374 ? 5.321 11.858 -29.360 1.00 78.88 374 THR A CA 1
ATOM 3094 C C . THR A 1 374 ? 4.212 12.657 -30.038 1.00 78.88 374 THR A C 1
ATOM 3096 O O . THR A 1 374 ? 4.166 13.873 -29.873 1.00 78.88 374 THR A O 1
ATOM 3099 N N . GLY A 1 375 ? 3.351 12.009 -30.829 1.00 74.00 375 GLY A N 1
ATOM 3100 C CA . GLY A 1 375 ? 2.313 12.657 -31.635 1.00 74.00 375 GLY A CA 1
ATOM 3101 C C . GLY A 1 375 ? 2.846 13.496 -32.805 1.00 74.00 375 GLY A C 1
ATOM 3102 O O . GLY A 1 375 ? 2.082 14.233 -33.421 1.00 74.00 375 GLY A O 1
ATOM 3103 N N . ARG A 1 376 ? 4.151 13.433 -33.120 1.00 82.06 376 ARG A N 1
ATOM 3104 C CA . ARG A 1 376 ? 4.791 14.224 -34.192 1.00 82.06 376 ARG A CA 1
ATOM 3105 C C . ARG A 1 376 ? 4.970 13.416 -35.478 1.00 82.06 376 ARG A C 1
ATOM 3107 O O . ARG A 1 376 ? 5.247 12.222 -35.422 1.00 82.06 376 ARG A O 1
ATOM 3114 N N . CYS A 1 377 ? 4.915 14.084 -36.630 1.00 86.81 377 CYS A N 1
ATOM 3115 C CA . CYS A 1 377 ? 5.241 13.488 -37.927 1.00 86.81 377 CYS A CA 1
ATOM 3116 C C . CYS A 1 377 ? 6.754 13.320 -38.109 1.00 86.81 377 CYS A C 1
ATOM 3118 O O . CYS A 1 377 ? 7.499 14.302 -38.081 1.00 86.81 377 CYS A O 1
ATOM 3120 N N . VAL A 1 378 ? 7.202 12.090 -38.345 1.00 88.88 378 VAL A N 1
ATOM 3121 C CA . VAL A 1 378 ? 8.597 11.733 -38.642 1.00 88.88 378 VAL A CA 1
ATOM 3122 C C . VAL A 1 378 ? 8.714 11.219 -40.075 1.00 88.88 378 VAL A C 1
ATOM 3124 O O . VAL A 1 378 ? 7.740 10.709 -40.616 1.00 88.88 378 VAL A O 1
ATOM 3127 N N . LYS A 1 379 ? 9.881 11.357 -40.715 1.00 90.75 379 LYS A N 1
ATOM 3128 C CA . LYS A 1 379 ? 10.077 10.822 -42.072 1.00 90.75 379 LYS A CA 1
ATOM 3129 C C . LYS A 1 379 ? 9.970 9.295 -42.083 1.00 90.75 379 LYS A C 1
ATOM 3131 O O . LYS A 1 379 ? 10.508 8.646 -41.184 1.00 90.75 379 LYS A O 1
ATOM 3136 N N . ILE A 1 380 ? 9.307 8.754 -43.104 1.00 88.56 380 ILE A N 1
ATOM 3137 C CA . ILE A 1 380 ? 9.114 7.310 -43.315 1.00 88.56 380 ILE A CA 1
ATOM 3138 C C . ILE A 1 380 ? 10.457 6.575 -43.453 1.00 88.56 380 ILE A C 1
ATOM 3140 O O . ILE A 1 380 ? 10.643 5.509 -42.872 1.00 88.56 380 ILE A O 1
ATOM 3144 N N . ASP A 1 381 ? 11.419 7.182 -44.146 1.00 86.19 381 ASP A N 1
ATOM 3145 C CA . ASP A 1 381 ? 12.768 6.653 -44.381 1.00 86.19 381 ASP A CA 1
ATOM 3146 C C . ASP A 1 381 ? 13.750 6.891 -43.216 1.00 86.19 381 ASP A C 1
ATOM 3148 O O . ASP A 1 381 ? 14.842 6.312 -43.184 1.00 86.19 381 ASP A O 1
ATOM 3152 N N . GLY A 1 382 ? 13.366 7.712 -42.237 1.00 84.75 382 GLY A N 1
ATOM 3153 C CA . GLY A 1 382 ? 14.169 8.004 -41.057 1.00 84.75 382 GLY A CA 1
ATOM 3154 C C . GLY A 1 382 ? 14.229 6.823 -40.085 1.00 84.75 382 GLY A C 1
ATOM 3155 O O . GLY A 1 382 ? 13.355 5.959 -40.071 1.00 84.75 382 GLY A O 1
ATOM 3156 N N . ALA A 1 383 ? 15.230 6.811 -39.199 1.00 84.69 383 ALA A N 1
ATOM 3157 C CA . ALA A 1 383 ? 15.442 5.722 -38.235 1.00 84.69 383 ALA A CA 1
ATOM 3158 C C . ALA A 1 383 ? 14.198 5.394 -37.380 1.00 84.69 383 ALA A C 1
ATOM 3160 O O . ALA A 1 383 ? 13.952 4.234 -37.054 1.00 84.69 383 ALA A O 1
ATOM 3161 N N . ILE A 1 384 ? 13.400 6.411 -37.030 1.00 81.62 384 ILE A N 1
ATOM 3162 C CA . ILE A 1 384 ? 12.145 6.243 -36.282 1.00 81.62 384 ILE A CA 1
ATOM 3163 C C . ILE A 1 384 ? 11.021 5.734 -37.199 1.00 81.62 384 ILE A C 1
ATOM 3165 O O . ILE A 1 384 ? 10.307 4.819 -36.803 1.00 81.62 384 ILE A O 1
ATOM 3169 N N . GLY A 1 385 ? 10.883 6.271 -38.417 1.00 87.31 385 GLY A N 1
ATOM 3170 C CA . GLY A 1 385 ? 9.872 5.830 -39.387 1.00 87.31 385 GLY A CA 1
ATOM 3171 C C . GLY A 1 385 ? 10.051 4.368 -39.793 1.00 87.31 385 GLY A C 1
ATOM 3172 O O . GLY A 1 385 ? 9.101 3.592 -39.720 1.00 87.31 385 GLY A O 1
ATOM 3173 N N . LYS A 1 386 ? 11.294 3.956 -40.071 1.00 87.44 386 LYS A N 1
ATOM 3174 C CA . LYS A 1 386 ? 11.649 2.561 -40.368 1.00 87.44 386 LYS A CA 1
ATOM 3175 C C . LYS A 1 386 ? 11.306 1.614 -39.218 1.00 87.44 386 LYS A C 1
ATOM 3177 O O . LYS A 1 386 ? 10.738 0.560 -39.462 1.00 87.44 386 LYS A O 1
ATOM 3182 N N . LYS A 1 387 ? 11.570 2.009 -37.965 1.00 84.00 387 LYS A N 1
ATOM 3183 C CA . LYS A 1 387 ? 11.201 1.219 -36.771 1.00 84.00 387 LYS A CA 1
ATOM 3184 C C . LYS A 1 387 ? 9.693 1.099 -36.551 1.00 84.00 387 LYS A C 1
ATOM 3186 O O . LYS A 1 387 ? 9.257 0.143 -35.917 1.00 84.00 387 LYS A O 1
ATOM 3191 N N . ILE A 1 388 ? 8.914 2.088 -36.987 1.00 79.81 388 ILE A N 1
ATOM 3192 C CA . ILE A 1 388 ? 7.448 2.054 -36.901 1.00 79.81 388 ILE A CA 1
ATOM 3193 C C . ILE A 1 388 ? 6.890 1.127 -37.987 1.00 79.81 388 ILE A C 1
ATOM 3195 O O . ILE A 1 388 ? 5.998 0.334 -37.706 1.00 79.81 388 ILE A O 1
ATOM 3199 N N . LEU A 1 389 ? 7.438 1.194 -39.203 1.00 79.56 389 LEU A N 1
ATOM 3200 C CA . LEU A 1 389 ? 6.997 0.374 -40.334 1.00 79.56 389 LEU A CA 1
ATOM 3201 C C . LEU A 1 389 ? 7.450 -1.084 -40.248 1.00 79.56 389 LEU A C 1
ATOM 3203 O O . LEU A 1 389 ? 6.705 -1.953 -40.666 1.00 79.56 389 LEU A O 1
ATOM 3207 N N . SER A 1 390 ? 8.606 -1.371 -39.645 1.00 75.56 390 SER A N 1
ATOM 3208 C CA . SER A 1 390 ? 9.093 -2.743 -39.434 1.00 75.56 390 SER A CA 1
ATOM 3209 C C . SER A 1 390 ? 8.357 -3.509 -38.322 1.00 75.56 390 SER A C 1
ATOM 3211 O O . SER A 1 390 ? 8.804 -4.581 -37.926 1.00 75.56 390 SER A O 1
ATOM 3213 N N . LYS A 1 391 ? 7.335 -2.898 -37.708 1.00 60.47 391 LYS A N 1
ATOM 3214 C CA . LYS A 1 391 ? 6.536 -3.453 -36.602 1.00 60.47 391 LYS A CA 1
ATOM 3215 C C . LYS A 1 391 ? 5.049 -3.598 -36.946 1.00 60.47 391 LYS A C 1
ATOM 3217 O O . LYS A 1 391 ? 4.279 -4.000 -36.075 1.00 60.47 391 LYS A O 1
ATOM 3222 N N . LYS A 1 392 ? 4.658 -3.225 -38.164 1.00 49.28 392 LYS A N 1
ATOM 3223 C CA . LYS A 1 392 ? 3.456 -3.753 -38.811 1.00 49.28 392 LYS A CA 1
ATOM 3224 C C . LYS A 1 392 ? 3.842 -5.048 -39.503 1.00 49.28 392 LYS A C 1
ATOM 3226 O O . LYS A 1 392 ? 2.972 -5.938 -39.520 1.00 49.28 392 LYS A O 1
#

pLDDT: mean 75.76, std 18.85, range [28.38, 96.69]

Radius of gyration: 22.68 Å; chains: 1; bounding box: 55×52×74 Å

Organism: NCBI:txid1070528

Sequence (392 aa):
MECNKVITIPQYTGTCWFNAILMTVFFSQYMRNVLMTKESNWKMPLKTRKLFRDILKRRYTVFEMKQQAYMFFQVITPEYILKQLHKERPDIFNFNPSEREGYFNTLYLEKLLTYLDIKDILQIDAVEQPNGKINLYLSNVYNNYTIMTATKKRKARYVTKYLLKSLDKNAFMKEYEVVSIRFVQSEKHDKANLIKTDMTMENFFTNGFVYNNTEYVHDSLLLTNFNIYECHKGHDICGVTCGNERFMYNGWLRHTRDAAMQKTTKTTGANNTYPCELMKYDWLSNQPDFCLNPSMCKLDNIDTNKELKRNVCFNISKGPRTYLMVNKKFMFNEVDVPSVTTALAIDPQEKQEEKVKKTKGKECPQGKIVNPATGRCVKIDGAIGKKILSKK